Protein AF-0000000084976426 (afdb_homodimer)

Foldseek 3Di:
DFLLVLVLLLVLLVVLLVVLVVQLPDPLLQDKDKDWDPVCVVPVVDDIDIDIDDRPDPCSVPNVLSVVVSVVSVVLSVVSVVLSVVLCVVDPDNLVVLVVVLVVLVVVLVVLVVLLPDAKDKDKAFQPDKDWDADPVRDIDIDGHIDIDIGHRDDDSVVSVVSSVVSVVVSVVSVVVSVVNRGPGDGPHDDQDDSPDDSVRSSVSVVVVVVD/DFQLVLVLLLVLLVVLLVVLVVQLPDPLLADKDKDWDPVCVVPVVDDIDIDIDDRPDPCSVPNVLSVVVSVVSVVLSVVSVVLSVVLCVVDPDNLVVLVVVLVVLVVVLVVLVVLLPDAKDKDKAFQPDKDWDADPVRDIDIDGHIDIDIGHRDDDSVVSVVSSVVSVVVSVVSVVVSVVNRGPGDGPHDDQDDSPDDSVRSSVSVVVVVVD

Sequence (424 aa):
MNLKEAFRYQNKLQALLDEAQGILDCDSNVTNVANTYLRHKVMAEAEDETILDLPQTEYAQQITDIARFMLYLLEEKGRLFAAIRKAKDALDMDMDSEVSLNAARQSVARTFKRMNDLRSSEQLLSGGGTGYRFNAEGNQIAYRCDVKRVTTINYDRRVIHAALGKLNRQADETSNRIDLCLVTSRVDYAVPFDVNASFAEAFETYLESTNAMNLKEAFRYQNKLQALLDEAQGILDCDSNVTNVANTYLRHKVMAEAEDETILDLPQTEYAQQITDIARFMLYLLEEKGRLFAAIRKAKDALDMDMDSEVSLNAARQSVARTFKRMNDLRSSEQLLSGGGTGYRFNAEGNQIAYRCDVKRVTTINYDRRVIHAALGKLNRQADETSNRIDLCLVTSRVDYAVPFDVNASFAEAFETYLESTNA

pLDDT: mean 93.4, std 4.75, range [67.69, 98.12]

Nearest PDB structures (foldseek):
  5azs-assembly1_B  TM=2.970E-01  e=4.343E-01  Pseudomonas aeruginosa PAO1
  7akz-assembly1_A  TM=2.693E-01  e=5.787E-01  Pseudomonas aeruginosa PAO1
  1wp1-assembly1_A  TM=2.809E-01  e=1.221E+00  Pseudomonas aeruginosa
  5iuy-assembly1_A  TM=2.667E-01  e=2.889E+00  Pseudomonas aeruginosa PAO1
  5azs-assembly1_B  TM=2.970E-01  e=4.048E-01  Pseudomonas aeruginosa PAO1

Solvent-accessible surface area (backbone atoms only — not comparable to full-atom values): 22710 Å² total; per-residue (Å²): 82,28,43,52,54,48,52,52,41,51,51,41,50,50,50,47,40,51,50,45,47,54,53,66,68,30,63,55,23,43,34,44,42,34,38,31,33,39,33,35,82,74,32,79,88,41,70,63,45,76,45,69,59,77,55,77,48,94,53,26,87,41,40,50,57,46,52,51,48,39,53,49,44,53,52,48,50,50,53,48,46,52,24,47,48,55,36,49,68,70,44,97,52,61,62,69,56,50,53,54,50,38,52,52,44,49,52,52,32,52,54,33,46,53,60,61,67,57,71,64,45,77,45,77,37,78,57,64,29,76,47,73,42,70,46,99,85,69,47,82,39,80,45,61,23,36,22,42,33,38,36,37,70,46,55,58,61,68,59,39,46,53,49,30,53,51,40,50,50,50,39,50,52,50,51,50,51,52,52,50,46,30,68,66,35,61,26,79,60,85,75,90,59,63,80,84,50,50,65,68,53,47,50,51,51,50,53,53,59,68,74,98,82,29,44,54,55,48,52,52,41,51,51,41,50,50,50,49,41,51,50,44,48,53,52,65,69,31,62,56,24,42,33,43,41,34,36,30,35,40,35,36,82,73,33,79,87,42,71,62,47,76,46,70,58,77,57,77,48,94,53,28,87,42,38,49,57,47,54,51,47,40,53,50,44,53,52,49,51,50,52,46,48,52,24,46,48,54,36,49,67,70,45,97,52,62,62,68,56,50,53,53,50,38,50,51,44,49,53,52,31,51,54,33,47,52,59,61,68,58,70,64,44,78,45,77,35,77,56,64,30,77,49,75,42,69,46,98,84,68,45,83,38,79,46,61,22,38,23,41,34,39,36,36,68,45,56,57,62,66,59,39,46,52,49,31,53,52,38,50,50,52,39,50,52,50,50,51,51,53,52,49,46,30,69,67,35,61,25,81,61,85,75,90,58,65,78,83,51,51,66,69,53,46,50,49,52,50,54,53,60,69,75,97

Organism: Faecalibacterium duncaniae (strain DSM 17677 / JCM 31915 / A2-165) (NCBI:txid411483)

Radius of gyration: 35.48 Å; Cα contacts (8 Å, |Δi|>4): 564; chains: 2; bounding box: 73×105×62 Å

Structure (mmCIF, N/CA/C/O backbone):
data_AF-0000000084976426-model_v1
#
loop_
_entity.id
_entity.type
_entity.pdbx_description
1 polymer 'Uncharacterized protein'
#
loop_
_atom_site.group_PDB
_atom_site.id
_atom_site.type_symbol
_atom_site.label_atom_id
_atom_site.label_alt_id
_atom_site.label_comp_id
_atom_site.label_asym_id
_atom_site.label_entity_id
_atom_site.label_seq_id
_atom_site.pdbx_PDB_ins_code
_atom_site.Cartn_x
_atom_site.Cartn_y
_atom_site.Cartn_z
_atom_site.occupancy
_atom_site.B_iso_or_equiv
_atom_site.auth_seq_id
_atom_site.auth_comp_id
_atom_site.auth_asym_id
_atom_site.auth_atom_id
_atom_site.pdbx_PDB_model_num
ATOM 1 N N . MET A 1 1 ? 20.156 2.879 16.516 1 94.69 1 MET A N 1
ATOM 2 C CA . MET A 1 1 ? 19.031 1.955 16.562 1 94.69 1 MET A CA 1
ATOM 3 C C . MET A 1 1 ? 19.109 0.934 15.438 1 94.69 1 MET A C 1
ATOM 5 O O . MET A 1 1 ? 19.859 1.119 14.477 1 94.69 1 MET A O 1
ATOM 9 N N . ASN A 1 2 ? 18.406 -0.188 15.562 1 96.31 2 ASN A N 1
ATOM 10 C CA . ASN A 1 2 ? 18.391 -1.155 14.477 1 96.31 2 ASN A CA 1
ATOM 11 C C . ASN A 1 2 ? 17.266 -0.859 13.477 1 96.31 2 ASN A C 1
ATOM 13 O O . ASN A 1 2 ? 16.516 0.093 13.664 1 96.31 2 ASN A O 1
ATOM 17 N N . LEU A 1 3 ? 17.234 -1.538 12.352 1 96.75 3 LEU A N 1
ATOM 18 C CA . LEU A 1 3 ? 16.297 -1.264 11.266 1 96.75 3 LEU A CA 1
ATOM 19 C C . LEU A 1 3 ? 14.859 -1.432 11.742 1 96.75 3 LEU A C 1
ATOM 21 O O . LEU A 1 3 ? 13.984 -0.645 11.367 1 96.75 3 LEU A O 1
ATOM 25 N N . LYS A 1 4 ? 14.664 -2.451 12.578 1 96.12 4 LYS A N 1
ATOM 26 C CA . LYS A 1 4 ? 13.32 -2.678 13.102 1 96.12 4 LYS A CA 1
ATOM 27 C C . LYS A 1 4 ? 12.836 -1.475 13.898 1 96.12 4 LYS A C 1
ATOM 29 O O . LYS A 1 4 ? 11.703 -1.018 13.719 1 96.12 4 LYS A O 1
ATOM 34 N N . GLU A 1 5 ? 13.641 -1.002 14.695 1 96.81 5 GLU A N 1
ATOM 35 C CA . GLU A 1 5 ? 13.328 0.178 15.5 1 96.81 5 GLU A CA 1
ATOM 36 C C . GLU A 1 5 ? 13.164 1.414 14.625 1 96.81 5 GLU A C 1
ATOM 38 O O . GLU A 1 5 ? 12.297 2.25 14.875 1 96.81 5 GLU A O 1
ATOM 43 N N . ALA A 1 6 ? 13.984 1.526 13.656 1 97.38 6 ALA A N 1
ATOM 44 C CA . ALA A 1 6 ? 13.906 2.662 12.742 1 97.38 6 ALA A CA 1
ATOM 45 C C . ALA A 1 6 ? 12.562 2.697 12.016 1 97.38 6 ALA A C 1
ATOM 47 O O . ALA A 1 6 ? 11.977 3.766 11.852 1 97.38 6 ALA A O 1
ATOM 48 N N . PHE A 1 7 ? 12.109 1.539 11.586 1 96.06 7 PHE A N 1
ATOM 49 C CA . PHE A 1 7 ? 10.812 1.47 10.922 1 96.06 7 PHE A CA 1
ATOM 50 C C . PHE A 1 7 ? 9.688 1.867 11.867 1 96.06 7 PHE A C 1
ATOM 52 O O . PHE A 1 7 ? 8.75 2.562 11.477 1 96.06 7 PHE A O 1
ATOM 59 N N . ARG A 1 8 ? 9.844 1.392 13.086 1 96.75 8 ARG A N 1
ATOM 60 C CA . ARG A 1 8 ? 8.867 1.781 14.102 1 96.75 8 ARG A CA 1
ATOM 61 C C . ARG A 1 8 ? 8.844 3.295 14.281 1 96.75 8 ARG A C 1
ATOM 63 O O . ARG A 1 8 ? 7.773 3.898 14.375 1 96.75 8 ARG A O 1
ATOM 70 N N . TYR A 1 9 ? 9.969 3.826 14.328 1 97.69 9 TYR A N 1
ATOM 71 C CA . TYR A 1 9 ? 10.07 5.266 14.523 1 97.69 9 TYR A CA 1
ATOM 72 C C . TYR A 1 9 ? 9.555 6.02 13.305 1 97.69 9 TYR A C 1
ATOM 74 O O . TYR A 1 9 ? 8.953 7.09 13.43 1 97.69 9 TYR A O 1
ATOM 82 N N . GLN A 1 10 ? 9.789 5.484 12.133 1 96.25 10 GLN A N 1
ATOM 83 C CA . GLN A 1 10 ? 9.234 6.074 10.922 1 96.25 10 GLN A CA 1
ATOM 84 C C . GLN A 1 10 ? 7.715 6.184 11 1 96.25 10 GLN A C 1
ATOM 86 O O . GLN A 1 10 ? 7.145 7.215 10.648 1 96.25 10 GLN A O 1
ATOM 91 N N . ASN A 1 11 ? 7.156 5.207 11.477 1 95.88 11 ASN A N 1
ATOM 92 C CA . ASN A 1 11 ? 5.707 5.207 11.664 1 95.88 11 ASN A CA 1
ATOM 93 C C . ASN A 1 11 ? 5.273 6.238 12.703 1 95.88 11 ASN A C 1
ATOM 95 O O . ASN A 1 11 ? 4.234 6.879 12.547 1 95.88 11 ASN A O 1
ATOM 99 N N . LYS A 1 12 ? 6.062 6.258 13.688 1 97.06 12 LYS A N 1
ATOM 100 C CA . LYS A 1 12 ? 5.781 7.246 14.727 1 97.06 12 LYS A CA 1
ATOM 101 C C . LYS A 1 12 ? 5.812 8.664 14.164 1 97.06 12 LYS A C 1
ATOM 103 O O . LYS A 1 12 ? 4.91 9.461 14.43 1 97.06 12 LYS A O 1
ATOM 108 N N . LEU A 1 13 ? 6.828 8.977 13.414 1 97.44 13 LEU A N 1
ATOM 109 C CA . LEU A 1 13 ? 6.941 10.297 12.805 1 97.44 13 LEU A CA 1
ATOM 110 C C . LEU A 1 13 ? 5.742 10.586 11.906 1 97.44 13 LEU A C 1
ATOM 112 O O . LEU A 1 13 ? 5.211 11.703 11.914 1 97.44 13 LEU A O 1
ATOM 116 N N . GLN A 1 14 ? 5.324 9.547 11.18 1 96.44 14 GLN A N 1
ATOM 117 C CA . GLN A 1 14 ? 4.164 9.719 10.312 1 96.44 14 GLN A CA 1
ATOM 118 C C . GLN A 1 14 ? 2.9 9.984 11.125 1 96.44 14 GLN A C 1
ATOM 120 O O . GLN A 1 14 ? 2.088 10.836 10.766 1 96.44 14 GLN A O 1
ATOM 125 N N . ALA A 1 15 ? 2.785 9.273 12.172 1 97 15 ALA A N 1
ATOM 126 C CA . ALA A 1 15 ? 1.623 9.461 13.031 1 97 15 ALA A CA 1
ATOM 127 C C . ALA A 1 15 ? 1.585 10.883 13.602 1 97 15 ALA A C 1
ATOM 129 O O . ALA A 1 15 ? 0.521 11.5 13.672 1 97 15 ALA A O 1
ATOM 130 N N . LEU A 1 16 ? 2.693 11.344 14.055 1 97.88 16 LEU A N 1
ATOM 131 C CA . LEU A 1 16 ? 2.787 12.703 14.57 1 97.88 16 LEU A CA 1
ATOM 132 C C . LEU A 1 16 ? 2.447 13.719 13.484 1 97.88 16 LEU A C 1
ATOM 134 O O . LEU A 1 16 ? 1.738 14.695 13.742 1 97.88 16 LEU A O 1
ATOM 138 N N . LEU A 1 17 ? 2.945 13.492 12.297 1 97.5 17 LEU A N 1
ATOM 139 C CA . LEU A 1 17 ? 2.662 14.359 11.164 1 97.5 17 LEU A CA 1
ATOM 140 C C . LEU A 1 17 ? 1.166 14.398 10.867 1 97.5 17 LEU A C 1
ATOM 142 O O . LEU A 1 17 ? 0.594 15.469 10.664 1 97.5 17 LEU A O 1
ATOM 146 N N . ASP A 1 18 ? 0.555 13.266 10.914 1 97.19 18 ASP A N 1
ATOM 147 C CA . ASP A 1 18 ? -0.876 13.156 10.641 1 97.19 18 ASP A CA 1
ATOM 148 C C . ASP A 1 18 ? -1.689 13.906 11.703 1 97.19 18 ASP A C 1
ATOM 150 O O . ASP A 1 18 ? -2.67 14.578 11.375 1 97.19 18 ASP A O 1
ATOM 154 N N . GLU A 1 19 ? -1.242 13.727 12.867 1 97.06 19 GLU A N 1
ATOM 155 C CA . GLU A 1 19 ? -1.949 14.414 13.945 1 97.06 19 GLU A CA 1
ATOM 156 C C . GLU A 1 19 ? -1.802 15.922 13.836 1 97.06 19 GLU A C 1
ATOM 158 O O . GLU A 1 19 ? -2.773 16.656 14 1 97.06 19 GLU A O 1
ATOM 163 N N . ALA A 1 20 ? -0.589 16.344 13.586 1 97.62 20 ALA A N 1
ATOM 164 C CA . ALA A 1 20 ? -0.372 17.781 13.367 1 97.62 20 ALA A CA 1
ATOM 165 C C . ALA A 1 20 ? -1.24 18.297 12.227 1 97.62 20 ALA A C 1
ATOM 167 O O . ALA A 1 20 ? -1.856 19.359 12.344 1 97.62 20 ALA A O 1
ATOM 168 N N . GLN A 1 21 ? -1.276 17.562 11.203 1 97.12 21 GLN A N 1
ATOM 169 C CA . GLN A 1 21 ? -2.09 17.938 10.047 1 97.12 21 GLN A CA 1
ATOM 170 C C . GLN A 1 21 ? -3.57 18 10.414 1 97.12 21 GLN A C 1
ATOM 172 O O . GLN A 1 21 ? -4.289 18.906 9.977 1 97.12 21 GLN A O 1
ATOM 177 N N . GLY A 1 22 ? -3.99 17.031 11.156 1 95.69 22 GLY A N 1
ATOM 178 C CA . GLY A 1 22 ? -5.367 17.031 11.625 1 95.69 22 GLY A CA 1
ATOM 179 C C . GLY A 1 22 ? -5.734 18.266 12.414 1 95.69 22 GLY A C 1
ATOM 180 O O . GLY A 1 22 ? -6.828 18.812 12.258 1 95.69 22 GLY A O 1
ATOM 181 N N . ILE A 1 23 ? -4.848 18.703 13.266 1 96 23 ILE A N 1
ATOM 182 C CA . ILE A 1 23 ? -5.059 19.906 14.07 1 96 23 ILE A CA 1
ATOM 183 C C . ILE A 1 23 ? -5.172 21.109 13.156 1 96 23 ILE A C 1
ATOM 185 O O . ILE A 1 23 ? -6.07 21.953 13.32 1 96 23 ILE A O 1
ATOM 189 N N . LEU A 1 24 ? -4.316 21.188 12.156 1 96.88 24 LEU A N 1
ATOM 190 C CA . LEU A 1 24 ? -4.25 22.359 11.281 1 96.88 24 LEU A CA 1
ATOM 191 C C . LEU A 1 24 ? -5.406 22.359 10.281 1 96.88 24 LEU A C 1
ATOM 193 O O . LEU A 1 24 ? -5.797 23.406 9.773 1 96.88 24 LEU A O 1
ATOM 197 N N . ASP A 1 25 ? -5.961 21.219 10.031 1 94.44 25 ASP A N 1
ATOM 198 C CA . ASP A 1 25 ? -7.043 21.094 9.062 1 94.44 25 ASP A CA 1
ATOM 199 C C . ASP A 1 25 ? -8.391 21.453 9.695 1 94.44 25 ASP A C 1
ATOM 201 O O . ASP A 1 25 ? -9.391 21.578 8.992 1 94.44 25 ASP A O 1
ATOM 205 N N . CYS A 1 26 ? -8.305 21.625 10.914 1 92.5 26 CYS A N 1
ATOM 206 C CA . CYS A 1 26 ? -9.531 21.984 11.617 1 92.5 26 CYS A CA 1
ATOM 207 C C . CYS A 1 26 ? -9.734 23.484 11.633 1 92.5 26 CYS A C 1
ATOM 209 O O . CYS A 1 26 ? -8.984 24.219 12.297 1 92.5 26 CYS A O 1
ATOM 211 N N . ASP A 1 27 ? -10.836 23.953 11.102 1 89.88 27 ASP A N 1
ATOM 212 C CA . ASP A 1 27 ? -11.109 25.375 10.977 1 89.88 27 ASP A CA 1
ATOM 213 C C . ASP A 1 27 ? -11.25 26.047 12.344 1 89.88 27 ASP A C 1
ATOM 215 O O . ASP A 1 27 ? -10.805 27.172 12.547 1 89.88 27 ASP A O 1
ATOM 219 N N . SER A 1 28 ? -11.883 25.312 13.211 1 91.19 28 SER A N 1
ATOM 220 C CA . SER A 1 28 ? -12.125 25.875 14.539 1 91.19 28 SER A CA 1
ATOM 221 C C . SER A 1 28 ? -10.812 26.109 15.289 1 91.19 28 SER A C 1
ATOM 223 O O . SER A 1 28 ? -10.773 26.859 16.266 1 91.19 28 SER A O 1
ATOM 225 N N . ASN A 1 29 ? -9.742 25.391 14.812 1 93.25 29 ASN A N 1
ATOM 226 C CA . ASN A 1 29 ? -8.445 25.578 15.453 1 93.25 29 ASN A CA 1
ATOM 227 C C . ASN A 1 29 ? -7.676 26.75 14.844 1 93.25 29 ASN A C 1
ATOM 229 O O . ASN A 1 29 ? -6.941 27.438 15.547 1 93.25 29 ASN A O 1
ATOM 233 N N . VAL A 1 30 ? -7.895 26.953 13.609 1 95.19 30 VAL A N 1
ATOM 234 C CA . VAL A 1 30 ? -7.016 27.891 12.906 1 95.19 30 VAL A CA 1
ATOM 235 C C . VAL A 1 30 ? -7.699 29.25 12.789 1 95.19 30 VAL A C 1
ATOM 237 O O . VAL A 1 30 ? -7.121 30.203 12.25 1 95.19 30 VAL A O 1
ATOM 240 N N . THR A 1 31 ? -8.891 29.344 13.32 1 94.69 31 THR A N 1
ATOM 241 C CA . THR A 1 31 ? -9.602 30.625 13.289 1 94.69 31 THR A CA 1
ATOM 242 C C . THR A 1 31 ? -10.148 30.969 14.672 1 94.69 31 THR A C 1
ATOM 244 O O . THR A 1 31 ? -10.305 30.094 15.523 1 94.69 31 THR A O 1
ATOM 247 N N . ASN A 1 32 ? -10.32 32.219 14.891 1 93.5 32 ASN A N 1
ATOM 248 C CA . ASN A 1 32 ? -11.055 32.75 16.016 1 93.5 32 ASN A CA 1
ATOM 249 C C . ASN A 1 32 ? -12.391 33.344 15.586 1 93.5 32 ASN A C 1
ATOM 251 O O . ASN A 1 32 ? -12.461 34.094 14.617 1 93.5 32 ASN A O 1
ATOM 255 N N . VAL A 1 33 ? -13.445 32.906 16.25 1 93.62 33 VAL A N 1
ATOM 256 C CA . VAL A 1 33 ? -14.773 33.406 15.906 1 93.62 33 VAL A CA 1
ATOM 257 C C . VAL A 1 33 ? -15.328 34.219 17.062 1 93.62 33 VAL A C 1
ATOM 259 O O . VAL A 1 33 ? -15.414 33.75 18.203 1 93.62 33 VAL A O 1
ATOM 262 N N . ALA A 1 34 ? -15.602 35.438 16.781 1 94.12 34 ALA A N 1
ATOM 263 C CA . ALA A 1 34 ? -16.219 36.375 17.719 1 94.12 34 ALA A CA 1
ATOM 264 C C . ALA A 1 34 ? -17.656 36.688 17.312 1 94.12 34 ALA A C 1
ATOM 266 O O . ALA A 1 34 ? -17.891 37.125 16.188 1 94.12 34 ALA A O 1
ATOM 267 N N . ASN A 1 35 ? -18.594 36.438 18.203 1 94.5 35 ASN A N 1
ATOM 268 C CA . ASN A 1 35 ? -20 36.75 17.984 1 94.5 35 ASN A CA 1
ATOM 269 C C . ASN A 1 35 ? -20.422 37.969 18.828 1 94.5 35 ASN A C 1
ATOM 271 O O . ASN A 1 35 ? -20.391 37.906 20.062 1 94.5 35 ASN A O 1
ATOM 275 N N . THR A 1 36 ? -20.734 38.969 18.141 1 94.12 36 THR A N 1
ATOM 276 C CA . THR A 1 36 ? -21.25 40.156 18.812 1 94.12 36 THR A CA 1
ATOM 277 C C . THR A 1 36 ? -22.781 40.219 18.703 1 94.12 36 THR A C 1
ATOM 279 O O . THR A 1 36 ? -23.328 40.344 17.609 1 94.12 36 THR A O 1
ATOM 282 N N . TYR A 1 37 ? -23.453 40.094 19.859 1 93.31 37 TYR A N 1
ATOM 283 C CA . TYR A 1 37 ? -24.906 40.188 19.922 1 93.31 37 TYR A CA 1
ATOM 284 C C . TYR A 1 37 ? -25.344 41.656 19.953 1 93.31 37 TYR A C 1
ATOM 286 O O . TYR A 1 37 ? -25.094 42.344 20.938 1 93.31 37 TYR A O 1
ATOM 294 N N . LEU A 1 38 ? -25.969 42.094 18.953 1 92.06 38 LEU A N 1
ATOM 295 C CA . LEU A 1 38 ? -26.375 43.469 18.812 1 92.06 38 LEU A CA 1
ATOM 296 C C . LEU A 1 38 ? -27.688 43.75 19.562 1 92.06 38 LEU A C 1
ATOM 298 O O . LEU A 1 38 ? -28.688 44.062 18.938 1 92.06 38 LEU A O 1
ATOM 302 N N . ARG A 1 39 ? -27.625 43.719 20.844 1 88.25 39 ARG A N 1
ATOM 303 C CA . ARG A 1 39 ? -28.812 43.875 21.672 1 88.25 39 ARG A CA 1
ATOM 304 C C . ARG A 1 39 ? -29.281 45.312 21.719 1 88.25 39 ARG A C 1
ATOM 306 O O . ARG A 1 39 ? -30.469 45.594 21.875 1 88.25 39 ARG A O 1
ATOM 313 N N . HIS A 1 40 ? -28.344 46.188 21.516 1 88 40 HIS A N 1
ATOM 314 C CA . HIS A 1 40 ? -28.656 47.625 21.609 1 88 40 HIS A CA 1
ATOM 315 C C . HIS A 1 40 ? -29.641 48.031 20.531 1 88 40 HIS A C 1
ATOM 317 O O . HIS A 1 40 ? -30.422 48.969 20.719 1 88 40 HIS A O 1
ATOM 323 N N . LYS A 1 41 ? -29.641 47.281 19.5 1 83.75 41 LYS A N 1
ATOM 324 C CA . LYS A 1 41 ? -30.516 47.625 18.391 1 83.75 41 LYS A CA 1
ATOM 325 C C . LYS A 1 41 ? -31.969 47.344 18.719 1 83.75 41 LYS A C 1
ATOM 327 O O . LYS A 1 41 ? -32.875 48 18.203 1 83.75 41 LYS A O 1
ATOM 332 N N . VAL A 1 42 ? -32.125 46.375 19.609 1 83.19 42 VAL A N 1
ATOM 333 C CA . VAL A 1 42 ? -33.5 45.938 19.938 1 83.19 42 VAL A CA 1
ATOM 334 C C . VAL A 1 42 ? -33.906 46.562 21.266 1 83.19 42 VAL A C 1
ATOM 336 O O . VAL A 1 42 ? -35.125 46.75 21.5 1 83.19 42 VAL A O 1
ATOM 339 N N . MET A 1 43 ? -32.875 46.656 22.094 1 82.69 43 MET A N 1
ATOM 340 C CA . MET A 1 43 ? -33.125 47.219 23.406 1 82.69 43 MET A CA 1
ATOM 341 C C . MET A 1 43 ? -32.156 48.375 23.688 1 82.69 43 MET A C 1
ATOM 343 O O . MET A 1 43 ? -30.984 48.125 24.031 1 82.69 43 MET A O 1
ATOM 347 N N . ALA A 1 44 ? -32.625 49.531 23.766 1 80.94 44 ALA A N 1
ATOM 348 C CA . ALA A 1 44 ? -31.781 50.719 23.891 1 80.94 44 ALA A CA 1
ATOM 349 C C . ALA A 1 44 ? -30.953 50.688 25.172 1 80.94 44 ALA A C 1
ATOM 351 O O . ALA A 1 44 ? -29.812 51.188 25.203 1 80.94 44 ALA A O 1
ATOM 352 N N . GLU A 1 45 ? -31.469 50.062 26.125 1 82.19 45 GLU A N 1
ATOM 353 C CA . GLU A 1 45 ? -30.766 50.062 27.406 1 82.19 45 GLU A CA 1
ATOM 354 C C . GLU A 1 45 ? -29.75 48.938 27.484 1 82.19 45 GLU A C 1
ATOM 356 O O . GLU A 1 45 ? -28.906 48.906 28.391 1 82.19 45 GLU A O 1
ATOM 361 N N . ALA A 1 46 ? -29.891 48.062 26.531 1 84.06 46 ALA A N 1
ATOM 362 C CA . ALA A 1 46 ? -29.031 46.906 26.594 1 84.06 46 ALA A CA 1
ATOM 363 C C . ALA A 1 46 ? -27.703 47.156 25.891 1 84.06 46 ALA A C 1
ATOM 365 O O . ALA A 1 46 ? -27.641 47.906 24.922 1 84.06 46 ALA A O 1
ATOM 366 N N . GLU A 1 47 ? -26.578 46.656 26.406 1 87.81 47 GLU A N 1
ATOM 367 C CA . GLU A 1 47 ? -25.266 46.75 25.781 1 87.81 47 GLU A CA 1
ATOM 368 C C . GLU A 1 47 ? -24.969 45.531 24.922 1 87.81 47 GLU A C 1
ATOM 370 O O . GLU A 1 47 ? -25.375 44.406 25.266 1 87.81 47 GLU A O 1
ATOM 375 N N . ASP A 1 48 ? -24.312 45.75 23.797 1 90.25 48 ASP A N 1
ATOM 376 C CA . ASP A 1 48 ? -23.859 44.656 22.969 1 90.25 48 ASP A CA 1
ATOM 377 C C . ASP A 1 48 ? -22.844 43.781 23.688 1 90.25 48 ASP A C 1
ATOM 379 O O . ASP A 1 48 ? -22.062 44.281 24.516 1 90.25 48 ASP A O 1
ATOM 383 N N . GLU A 1 49 ? -23 42.438 23.484 1 90.31 49 GLU A N 1
ATOM 384 C CA . GLU A 1 49 ? -22.078 41.5 24.094 1 90.31 49 GLU A CA 1
ATOM 385 C C . GLU A 1 49 ? -21.344 40.688 23.047 1 90.31 49 GLU A C 1
ATOM 387 O O . GLU A 1 49 ? -21.953 40.156 22.109 1 90.31 49 GLU A O 1
ATOM 392 N N . THR A 1 50 ? -19.969 40.75 23.188 1 92.12 50 THR A N 1
ATOM 393 C CA . THR A 1 50 ? -19.141 39.938 22.297 1 92.12 50 THR A CA 1
ATOM 394 C C . THR A 1 50 ? -18.688 38.656 23 1 92.12 50 THR A C 1
ATOM 396 O O . THR A 1 50 ? -18.109 38.719 24.078 1 92.12 50 THR A O 1
ATOM 399 N N . ILE A 1 51 ? -19.031 37.531 22.375 1 91.31 51 ILE A N 1
ATOM 400 C CA . ILE A 1 51 ? -18.625 36.219 22.922 1 91.31 51 ILE A CA 1
ATOM 401 C C . ILE A 1 51 ? -17.703 35.5 21.938 1 91.31 51 ILE A C 1
ATOM 403 O O . ILE A 1 51 ? -18.047 35.375 20.75 1 91.31 51 ILE A O 1
ATOM 407 N N . LEU A 1 52 ? -16.578 35.094 22.484 1 90.56 52 LEU A N 1
ATOM 408 C CA . LEU A 1 52 ? -15.641 34.344 21.672 1 90.56 52 LEU A CA 1
ATOM 409 C C . LEU A 1 52 ? -15.984 32.844 21.672 1 90.56 52 LEU A C 1
ATOM 411 O O . LEU A 1 52 ? -16.312 32.281 22.734 1 90.56 52 LEU A O 1
ATOM 415 N N . ASP A 1 53 ? -15.93 32.312 20.484 1 89.19 53 ASP A N 1
ATOM 416 C CA . ASP A 1 53 ? -16.125 30.875 20.422 1 89.19 53 ASP A CA 1
ATOM 417 C C . ASP A 1 53 ? -14.922 30.141 21.016 1 89.19 53 ASP A C 1
ATOM 419 O O . ASP A 1 53 ? -13.773 30.547 20.828 1 89.19 53 ASP A O 1
ATOM 423 N N . LEU A 1 54 ? -15.203 29.062 21.75 1 84.06 54 LEU A N 1
ATOM 424 C CA . LEU A 1 54 ? -14.148 28.234 22.328 1 84.06 54 LEU A CA 1
ATOM 425 C C . LEU A 1 54 ? -13.484 27.391 21.25 1 84.06 54 LEU A C 1
ATOM 427 O O . LEU A 1 54 ? -14.164 26.812 20.391 1 84.06 54 LEU A O 1
ATOM 431 N N . PRO A 1 55 ? -12.117 27.484 21.391 1 80.44 55 PRO A N 1
ATOM 432 C CA . PRO A 1 55 ? -11.453 26.625 20.406 1 80.44 55 PRO A CA 1
ATOM 433 C C . PRO A 1 55 ? -11.75 25.141 20.625 1 80.44 55 PRO A C 1
ATOM 435 O O . PRO A 1 55 ? -12.156 24.75 21.719 1 80.44 55 PRO A O 1
ATOM 438 N N . GLN A 1 56 ? -11.617 24.406 19.531 1 81.25 56 GLN A N 1
ATOM 439 C CA . GLN A 1 56 ? -11.898 22.984 19.578 1 81.25 56 GLN A CA 1
ATOM 440 C C . GLN A 1 56 ? -10.812 22.234 20.344 1 81.25 56 GLN A C 1
ATOM 442 O O . GLN A 1 56 ? -11.094 21.219 20.984 1 81.25 56 GLN A O 1
ATOM 447 N N . THR A 1 57 ? -9.578 22.719 20.188 1 85.75 57 THR A N 1
ATOM 448 C CA . THR A 1 57 ? -8.477 22.016 20.828 1 85.75 57 THR A CA 1
ATOM 449 C C . THR A 1 57 ? -7.633 22.984 21.656 1 85.75 57 THR A C 1
ATOM 451 O O . THR A 1 57 ? -7.766 24.203 21.516 1 85.75 57 THR A O 1
ATOM 454 N N . GLU A 1 58 ? -6.785 22.328 22.5 1 89.06 58 GLU A N 1
ATOM 455 C CA . GLU A 1 58 ? -5.867 23.094 23.344 1 89.06 58 GLU A CA 1
ATOM 456 C C . GLU A 1 58 ? -4.766 23.734 22.5 1 89.06 58 GLU A C 1
ATOM 458 O O . GLU A 1 58 ? -4.051 24.609 22.984 1 89.06 58 GLU A O 1
ATOM 463 N N . TYR A 1 59 ? -4.707 23.422 21.219 1 91.88 59 TYR A N 1
ATOM 464 C CA . TYR A 1 59 ? -3.609 23.891 20.375 1 91.88 59 TYR A CA 1
ATOM 465 C C . TYR A 1 59 ? -4 25.141 19.594 1 91.88 59 TYR A C 1
ATOM 467 O O . TYR A 1 59 ? -3.18 25.719 18.891 1 91.88 59 TYR A O 1
ATOM 475 N N . ALA A 1 60 ? -5.141 25.625 19.797 1 90.06 60 ALA A N 1
ATOM 476 C CA . ALA A 1 60 ? -5.688 26.734 19.031 1 90.06 60 ALA A CA 1
ATOM 477 C C . ALA A 1 60 ? -4.844 28 19.203 1 90.06 60 ALA A C 1
ATOM 479 O O . ALA A 1 60 ? -4.785 28.844 18.312 1 90.06 60 ALA A O 1
ATOM 480 N N . GLN A 1 61 ? -4.105 28.109 20.281 1 88.88 61 GLN A N 1
ATOM 481 C CA . GLN A 1 61 ? -3.307 29.297 20.531 1 88.88 61 GLN A CA 1
ATOM 482 C C . GLN A 1 61 ? -1.864 29.094 20.078 1 88.88 61 GLN A C 1
ATOM 484 O O . GLN A 1 61 ? -1.03 30 20.219 1 88.88 61 GLN A O 1
ATOM 489 N N . GLN A 1 62 ? -1.521 27.984 19.453 1 94.44 62 GLN A N 1
ATOM 490 C CA . GLN A 1 62 ? -0.152 27.656 19.062 1 94.44 62 GLN A CA 1
ATOM 491 C C . GLN A 1 62 ? -0.095 27.125 17.641 1 94.44 62 GLN A C 1
ATOM 493 O O . GLN A 1 62 ? 0.694 26.234 17.344 1 94.44 62 GLN A O 1
ATOM 498 N N . ILE A 1 63 ? -0.95 27.625 16.812 1 96.5 63 ILE A N 1
ATOM 499 C CA . ILE A 1 63 ? -1.131 27.078 15.477 1 96.5 63 ILE A CA 1
ATOM 500 C C . ILE A 1 63 ? 0.141 27.281 14.656 1 96.5 63 ILE A C 1
ATOM 502 O O . ILE A 1 63 ? 0.573 26.391 13.93 1 96.5 63 ILE A O 1
ATOM 506 N N . THR A 1 64 ? 0.773 28.422 14.75 1 97.06 64 THR A N 1
ATOM 507 C CA . THR A 1 64 ? 2.012 28.672 14.023 1 97.06 64 THR A CA 1
ATOM 508 C C . THR A 1 64 ? 3.111 27.719 14.477 1 97.06 64 THR A C 1
ATOM 510 O O . THR A 1 64 ? 3.879 27.219 13.656 1 97.06 64 THR A O 1
ATOM 513 N N . ASP A 1 65 ? 3.121 27.5 15.75 1 96.94 65 ASP A N 1
ATOM 514 C CA . ASP A 1 65 ? 4.113 26.578 16.281 1 96.94 65 ASP A CA 1
ATOM 515 C C . ASP A 1 65 ? 3.834 25.141 15.828 1 96.94 65 ASP A C 1
ATOM 517 O O . ASP A 1 65 ? 4.766 24.375 15.578 1 96.94 65 ASP A O 1
ATOM 521 N N . ILE A 1 66 ? 2.588 24.797 15.773 1 97.75 66 ILE A N 1
ATOM 522 C CA . ILE A 1 66 ? 2.217 23.469 15.273 1 97.75 66 ILE A CA 1
ATOM 523 C C . ILE A 1 66 ? 2.648 23.328 13.812 1 97.75 66 ILE A C 1
ATOM 525 O O . ILE A 1 66 ? 3.137 22.281 13.406 1 97.75 66 ILE A O 1
ATOM 529 N N . ALA A 1 67 ? 2.453 24.344 13.023 1 97.88 67 ALA A N 1
ATOM 530 C CA . ALA A 1 67 ? 2.887 24.328 11.625 1 97.88 67 ALA A CA 1
ATOM 531 C C . ALA A 1 67 ? 4.398 24.141 11.523 1 97.88 67 ALA A C 1
ATOM 533 O O . ALA A 1 67 ? 4.871 23.328 10.719 1 97.88 67 ALA A O 1
ATOM 534 N N . ARG A 1 68 ? 5.098 24.828 12.375 1 97.69 68 ARG A N 1
ATOM 535 C CA . ARG A 1 68 ? 6.551 24.688 12.398 1 97.69 68 ARG A CA 1
ATOM 536 C C . ARG A 1 68 ? 6.961 23.281 12.828 1 97.69 68 ARG A C 1
ATOM 538 O O . ARG A 1 68 ? 7.918 22.719 12.297 1 97.69 68 ARG A O 1
ATOM 545 N N . PHE A 1 69 ? 6.277 22.781 13.797 1 97.88 69 PHE A N 1
ATOM 546 C CA . PHE A 1 69 ? 6.52 21.422 14.258 1 97.88 69 PHE A CA 1
ATOM 547 C C . PHE A 1 69 ? 6.305 20.422 13.133 1 97.88 69 PHE A C 1
ATOM 549 O O . PHE A 1 69 ? 7.09 19.484 12.977 1 97.88 69 PHE A O 1
ATOM 556 N N . MET A 1 70 ? 5.234 20.609 12.367 1 97.75 70 MET A N 1
ATOM 557 C CA . MET A 1 70 ? 4.945 19.734 11.227 1 97.75 70 MET A CA 1
ATOM 558 C C . MET A 1 70 ? 6.098 19.75 10.227 1 97.75 70 MET A C 1
ATOM 560 O O . MET A 1 70 ? 6.52 18.703 9.742 1 97.75 70 MET A O 1
ATOM 564 N N . LEU A 1 71 ? 6.652 20.938 9.969 1 97.56 71 LEU A N 1
ATOM 565 C CA . LEU A 1 71 ? 7.793 21.078 9.07 1 97.56 71 LEU A CA 1
ATOM 566 C C . LEU A 1 71 ? 9.023 20.375 9.648 1 97.56 71 LEU A C 1
ATOM 568 O O . LEU A 1 71 ? 9.766 19.719 8.914 1 97.56 71 LEU A O 1
ATOM 572 N N . TYR A 1 72 ? 9.195 20.547 10.922 1 97.62 72 TYR A N 1
ATOM 573 C CA . TYR A 1 72 ? 10.281 19.875 11.617 1 97.62 72 TYR A CA 1
ATOM 574 C C . TYR A 1 72 ? 10.172 18.359 11.477 1 97.62 72 TYR A C 1
ATOM 576 O O . TYR A 1 72 ? 11.164 17.688 11.203 1 97.62 72 TYR A O 1
ATOM 584 N N . LEU A 1 73 ? 8.961 17.844 11.688 1 97.88 73 LEU A N 1
ATOM 585 C CA . LEU A 1 73 ? 8.727 16.406 11.57 1 97.88 73 LEU A CA 1
ATOM 586 C C . LEU A 1 73 ? 9.039 15.922 10.156 1 97.88 73 LEU A C 1
ATOM 588 O O . LEU A 1 73 ? 9.594 14.836 9.977 1 97.88 73 LEU A O 1
ATOM 592 N N . LEU A 1 74 ? 8.664 16.688 9.156 1 97.25 74 LEU A N 1
ATOM 593 C CA . LEU A 1 74 ? 8.945 16.359 7.766 1 97.25 74 LEU A CA 1
ATOM 594 C C . LEU A 1 74 ? 10.453 16.266 7.523 1 97.25 74 LEU A C 1
ATOM 596 O O . LEU A 1 74 ? 10.922 15.359 6.844 1 97.25 74 LEU A O 1
ATOM 600 N N . GLU A 1 75 ? 11.195 17.188 8.102 1 96.38 75 GLU A N 1
ATOM 601 C CA . GLU A 1 75 ? 12.656 17.172 7.988 1 96.38 75 GLU A CA 1
ATOM 602 C C . GLU A 1 75 ? 13.25 15.953 8.68 1 96.38 75 GLU A C 1
ATOM 604 O O . GLU A 1 75 ? 14.164 15.312 8.156 1 96.38 75 GLU A O 1
ATOM 609 N N . GLU A 1 76 ? 12.711 15.688 9.844 1 97.31 76 GLU A N 1
ATOM 610 C CA . GLU A 1 76 ? 13.172 14.516 10.578 1 97.31 76 GLU A CA 1
ATOM 611 C C . GLU A 1 76 ? 12.891 13.234 9.797 1 97.31 76 GLU A C 1
ATOM 613 O O . GLU A 1 76 ? 13.711 12.312 9.79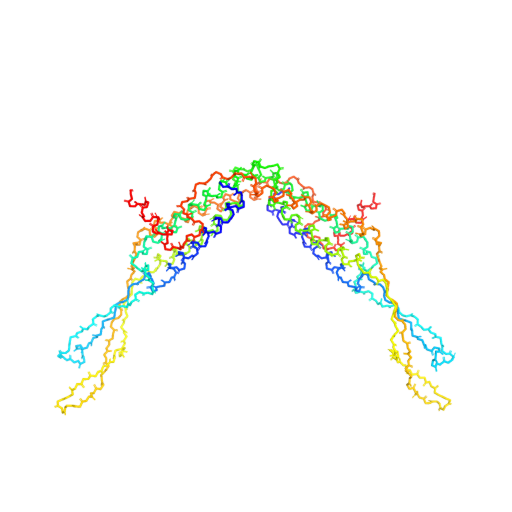7 1 97.31 76 GLU A O 1
ATOM 618 N N . LYS A 1 77 ? 11.734 13.172 9.172 1 96.5 77 LYS A N 1
ATOM 619 C CA . LYS A 1 77 ? 11.398 12.031 8.328 1 96.5 77 LYS A CA 1
ATOM 620 C C . LYS A 1 77 ? 12.43 11.852 7.215 1 96.5 77 LYS A C 1
ATOM 622 O O . LYS A 1 77 ? 12.867 10.734 6.938 1 96.5 77 LYS A O 1
ATOM 627 N N . GLY A 1 78 ? 12.828 12.953 6.598 1 96.38 78 GLY A N 1
ATOM 628 C CA . GLY A 1 78 ? 13.859 12.922 5.57 1 96.38 78 GLY A CA 1
ATOM 629 C C . GLY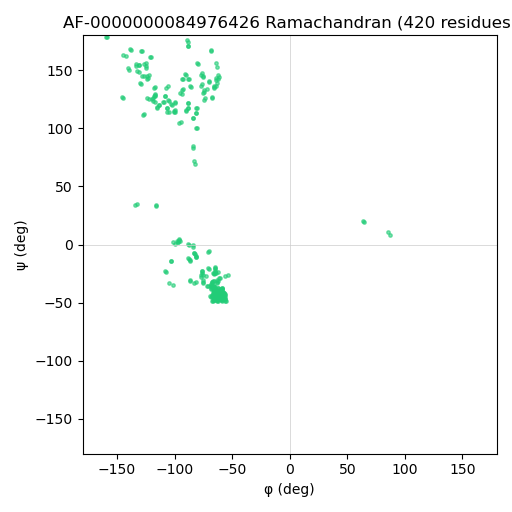 A 1 78 ? 15.195 12.414 6.078 1 96.38 78 GLY A C 1
ATOM 630 O O . GLY A 1 78 ? 15.844 11.594 5.426 1 96.38 78 GLY A O 1
ATOM 631 N N . ARG A 1 79 ? 15.578 12.891 7.254 1 96.62 79 ARG A N 1
ATOM 632 C CA . ARG A 1 79 ? 16.844 12.461 7.852 1 96.62 79 ARG A CA 1
ATOM 633 C C . ARG A 1 79 ? 16.812 10.969 8.172 1 96.62 79 ARG A C 1
ATOM 635 O O . ARG A 1 79 ? 17.781 10.258 7.953 1 96.62 79 ARG A O 1
ATOM 642 N N . LEU A 1 80 ? 15.703 10.57 8.703 1 97.31 80 LEU A N 1
ATOM 643 C CA . LEU A 1 80 ? 15.555 9.156 9.031 1 97.31 80 LEU A CA 1
ATOM 644 C C . LEU A 1 80 ? 15.602 8.297 7.773 1 97.31 80 LEU A C 1
ATOM 646 O O . LEU A 1 80 ? 16.25 7.246 7.758 1 97.31 80 LEU A O 1
ATOM 650 N N . PHE A 1 81 ? 14.938 8.734 6.711 1 95.75 81 PHE A N 1
ATOM 651 C CA . PHE A 1 81 ? 14.945 8.023 5.441 1 95.75 81 PHE A CA 1
ATOM 652 C C . PHE A 1 81 ? 16.375 7.859 4.926 1 95.75 81 PHE A C 1
ATOM 654 O O . PHE A 1 81 ? 16.75 6.777 4.477 1 95.75 81 PHE A O 1
ATOM 661 N N . ALA A 1 82 ? 17.141 8.922 5.066 1 95 82 ALA A N 1
ATOM 662 C CA . ALA A 1 82 ? 18.531 8.883 4.609 1 95 82 ALA A CA 1
ATOM 663 C C . ALA A 1 82 ? 19.344 7.898 5.434 1 95 82 ALA A C 1
ATOM 665 O O . ALA A 1 82 ? 20.172 7.156 4.887 1 95 82 ALA A O 1
ATOM 666 N N . ALA A 1 83 ? 19.094 7.906 6.703 1 96.69 83 ALA A N 1
ATOM 667 C CA . ALA A 1 83 ? 19.797 6.988 7.59 1 96.69 83 ALA A CA 1
ATOM 668 C C . ALA A 1 83 ? 19.438 5.539 7.289 1 96.69 83 ALA A C 1
ATOM 670 O O . ALA A 1 83 ? 20.297 4.664 7.266 1 96.69 83 ALA A O 1
ATOM 671 N N . ILE A 1 84 ? 18.188 5.293 7.055 1 95.62 84 ILE A N 1
ATOM 672 C CA . ILE A 1 84 ? 17.719 3.953 6.734 1 95.62 84 ILE A CA 1
ATOM 673 C C . ILE A 1 84 ? 18.312 3.492 5.406 1 95.62 84 ILE A C 1
ATOM 675 O O . ILE A 1 84 ? 18.75 2.348 5.277 1 95.62 84 ILE A O 1
ATOM 679 N N . ARG A 1 85 ? 18.344 4.379 4.461 1 92.81 85 ARG A N 1
ATOM 680 C CA . ARG A 1 85 ? 18.922 4.066 3.156 1 92.81 85 ARG A CA 1
ATOM 681 C C . ARG A 1 85 ? 20.391 3.666 3.289 1 92.81 85 ARG A C 1
ATOM 683 O O . ARG A 1 85 ? 20.812 2.658 2.721 1 92.81 85 ARG A O 1
ATOM 690 N N . LYS A 1 86 ? 21.047 4.457 4.051 1 93.56 86 LYS A N 1
ATOM 691 C CA . LYS A 1 86 ? 22.469 4.16 4.266 1 93.56 86 LYS A CA 1
ATOM 692 C C . LYS A 1 86 ? 22.656 2.793 4.914 1 93.56 86 LYS A C 1
ATOM 694 O O . LYS A 1 86 ? 23.547 2.035 4.531 1 93.56 86 LYS A O 1
ATOM 699 N N . ALA A 1 87 ? 21.781 2.488 5.828 1 94.81 87 ALA A N 1
ATOM 700 C CA . ALA A 1 87 ? 21.844 1.195 6.504 1 94.81 87 ALA A CA 1
ATOM 701 C C . ALA A 1 87 ? 21.516 0.058 5.543 1 94.81 87 ALA A C 1
ATOM 703 O O . ALA A 1 87 ? 22.172 -0.985 5.555 1 94.81 87 ALA A O 1
ATOM 704 N N . LYS A 1 88 ? 20.5 0.234 4.723 1 92.38 88 LYS A N 1
ATOM 705 C CA . LYS A 1 88 ? 20.094 -0.778 3.754 1 92.38 88 LYS A CA 1
ATOM 706 C C . LYS A 1 88 ? 21.172 -0.997 2.695 1 92.38 88 LYS A C 1
ATOM 708 O O . LYS A 1 88 ? 21.391 -2.123 2.244 1 92.38 88 LYS A O 1
ATOM 713 N N . ASP A 1 89 ? 21.875 0.089 2.273 1 89.31 89 ASP A N 1
ATOM 714 C CA . ASP A 1 89 ? 22.906 0.023 1.252 1 89.31 89 ASP A CA 1
ATOM 715 C C . ASP A 1 89 ? 24.109 -0.791 1.739 1 89.31 89 ASP A C 1
ATOM 717 O O . ASP A 1 89 ? 24.875 -1.325 0.932 1 89.31 89 ASP A O 1
ATOM 721 N N . ALA A 1 90 ? 24.234 -0.831 2.988 1 91.19 90 ALA A N 1
ATOM 722 C CA . ALA A 1 90 ? 25.375 -1.551 3.564 1 91.19 90 ALA A CA 1
ATOM 723 C C . ALA A 1 90 ? 25.094 -3.051 3.623 1 91.19 90 ALA A C 1
ATOM 725 O O . ALA A 1 90 ? 26 -3.846 3.857 1 91.19 90 ALA A O 1
ATOM 726 N N . LEU A 1 91 ? 23.891 -3.441 3.391 1 91.44 91 LEU A N 1
ATOM 727 C CA . LEU A 1 91 ? 23.516 -4.852 3.426 1 91.44 91 LEU A CA 1
ATOM 728 C C . LEU A 1 91 ? 23.906 -5.551 2.131 1 91.44 91 LEU A C 1
ATOM 730 O O . LEU A 1 91 ? 24.031 -4.91 1.084 1 91.44 91 LEU A O 1
ATOM 734 N N . ASP A 1 92 ? 24.094 -6.855 2.199 1 87.56 92 ASP A N 1
ATOM 735 C CA . ASP A 1 92 ? 24.438 -7.672 1.036 1 87.56 92 ASP A CA 1
ATOM 736 C C . ASP A 1 92 ? 23.188 -8.062 0.258 1 87.56 92 ASP A C 1
ATOM 738 O O . ASP A 1 92 ? 23.266 -8.773 -0.748 1 87.56 92 ASP A O 1
ATOM 742 N N . MET A 1 93 ? 22.047 -7.637 0.733 1 87.62 93 MET A N 1
ATOM 743 C CA . MET A 1 93 ? 20.781 -7.949 0.062 1 87.62 93 MET A CA 1
ATOM 744 C C . MET A 1 93 ? 19.922 -6.699 -0.088 1 87.62 93 MET A C 1
ATOM 746 O O . MET A 1 93 ? 20.047 -5.754 0.692 1 87.62 93 MET A O 1
ATOM 750 N N . ASP A 1 94 ? 19.188 -6.75 -1.137 1 88.81 94 ASP A N 1
ATOM 751 C CA . ASP A 1 94 ? 18.156 -5.727 -1.289 1 88.81 94 ASP A CA 1
ATOM 752 C C . ASP A 1 94 ? 16.906 -6.078 -0.479 1 88.81 94 ASP A C 1
ATOM 754 O O . ASP A 1 94 ? 16.016 -6.777 -0.968 1 88.81 94 ASP A O 1
ATOM 758 N N . MET A 1 95 ? 16.766 -5.539 0.567 1 90 95 MET A N 1
ATOM 759 C CA . MET A 1 95 ? 15.742 -5.93 1.524 1 90 95 MET A CA 1
ATOM 760 C C . MET A 1 95 ? 14.352 -5.723 0.939 1 90 95 MET A C 1
ATOM 762 O O . MET A 1 95 ? 13.484 -6.598 1.054 1 90 95 MET A O 1
ATOM 766 N N . ASP A 1 96 ? 14.125 -4.652 0.274 1 89.5 96 ASP A N 1
ATOM 767 C CA . ASP A 1 96 ? 12.789 -4.344 -0.223 1 89.5 96 ASP A CA 1
ATOM 768 C C . ASP A 1 96 ? 12.375 -5.312 -1.328 1 89.5 96 ASP A C 1
ATOM 770 O O . ASP A 1 96 ? 11.25 -5.828 -1.322 1 89.5 96 ASP A O 1
ATOM 774 N N . SER A 1 97 ? 13.25 -5.547 -2.197 1 90.94 97 SER A N 1
ATOM 775 C CA . SER A 1 97 ? 12.969 -6.488 -3.277 1 90.94 97 SER A CA 1
ATOM 776 C C . SER A 1 97 ? 12.758 -7.902 -2.738 1 90.94 97 SER A C 1
ATOM 778 O O . SER A 1 97 ? 11.844 -8.609 -3.172 1 90.94 97 SER A O 1
ATOM 780 N N . GLU A 1 98 ? 13.594 -8.25 -1.8 1 94.12 98 GLU A N 1
ATOM 781 C CA . GLU A 1 98 ? 13.5 -9.594 -1.236 1 94.12 98 GLU A CA 1
ATOM 782 C C . GLU A 1 98 ? 12.18 -9.789 -0.488 1 94.12 98 GLU A C 1
ATOM 784 O O . GLU A 1 98 ? 11.586 -10.859 -0.544 1 94.12 98 GLU A O 1
ATOM 789 N N . VAL A 1 99 ? 11.805 -8.781 0.21 1 94.06 99 VAL A N 1
ATOM 790 C CA . VAL A 1 99 ? 10.539 -8.859 0.923 1 94.06 99 VAL A CA 1
ATOM 791 C C . VAL A 1 99 ? 9.398 -9.07 -0.072 1 94.06 99 VAL A C 1
ATOM 793 O O . VAL A 1 99 ? 8.555 -9.953 0.114 1 94.06 99 VAL A O 1
ATOM 796 N N . SER A 1 100 ? 9.453 -8.312 -1.142 1 93.88 100 SER A N 1
ATOM 797 C CA . SER A 1 100 ? 8.406 -8.398 -2.154 1 93.88 100 SER A CA 1
ATOM 798 C C . SER A 1 100 ? 8.422 -9.758 -2.85 1 93.88 100 SER A C 1
ATOM 800 O O . SER A 1 100 ? 7.379 -10.398 -2.992 1 93.88 100 SER A O 1
ATOM 802 N N . LEU A 1 101 ? 9.547 -10.164 -3.242 1 95.56 101 LEU A N 1
ATOM 803 C CA . LEU A 1 101 ? 9.688 -11.445 -3.926 1 95.56 101 LEU A CA 1
ATOM 804 C C . LEU A 1 101 ? 9.289 -12.594 -3.008 1 95.56 101 LEU A C 1
ATOM 806 O O . LEU A 1 101 ? 8.648 -13.555 -3.451 1 95.56 101 LEU A O 1
ATOM 810 N N . ASN A 1 102 ? 9.656 -12.539 -1.763 1 96.5 102 ASN A N 1
ATOM 811 C CA . ASN A 1 102 ? 9.32 -13.586 -0.807 1 96.5 102 ASN A CA 1
ATOM 812 C C . ASN A 1 102 ? 7.82 -13.664 -0.567 1 96.5 102 ASN A C 1
ATOM 814 O O . ASN A 1 102 ? 7.273 -14.75 -0.363 1 96.5 102 ASN A O 1
ATOM 818 N N . ALA A 1 103 ? 7.195 -12.531 -0.575 1 96.25 103 ALA A N 1
ATOM 819 C CA . ALA A 1 103 ? 5.738 -12.539 -0.465 1 96.25 103 ALA A CA 1
ATOM 820 C C . ALA A 1 103 ? 5.102 -13.281 -1.636 1 96.25 103 ALA A C 1
ATOM 822 O O . ALA A 1 103 ? 4.172 -14.062 -1.448 1 96.25 103 ALA A O 1
ATOM 823 N N . ALA A 1 104 ? 5.594 -12.961 -2.781 1 95.88 104 ALA A N 1
ATOM 824 C CA . ALA A 1 104 ? 5.09 -13.648 -3.969 1 95.88 104 ALA A CA 1
ATOM 825 C C . ALA A 1 104 ? 5.352 -15.148 -3.887 1 95.88 104 ALA A C 1
ATOM 827 O O . ALA A 1 104 ? 4.48 -15.953 -4.223 1 95.88 104 ALA A O 1
ATOM 828 N N . ARG A 1 105 ? 6.539 -15.492 -3.455 1 97.44 105 ARG A N 1
ATOM 829 C CA . ARG A 1 105 ? 6.918 -16.891 -3.285 1 97.44 105 ARG A CA 1
ATOM 830 C C . ARG A 1 105 ? 5.969 -17.594 -2.324 1 97.44 105 ARG A C 1
ATOM 832 O O . ARG A 1 105 ? 5.508 -18.703 -2.604 1 97.44 105 ARG A O 1
ATOM 839 N N . GLN A 1 106 ? 5.645 -17 -1.257 1 97.12 106 GLN A N 1
ATOM 840 C CA . GLN A 1 106 ? 4.738 -17.562 -0.265 1 97.12 106 GLN A CA 1
ATOM 841 C C . GLN A 1 106 ? 3.33 -17.719 -0.832 1 97.12 106 GLN A C 1
ATOM 843 O O . GLN A 1 106 ? 2.645 -18.703 -0.538 1 97.12 106 GLN A O 1
ATOM 848 N N . SER A 1 107 ? 2.959 -16.766 -1.593 1 97.25 107 SER A N 1
ATOM 849 C CA . SER A 1 107 ? 1.646 -16.859 -2.225 1 97.25 107 SER A CA 1
ATOM 850 C C . SER A 1 107 ? 1.556 -18.062 -3.158 1 97.25 107 SER A C 1
ATOM 852 O O . SER A 1 107 ? 0.586 -18.812 -3.107 1 97.25 107 SER A O 1
ATOM 854 N N . VAL A 1 108 ? 2.547 -18.203 -3.934 1 97.69 108 VAL A N 1
ATOM 855 C CA . VAL A 1 108 ? 2.6 -19.328 -4.852 1 97.69 108 VAL A CA 1
ATOM 856 C C . VAL A 1 108 ? 2.643 -20.641 -4.059 1 97.69 108 VAL A C 1
ATOM 858 O O . VAL A 1 108 ? 1.953 -21.609 -4.398 1 97.69 108 VAL A O 1
ATOM 861 N N . ALA A 1 109 ? 3.426 -20.641 -3.008 1 97.94 109 ALA A N 1
ATOM 862 C CA . ALA A 1 109 ? 3.541 -21.828 -2.16 1 97.94 109 ALA A CA 1
ATOM 863 C C . ALA A 1 109 ? 2.186 -22.219 -1.581 1 97.94 109 ALA A C 1
ATOM 865 O O . ALA A 1 109 ? 1.882 -23.406 -1.448 1 97.94 109 ALA A O 1
ATOM 866 N N . ARG A 1 110 ? 1.392 -21.281 -1.225 1 97.38 110 ARG A N 1
ATOM 867 C CA . ARG A 1 110 ? 0.062 -21.562 -0.694 1 97.38 110 ARG A CA 1
ATOM 868 C C . ARG A 1 110 ? -0.797 -22.297 -1.727 1 97.38 110 ARG A C 1
ATOM 870 O O . ARG A 1 110 ? -1.508 -23.234 -1.394 1 97.38 110 ARG A O 1
ATOM 877 N N . THR A 1 111 ? -0.702 -21.812 -2.904 1 97.75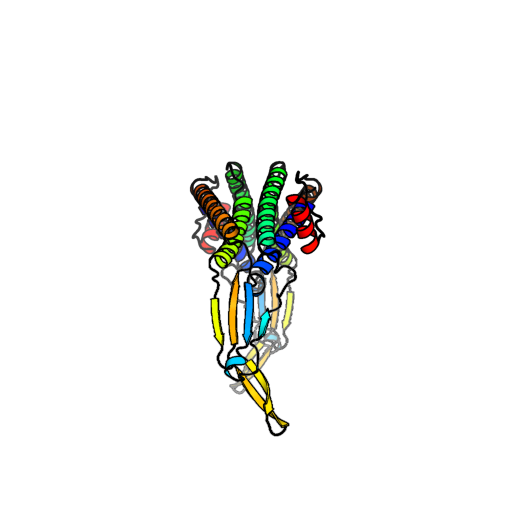 111 THR A N 1
ATOM 878 C CA . THR A 1 111 ? -1.44 -22.453 -3.986 1 97.75 111 THR A CA 1
ATOM 879 C C . THR A 1 111 ? -0.981 -23.891 -4.176 1 97.75 111 THR A C 1
ATOM 881 O O . THR A 1 111 ? -1.805 -24.812 -4.262 1 97.75 111 THR A O 1
ATOM 884 N N . PHE A 1 112 ? 0.323 -24.109 -4.199 1 98.12 112 PHE A N 1
ATOM 885 C CA . PHE A 1 112 ? 0.877 -25.453 -4.387 1 98.12 112 PHE A CA 1
ATOM 886 C C . PHE A 1 112 ? 0.564 -26.328 -3.189 1 98.12 112 PHE A C 1
ATOM 888 O O . PHE A 1 112 ? 0.373 -27.547 -3.34 1 98.12 112 PHE A O 1
ATOM 895 N N . LYS A 1 113 ? 0.499 -25.75 -2.031 1 97.88 113 LYS A N 1
ATOM 896 C CA . LYS A 1 113 ? 0.12 -26.516 -0.848 1 97.88 113 LYS A CA 1
ATOM 897 C C . LYS A 1 113 ? -1.305 -27.047 -0.972 1 97.88 113 LYS A C 1
ATOM 899 O O . LYS A 1 113 ? -1.562 -28.219 -0.688 1 97.88 113 LYS A O 1
ATOM 904 N N . ARG A 1 114 ? -2.152 -26.203 -1.356 1 97.06 114 ARG A N 1
ATOM 905 C CA . ARG A 1 114 ? -3.529 -26.641 -1.578 1 97.06 114 ARG A CA 1
ATOM 906 C C . ARG A 1 114 ? -3.59 -27.797 -2.576 1 97.06 114 ARG A C 1
ATOM 908 O O . ARG A 1 114 ? -4.25 -28.797 -2.328 1 97.06 114 ARG A O 1
ATOM 915 N N . MET A 1 115 ? -2.93 -27.625 -3.664 1 96.94 115 MET A N 1
ATOM 916 C CA . MET A 1 115 ? -2.902 -28.656 -4.695 1 96.94 115 MET A CA 1
ATOM 917 C C . MET A 1 115 ? -2.305 -29.953 -4.152 1 96.94 115 MET A C 1
ATOM 919 O O . MET A 1 115 ? -2.791 -31.047 -4.461 1 96.94 115 MET A O 1
ATOM 923 N N . ASN A 1 116 ? -1.244 -29.75 -3.402 1 96.12 116 ASN A N 1
ATOM 924 C CA . ASN A 1 116 ? -0.564 -30.891 -2.82 1 96.12 116 ASN A CA 1
ATOM 925 C C . ASN A 1 116 ? -1.475 -31.656 -1.861 1 96.12 116 ASN A C 1
ATOM 927 O O . ASN A 1 116 ? -1.356 -32.875 -1.725 1 96.12 116 ASN A O 1
ATOM 931 N N . ASP A 1 117 ? -2.377 -30.969 -1.209 1 95.19 117 ASP A N 1
ATOM 932 C CA . ASP A 1 117 ? -3.252 -31.562 -0.203 1 95.19 117 ASP A CA 1
ATOM 933 C C . ASP A 1 117 ? -4.504 -32.156 -0.846 1 95.19 117 ASP A C 1
ATOM 935 O O . ASP A 1 117 ? -5.23 -32.938 -0.21 1 95.19 117 ASP A O 1
ATOM 939 N N . LEU A 1 118 ? -4.707 -31.797 -2.074 1 94.69 118 LEU A N 1
ATOM 940 C CA . LEU A 1 118 ? -5.883 -32.312 -2.768 1 94.69 118 LEU A CA 1
ATOM 941 C C . LEU A 1 118 ? -5.777 -33.812 -2.967 1 94.69 118 LEU A C 1
ATOM 943 O O . LEU A 1 118 ? -4.707 -34.344 -3.291 1 94.69 118 LEU A O 1
ATOM 947 N N . ARG A 1 119 ? -6.934 -34.531 -2.67 1 91.44 119 ARG A N 1
ATOM 948 C CA . ARG A 1 119 ? -6.969 -36 -2.828 1 91.44 119 ARG A CA 1
ATOM 949 C C . ARG A 1 119 ? -8.141 -36.406 -3.703 1 91.44 119 ARG A C 1
ATOM 951 O O . ARG A 1 119 ? -9.172 -35.75 -3.736 1 91.44 119 ARG A O 1
ATOM 958 N N . SER A 1 120 ? -7.777 -37.469 -4.434 1 91.12 120 SER A N 1
ATOM 959 C CA . SER A 1 120 ? -8.867 -38.094 -5.18 1 91.12 120 SER A CA 1
ATOM 960 C C . SER A 1 120 ? -9.953 -38.625 -4.242 1 91.12 120 SER A C 1
ATOM 962 O O . SER A 1 120 ? -9.672 -38.969 -3.1 1 91.12 120 SER A O 1
ATOM 964 N N . SER A 1 121 ? -11.172 -38.469 -4.805 1 93.19 121 SER A N 1
ATOM 965 C CA . SER A 1 121 ? -12.297 -38.875 -3.973 1 93.19 121 SER A CA 1
ATOM 966 C C . SER A 1 121 ? -13.359 -39.594 -4.801 1 93.19 121 SER A C 1
ATOM 968 O O . SER A 1 121 ? -13.422 -39.438 -6.02 1 93.19 121 SER A O 1
ATOM 970 N N . GLU A 1 122 ? -14.047 -40.531 -4.043 1 94.38 122 GLU A N 1
ATOM 971 C CA . GLU A 1 122 ? -15.203 -41.25 -4.59 1 94.38 122 GLU A CA 1
ATOM 972 C C . GLU A 1 122 ? -16.438 -41.031 -3.727 1 94.38 122 GLU A C 1
ATOM 974 O O . GLU A 1 122 ? -16.375 -41.125 -2.5 1 94.38 122 GLU A O 1
ATOM 979 N N . GLN A 1 123 ? -17.469 -40.562 -4.473 1 93.5 123 GLN A N 1
ATOM 980 C CA . GLN A 1 123 ? -18.719 -40.344 -3.762 1 93.5 123 GLN A CA 1
ATOM 981 C C . GLN A 1 123 ? -19.891 -41 -4.48 1 93.5 123 GLN A C 1
ATOM 983 O O . GLN A 1 123 ? -19.969 -40.969 -5.711 1 93.5 123 GLN A O 1
ATOM 988 N N . LEU A 1 124 ? -20.734 -41.594 -3.67 1 94.38 124 LEU A N 1
ATOM 989 C CA . LEU A 1 124 ? -21.984 -42.156 -4.203 1 94.38 124 LEU A CA 1
ATOM 990 C C . LEU A 1 124 ? -23.156 -41.188 -3.941 1 94.38 124 LEU A C 1
ATOM 992 O O . LEU A 1 124 ? -23.469 -40.906 -2.787 1 94.38 124 LEU A O 1
ATOM 996 N N . LEU A 1 125 ? -23.688 -40.719 -5 1 93.56 125 LEU A N 1
ATOM 997 C CA . LEU A 1 125 ? -24.859 -39.844 -4.898 1 93.56 125 LEU A CA 1
ATOM 998 C C . LEU A 1 125 ? -26.141 -40.656 -5.082 1 93.56 125 LEU A C 1
ATOM 1000 O O . LEU A 1 125 ? -26.516 -40.969 -6.211 1 93.56 125 LEU A O 1
ATOM 1004 N N . SER A 1 126 ? -26.797 -40.875 -3.992 1 90.94 126 SER A N 1
ATOM 1005 C CA . SER A 1 126 ? -28.031 -41.656 -4.047 1 90.94 126 SER A CA 1
ATOM 1006 C C . SER A 1 126 ? -29.125 -40.906 -4.805 1 90.94 126 SER A C 1
ATOM 1008 O O . SER A 1 126 ? -29.422 -39.75 -4.5 1 90.94 126 SER A O 1
ATOM 1010 N N . GLY A 1 127 ? -29.656 -41.594 -5.777 1 89.69 127 GLY A N 1
ATOM 1011 C CA . GLY A 1 127 ? -30.75 -41.031 -6.551 1 89.69 127 GLY A CA 1
ATOM 1012 C C . GLY A 1 127 ? -30.328 -39.781 -7.332 1 89.69 127 GLY A C 1
ATOM 1013 O O . GLY A 1 127 ? -31.172 -38.938 -7.633 1 89.69 127 GLY A O 1
ATOM 1014 N N . GLY A 1 128 ? -29.047 -39.688 -7.5 1 86.25 128 GLY A N 1
ATOM 1015 C CA . GLY A 1 128 ? -28.531 -38.469 -8.141 1 86.25 128 GLY A CA 1
ATOM 1016 C C . GLY A 1 128 ? -28.859 -38.406 -9.625 1 86.25 128 GLY A C 1
ATOM 1017 O O . GLY A 1 128 ? -28.812 -37.344 -10.227 1 86.25 128 GLY A O 1
ATOM 1018 N N . GLY A 1 129 ? -29.156 -39.562 -10.18 1 89.19 129 GLY A N 1
ATOM 1019 C CA . GLY A 1 129 ? -29.5 -39.625 -11.594 1 89.19 129 GLY A CA 1
ATOM 1020 C C . GLY A 1 129 ? -30.969 -39.875 -11.836 1 89.19 129 GLY A C 1
ATOM 1021 O O . GLY A 1 129 ? -31.625 -40.594 -11.094 1 89.19 129 GLY A O 1
ATOM 1022 N N . THR A 1 130 ? -31.5 -39.062 -12.789 1 88.12 130 THR A N 1
ATOM 1023 C CA . THR A 1 130 ? -32.906 -39.25 -13.172 1 88.12 130 THR A CA 1
ATOM 1024 C C . THR A 1 130 ? -33 -39.531 -14.664 1 88.12 130 THR A C 1
ATOM 1026 O O . THR A 1 130 ? -32.188 -39.094 -15.453 1 88.12 130 THR A O 1
ATOM 1029 N N . GLY A 1 131 ? -34 -40.375 -14.898 1 84.62 131 GLY A N 1
ATOM 1030 C CA . GLY A 1 131 ? -34.281 -40.719 -16.297 1 84.62 131 GLY A CA 1
ATOM 1031 C C . GLY A 1 131 ? -35.688 -41.25 -16.5 1 84.62 131 GLY A C 1
ATOM 1032 O O . GLY A 1 131 ? -36.5 -41.25 -15.586 1 84.62 131 GLY A O 1
ATOM 1033 N N . TYR A 1 132 ? -35.938 -41.531 -17.781 1 86.25 132 TYR A N 1
ATOM 1034 C CA . TYR A 1 132 ? -37.219 -42.094 -18.125 1 86.25 132 TYR A CA 1
ATOM 1035 C C . TYR A 1 132 ? -37.062 -43.406 -18.875 1 86.25 132 TYR A C 1
ATOM 1037 O O . TYR A 1 132 ? -36.094 -43.594 -19.594 1 86.25 132 TYR A O 1
ATOM 1045 N N . ARG A 1 133 ? -38 -44.281 -18.531 1 82.69 133 ARG A N 1
ATOM 1046 C CA . ARG A 1 133 ? -38.062 -45.531 -19.281 1 82.69 133 ARG A CA 1
ATOM 1047 C C . ARG A 1 133 ? -39.5 -45.844 -19.688 1 82.69 133 ARG A C 1
ATOM 1049 O O . ARG A 1 133 ? -40.438 -45.312 -19.125 1 82.69 133 ARG A O 1
ATOM 1056 N N . PHE A 1 134 ? -39.531 -46.594 -20.734 1 84.69 134 PHE A N 1
ATOM 1057 C CA . PHE A 1 134 ? -40.844 -47 -21.156 1 84.69 134 PHE A CA 1
ATOM 1058 C C . PHE A 1 134 ? -41.219 -48.375 -20.562 1 84.69 134 PHE A C 1
ATOM 1060 O O . PHE A 1 134 ? -40.406 -49.281 -20.562 1 84.69 134 PHE A O 1
ATOM 1067 N N . ASN A 1 135 ? -42.406 -48.438 -20.031 1 80.12 135 ASN A N 1
ATOM 1068 C CA . ASN A 1 135 ? -42.844 -49.719 -19.5 1 80.12 135 ASN A CA 1
ATOM 1069 C C . ASN A 1 135 ? -43.531 -50.562 -20.562 1 80.12 135 ASN A C 1
ATOM 1071 O O . ASN A 1 135 ? -43.531 -50.188 -21.75 1 80.12 135 ASN A O 1
ATOM 1075 N N . ALA A 1 136 ? -43.844 -51.844 -20.125 1 82.94 136 ALA A N 1
ATOM 1076 C CA . ALA A 1 136 ? -44.438 -52.812 -21.031 1 82.94 136 ALA A CA 1
ATOM 1077 C C . ALA A 1 136 ? -45.719 -52.219 -21.688 1 82.94 136 ALA A C 1
ATOM 1079 O O . ALA A 1 136 ? -46.031 -52.594 -22.812 1 82.94 136 ALA A O 1
ATOM 1080 N N . GLU A 1 137 ? -46.375 -51.312 -21.062 1 87.69 137 GLU A N 1
ATOM 1081 C CA . GLU A 1 137 ? -47.625 -50.688 -21.547 1 87.69 137 GLU A CA 1
ATOM 1082 C C . GLU A 1 137 ? -47.344 -49.5 -22.438 1 87.69 137 GLU A C 1
ATOM 1084 O O . GLU A 1 137 ? -48.25 -48.875 -22.969 1 87.69 137 GLU A O 1
ATOM 1089 N N . GLY A 1 138 ? -46.156 -49.188 -22.641 1 86.5 138 GLY A N 1
ATOM 1090 C CA . GLY A 1 138 ? -45.781 -48.094 -23.516 1 86.5 138 GLY A CA 1
ATOM 1091 C C . GLY A 1 138 ? -45.75 -46.75 -22.812 1 86.5 138 GLY A C 1
ATOM 1092 O O . GLY A 1 138 ? -45.656 -45.688 -23.453 1 86.5 138 GLY A O 1
ATOM 1093 N N . ASN A 1 139 ? -45.906 -46.75 -21.406 1 88 139 ASN A N 1
ATOM 1094 C CA . ASN A 1 139 ? -45.938 -45.5 -20.656 1 88 139 ASN A CA 1
ATOM 1095 C C . ASN A 1 139 ? -44.531 -45.094 -20.219 1 88 139 ASN A C 1
ATOM 1097 O O . ASN A 1 139 ? -43.688 -45.969 -19.938 1 88 139 ASN A O 1
ATOM 1101 N N . GLN A 1 140 ? -44.312 -43.781 -20.203 1 88.06 140 GLN A N 1
ATOM 1102 C CA . GLN A 1 140 ? -43.062 -43.219 -19.719 1 88.06 140 GLN A CA 1
ATOM 1103 C C . GLN A 1 140 ? -43.062 -43.125 -18.203 1 88.06 140 GLN A C 1
ATOM 1105 O O . GLN A 1 140 ? -43.906 -42.5 -17.609 1 88.06 140 GLN A O 1
ATOM 1110 N N . ILE A 1 141 ? -42.062 -43.906 -17.562 1 85.62 141 ILE A N 1
ATOM 1111 C CA . ILE A 1 141 ? -41.938 -43.844 -16.109 1 85.62 141 ILE A CA 1
ATOM 1112 C C . ILE A 1 141 ? -40.594 -43.281 -15.727 1 85.62 141 ILE A C 1
ATOM 1114 O O . ILE A 1 141 ? -39.562 -43.625 -16.344 1 85.62 141 ILE A O 1
ATOM 1118 N N . ALA A 1 142 ? -40.75 -42.406 -14.773 1 87.06 142 ALA A N 1
ATOM 1119 C CA . ALA A 1 142 ? -39.5 -41.812 -14.273 1 87.06 142 ALA A CA 1
ATOM 1120 C C . ALA A 1 142 ? -38.781 -42.781 -13.352 1 87.06 142 ALA A C 1
ATOM 1122 O O . ALA A 1 142 ? -39.406 -43.562 -12.625 1 87.06 142 ALA A O 1
ATOM 1123 N N . TYR A 1 143 ? -37.375 -42.844 -13.578 1 86.88 143 TYR A N 1
ATOM 1124 C CA . TYR A 1 143 ? -36.594 -43.594 -12.625 1 86.88 143 TYR A CA 1
ATOM 1125 C C . TYR A 1 143 ? -35.469 -42.75 -12.039 1 86.88 143 TYR A C 1
ATOM 1127 O O . TYR A 1 143 ? -35.125 -41.688 -12.578 1 86.88 143 TYR A O 1
ATOM 1135 N N . ARG A 1 144 ? -35.031 -43.156 -10.836 1 90.75 144 ARG A N 1
ATOM 1136 C CA . ARG A 1 144 ? -33.875 -42.594 -10.18 1 90.75 144 ARG A CA 1
ATOM 1137 C C . ARG A 1 144 ? -32.781 -43.656 -9.977 1 90.75 144 ARG A C 1
ATOM 1139 O O . ARG A 1 144 ? -33.094 -44.781 -9.656 1 90.75 144 ARG A O 1
ATOM 1146 N N . CYS A 1 145 ? -31.625 -43.281 -10.422 1 91.5 145 CYS A N 1
ATOM 1147 C CA . CYS A 1 145 ? -30.516 -44.188 -10.188 1 91.5 145 CYS A CA 1
ATOM 1148 C C . CYS A 1 145 ? -29.406 -43.5 -9.383 1 91.5 145 CYS A C 1
ATOM 1150 O O . CYS A 1 145 ? -29.391 -42.281 -9.258 1 91.5 145 CYS A O 1
ATOM 1152 N N . ASP A 1 146 ? -28.562 -44.312 -8.797 1 93.12 146 ASP A N 1
ATOM 1153 C CA . ASP A 1 146 ? -27.406 -43.781 -8.086 1 93.12 146 ASP A CA 1
ATOM 1154 C C . ASP A 1 146 ? -26.312 -43.344 -9.055 1 93.12 146 ASP A C 1
ATOM 1156 O O . ASP A 1 146 ? -26.219 -43.844 -10.172 1 93.12 146 ASP A O 1
ATOM 1160 N N . VAL A 1 147 ? -25.641 -42.312 -8.648 1 94.62 147 VAL A N 1
ATOM 1161 C CA . VAL A 1 147 ? -24.516 -41.812 -9.422 1 94.62 147 VAL A CA 1
ATOM 1162 C C . VAL A 1 147 ? -23.219 -41.938 -8.609 1 94.62 147 VAL A C 1
ATOM 1164 O O . VAL A 1 147 ? -23.156 -41.469 -7.469 1 94.62 147 VAL A O 1
ATOM 1167 N N . LYS A 1 148 ? -22.266 -42.688 -9.234 1 94.69 148 LYS A N 1
ATOM 1168 C CA . LYS A 1 148 ? -20.922 -42.75 -8.641 1 94.69 148 LYS A CA 1
ATOM 1169 C C . LYS A 1 148 ? -20.031 -41.625 -9.195 1 94.69 148 LYS A C 1
ATOM 1171 O O . LYS A 1 148 ? -19.719 -41.625 -10.383 1 94.69 148 LYS A O 1
ATOM 1176 N N . ARG A 1 149 ? -19.672 -40.781 -8.297 1 95.19 149 ARG A N 1
ATOM 1177 C CA . ARG A 1 149 ? -18.828 -39.656 -8.688 1 95.19 149 ARG A CA 1
ATOM 1178 C C . ARG A 1 149 ? -17.375 -39.906 -8.258 1 95.19 149 ARG A C 1
ATOM 1180 O O . ARG A 1 149 ? -17.094 -40.125 -7.078 1 95.19 149 ARG A O 1
ATOM 1187 N N . VAL A 1 150 ? -16.5 -39.906 -9.227 1 94.88 150 VAL A N 1
ATOM 1188 C CA . VAL A 1 150 ? -15.078 -40.094 -8.953 1 94.88 150 VAL A CA 1
ATOM 1189 C C . VAL A 1 150 ? -14.32 -38.812 -9.344 1 94.88 150 VAL A C 1
ATOM 1191 O O . VAL A 1 150 ? -14.391 -38.375 -10.492 1 94.88 150 VAL A O 1
ATOM 1194 N N . THR A 1 151 ? -13.719 -38.25 -8.336 1 94.31 151 THR A N 1
ATOM 1195 C CA . THR A 1 151 ? -12.891 -37.062 -8.547 1 94.31 151 THR A CA 1
ATOM 1196 C C . THR A 1 151 ? -11.414 -37.406 -8.445 1 94.31 151 THR A C 1
ATOM 1198 O O . THR A 1 151 ? -10.977 -38 -7.461 1 94.31 151 THR A O 1
ATOM 1201 N N . THR A 1 152 ? -10.633 -37.094 -9.5 1 94.31 152 THR A N 1
ATOM 1202 C CA . THR A 1 152 ? -9.195 -37.344 -9.516 1 94.31 152 THR A CA 1
ATOM 1203 C C . THR A 1 152 ? -8.422 -36.062 -9.828 1 94.31 152 THR A C 1
ATOM 1205 O O . THR A 1 152 ? -8.953 -35.156 -10.469 1 94.31 152 THR A O 1
ATOM 1208 N N . ILE A 1 153 ? -7.176 -36 -9.359 1 94.31 153 ILE A N 1
ATOM 1209 C CA . ILE A 1 153 ? -6.348 -34.844 -9.672 1 94.31 153 ILE A CA 1
ATOM 1210 C C . ILE A 1 153 ? -5.863 -34.938 -11.117 1 94.31 153 ILE A C 1
ATOM 1212 O O . ILE A 1 153 ? -5.652 -36.031 -11.648 1 94.31 153 ILE A O 1
ATOM 1216 N N . ASN A 1 154 ? 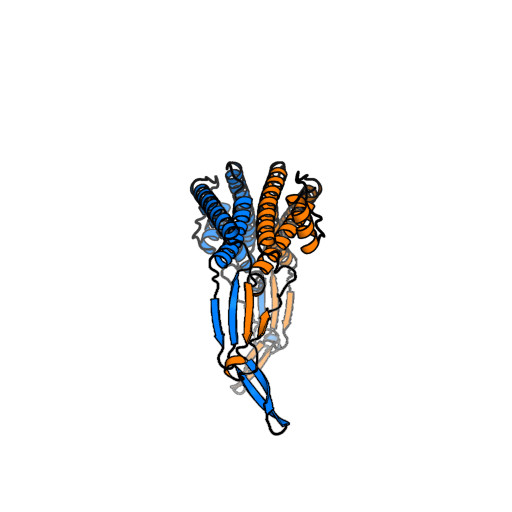-5.727 -33.875 -11.812 1 93.56 154 ASN A N 1
ATOM 1217 C CA . ASN A 1 154 ? -5.324 -33.875 -13.211 1 93.56 154 ASN A CA 1
ATOM 1218 C C . ASN A 1 154 ? -3.984 -33.188 -13.422 1 93.56 154 ASN A C 1
ATOM 1220 O O . ASN A 1 154 ? -3.809 -32.438 -14.383 1 93.56 154 ASN A O 1
ATOM 1224 N N . TYR A 1 155 ? -3.074 -33.25 -12.508 1 96 155 TYR A N 1
ATOM 1225 C CA . TYR A 1 155 ? -1.72 -32.719 -12.57 1 96 155 TYR A CA 1
ATOM 1226 C C . TYR A 1 155 ? -0.714 -33.688 -11.977 1 96 155 TYR A C 1
ATOM 1228 O O . TYR A 1 155 ? -1.099 -34.688 -11.383 1 96 155 TYR A O 1
ATOM 1236 N N . ASP A 1 156 ? 0.594 -33.438 -12.203 1 96.31 156 ASP A N 1
ATOM 1237 C CA . ASP A 1 156 ? 1.667 -34.281 -11.641 1 96.31 156 ASP A CA 1
ATOM 1238 C C . ASP A 1 156 ? 1.986 -33.844 -10.203 1 96.31 156 ASP A C 1
ATOM 1240 O O . ASP A 1 156 ? 2.635 -32.812 -9.984 1 96.31 156 ASP A O 1
ATOM 1244 N N . ARG A 1 157 ? 1.611 -34.656 -9.312 1 95.5 157 ARG A N 1
ATOM 1245 C CA . ARG A 1 157 ? 1.755 -34.344 -7.895 1 95.5 157 ARG A CA 1
ATOM 1246 C C . ARG A 1 157 ? 3.225 -34.25 -7.504 1 95.5 157 ARG A C 1
ATOM 1248 O O . ARG A 1 157 ? 3.58 -33.5 -6.594 1 95.5 157 ARG A O 1
ATOM 1255 N N . ARG A 1 158 ? 4.062 -35 -8.141 1 96.25 158 ARG A N 1
ATOM 1256 C CA . ARG A 1 158 ? 5.488 -34.969 -7.824 1 96.25 158 ARG A CA 1
ATOM 1257 C C . ARG A 1 158 ? 6.098 -33.594 -8.125 1 96.25 158 ARG A C 1
ATOM 1259 O O . ARG A 1 158 ? 6.945 -33.125 -7.379 1 96.25 158 ARG A O 1
ATOM 1266 N N . VAL A 1 159 ? 5.656 -33.062 -9.219 1 96.5 159 VAL A N 1
ATOM 1267 C CA . VAL A 1 159 ? 6.148 -31.734 -9.617 1 96.5 159 VAL A CA 1
ATOM 1268 C C . VAL A 1 159 ? 5.723 -30.688 -8.586 1 96.5 159 VAL A C 1
ATOM 1270 O O . VAL A 1 159 ? 6.539 -29.875 -8.148 1 96.5 159 VAL A O 1
ATOM 1273 N N . ILE A 1 160 ? 4.492 -30.75 -8.164 1 97.88 160 ILE A N 1
ATOM 1274 C CA . ILE A 1 160 ? 3.938 -29.797 -7.207 1 97.88 160 ILE A CA 1
ATOM 1275 C C . ILE A 1 160 ? 4.629 -29.969 -5.859 1 97.88 160 ILE A C 1
ATOM 1277 O O . ILE A 1 160 ? 5.02 -28.984 -5.23 1 97.88 160 ILE A O 1
ATOM 1281 N N . HIS A 1 161 ? 4.809 -31.156 -5.508 1 97.62 161 HIS A N 1
ATOM 1282 C CA . HIS A 1 161 ? 5.445 -31.453 -4.227 1 97.62 161 HIS A CA 1
ATOM 1283 C C . HIS A 1 161 ? 6.879 -30.938 -4.191 1 97.62 161 HIS A C 1
ATOM 1285 O O . HIS A 1 161 ? 7.289 -30.297 -3.227 1 97.62 161 HIS A O 1
ATOM 1291 N N . ALA A 1 162 ? 7.602 -31.234 -5.215 1 97.75 162 ALA A N 1
ATOM 1292 C CA . ALA A 1 162 ? 8.984 -30.781 -5.301 1 97.75 162 ALA A CA 1
ATOM 1293 C C . ALA A 1 162 ? 9.07 -29.266 -5.309 1 97.75 162 ALA A C 1
ATOM 1295 O O . ALA A 1 162 ? 9.914 -28.672 -4.621 1 97.75 162 ALA A O 1
ATOM 1296 N N . ALA A 1 163 ? 8.195 -28.625 -6.086 1 97.81 163 ALA A N 1
ATOM 1297 C CA . ALA A 1 163 ? 8.18 -27.156 -6.168 1 97.81 163 ALA A CA 1
ATOM 1298 C C . ALA A 1 163 ? 7.824 -26.547 -4.82 1 97.81 163 ALA A C 1
ATOM 1300 O O . ALA A 1 163 ? 8.43 -25.547 -4.41 1 97.81 163 ALA A O 1
ATOM 1301 N N . LEU A 1 164 ? 6.848 -27.125 -4.168 1 97.88 164 LEU A N 1
ATOM 1302 C CA . LEU A 1 164 ? 6.43 -26.641 -2.855 1 97.88 164 LEU A CA 1
ATOM 1303 C C . LEU A 1 164 ? 7.586 -26.703 -1.862 1 97.88 164 LEU A C 1
ATOM 1305 O O . LEU A 1 164 ? 7.852 -25.734 -1.152 1 97.88 164 LEU A O 1
ATOM 1309 N N . GLY A 1 165 ? 8.266 -27.812 -1.845 1 97.56 165 GLY A N 1
ATOM 1310 C CA . GLY A 1 165 ? 9.422 -27.953 -0.965 1 97.56 165 GLY A CA 1
ATOM 1311 C C . GLY A 1 165 ? 10.484 -26.891 -1.216 1 97.56 165 GLY A C 1
ATOM 1312 O O . GLY A 1 165 ? 10.992 -26.281 -0.274 1 97.56 165 GLY A O 1
ATOM 1313 N N . LYS A 1 166 ? 10.789 -26.688 -2.439 1 97.5 166 LYS A N 1
ATOM 1314 C CA . LYS A 1 166 ? 11.789 -25.703 -2.822 1 97.5 166 LYS A CA 1
ATOM 1315 C C . LYS A 1 166 ? 11.344 -24.297 -2.434 1 97.5 166 LYS A C 1
ATOM 1317 O O . LYS A 1 166 ? 12.125 -23.516 -1.882 1 97.5 166 LYS A O 1
ATOM 1322 N N . LEU A 1 167 ? 10.109 -23.969 -2.73 1 98 167 LEU A N 1
ATOM 1323 C CA . LEU A 1 167 ? 9.562 -22.656 -2.422 1 98 167 LEU A CA 1
ATOM 1324 C C . LEU A 1 167 ? 9.586 -22.391 -0.92 1 98 167 LEU A C 1
ATOM 1326 O O . LEU A 1 167 ? 9.992 -21.312 -0.479 1 98 167 LEU A O 1
ATOM 1330 N N . ASN A 1 168 ? 9.188 -23.375 -0.142 1 97.62 168 ASN A N 1
ATOM 1331 C CA . ASN A 1 168 ? 9.156 -23.234 1.309 1 97.62 168 ASN A CA 1
ATOM 1332 C C . ASN A 1 168 ? 10.555 -23.031 1.883 1 97.62 168 ASN A C 1
ATOM 1334 O O . ASN A 1 168 ? 10.766 -22.156 2.734 1 97.62 168 ASN A O 1
ATOM 1338 N N . ARG A 1 169 ? 11.461 -23.766 1.391 1 97.62 169 ARG A N 1
ATOM 1339 C CA . ARG A 1 169 ? 12.844 -23.625 1.851 1 97.62 169 ARG A CA 1
ATOM 1340 C C . ARG A 1 169 ? 13.391 -22.234 1.53 1 97.62 169 ARG A C 1
ATOM 1342 O O . ARG A 1 169 ? 13.961 -21.578 2.398 1 97.62 169 ARG A O 1
ATOM 1349 N N . GLN A 1 170 ? 13.211 -21.844 0.356 1 97 170 GLN A N 1
ATOM 1350 C CA . GLN A 1 170 ? 13.688 -20.531 -0.072 1 97 170 GLN A CA 1
ATOM 1351 C C . GLN A 1 170 ? 13 -19.406 0.715 1 97 170 GLN A C 1
ATOM 1353 O O . GLN A 1 170 ? 13.648 -18.453 1.131 1 97 170 GLN A O 1
ATOM 1358 N N . ALA A 1 171 ? 11.688 -19.531 0.863 1 97.25 171 ALA A N 1
ATOM 1359 C CA . ALA A 1 171 ? 10.93 -18.531 1.607 1 97.25 171 ALA A CA 1
ATOM 1360 C C . ALA A 1 171 ? 11.422 -18.438 3.049 1 97.25 171 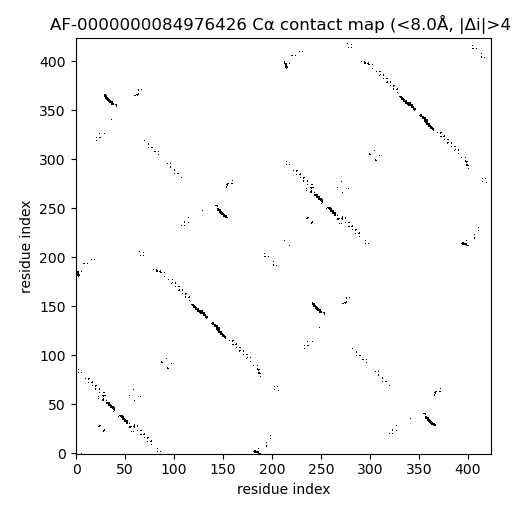ALA A C 1
ATOM 1362 O O . ALA A 1 171 ? 11.609 -17.328 3.574 1 97.25 171 ALA A O 1
ATOM 1363 N N . ASP A 1 172 ? 11.672 -19.562 3.654 1 96.75 172 ASP A N 1
ATOM 1364 C CA . ASP A 1 172 ? 12.141 -19.594 5.035 1 96.75 172 ASP A CA 1
ATOM 1365 C C . ASP A 1 172 ? 13.531 -18.984 5.164 1 96.75 172 ASP A C 1
ATOM 1367 O O . ASP A 1 172 ? 13.789 -18.188 6.074 1 96.75 172 ASP A O 1
ATOM 1371 N N . GLU A 1 173 ? 14.352 -19.391 4.289 1 96.69 173 GLU A N 1
ATOM 1372 C CA . GLU A 1 173 ? 15.711 -18.859 4.293 1 96.69 173 GLU A CA 1
ATOM 1373 C C . GLU A 1 173 ? 15.703 -17.344 4.125 1 96.69 173 GLU A C 1
ATOM 1375 O O . GLU A 1 173 ? 16.406 -16.625 4.852 1 96.69 173 GLU A O 1
ATOM 1380 N N . THR A 1 174 ? 14.945 -16.875 3.193 1 96.44 174 THR A N 1
ATOM 1381 C CA . THR A 1 174 ? 14.844 -15.438 2.939 1 96.44 174 THR A CA 1
ATOM 1382 C C . THR A 1 174 ? 14.25 -14.719 4.145 1 96.44 174 THR A C 1
ATOM 1384 O O . THR A 1 174 ? 14.766 -13.68 4.566 1 96.44 174 THR A O 1
ATOM 1387 N N . SER A 1 175 ? 13.219 -15.266 4.73 1 95.75 175 SER A N 1
ATOM 1388 C CA . SER A 1 175 ? 12.586 -14.672 5.906 1 95.75 175 SER A CA 1
ATOM 1389 C C . SER A 1 175 ? 13.57 -14.555 7.062 1 95.75 175 SER A C 1
ATOM 1391 O O . SER A 1 175 ? 13.641 -13.523 7.727 1 95.75 175 SER A O 1
ATOM 1393 N N . ASN A 1 176 ? 14.297 -15.578 7.227 1 96.44 176 ASN A N 1
ATOM 1394 C CA . ASN A 1 176 ? 15.281 -15.586 8.305 1 96.44 176 ASN A CA 1
ATOM 1395 C C . ASN A 1 176 ? 16.359 -14.531 8.086 1 96.44 176 ASN A C 1
ATOM 1397 O O . ASN A 1 176 ? 16.766 -13.844 9.023 1 96.44 176 ASN A O 1
ATOM 1401 N N . ARG A 1 177 ? 16.812 -14.461 6.898 1 95.38 177 ARG A N 1
ATOM 1402 C CA . ARG A 1 177 ? 17.828 -13.469 6.555 1 95.38 177 ARG A CA 1
ATOM 1403 C C . ARG A 1 177 ? 17.297 -12.055 6.77 1 95.38 177 ARG A C 1
ATOM 1405 O O . ARG A 1 177 ? 18 -11.203 7.312 1 95.38 177 ARG A O 1
ATOM 1412 N N . ILE A 1 178 ? 16.109 -11.789 6.328 1 95.44 178 ILE A N 1
ATOM 1413 C CA . ILE A 1 178 ? 15.477 -10.484 6.492 1 95.44 178 ILE A CA 1
ATOM 1414 C C . ILE A 1 178 ? 15.359 -10.156 7.977 1 95.44 178 ILE A C 1
ATOM 1416 O O . ILE A 1 178 ? 15.727 -9.055 8.406 1 95.44 178 ILE A O 1
ATOM 1420 N N . ASP A 1 179 ? 14.961 -11.125 8.758 1 95.25 179 ASP A N 1
ATOM 1421 C CA . ASP A 1 179 ? 14.797 -10.93 10.195 1 95.25 179 ASP A CA 1
ATOM 1422 C C . ASP A 1 179 ? 16.125 -10.594 10.859 1 95.25 179 ASP A C 1
ATOM 1424 O O . ASP A 1 179 ? 16.203 -9.703 11.711 1 95.25 179 ASP A O 1
ATOM 1428 N N . LEU A 1 180 ? 17.062 -11.312 10.477 1 95.69 180 LEU A N 1
ATOM 1429 C CA . LEU A 1 180 ? 18.391 -11.07 11.023 1 95.69 180 LEU A CA 1
ATOM 1430 C C . LEU A 1 180 ? 18.875 -9.672 10.68 1 95.69 180 LEU A C 1
ATOM 1432 O O . LEU A 1 180 ? 19.406 -8.961 11.539 1 95.69 180 LEU A O 1
ATOM 1436 N N . CYS A 1 181 ? 18.688 -9.227 9.43 1 94.94 181 CYS A N 1
ATOM 1437 C CA . CYS A 1 181 ? 19.094 -7.902 8.992 1 94.94 181 CYS A CA 1
ATOM 1438 C C . CYS A 1 181 ? 18.359 -6.816 9.758 1 94.94 181 CYS A C 1
ATOM 1440 O O . CYS A 1 181 ? 18.938 -5.785 10.109 1 94.94 181 CYS A O 1
ATOM 1442 N N . LEU A 1 182 ? 17.078 -7.047 10.055 1 95.56 182 LEU A N 1
ATOM 1443 C CA . LEU A 1 182 ? 16.25 -6.074 10.75 1 95.56 182 LEU A CA 1
ATOM 1444 C C . LEU A 1 182 ? 16.781 -5.789 12.148 1 95.56 182 LEU A C 1
ATOM 1446 O O . LEU A 1 182 ? 16.719 -4.648 12.617 1 95.56 182 LEU A O 1
ATOM 1450 N N . VAL A 1 183 ? 17.391 -6.797 12.789 1 95.31 183 VAL A N 1
ATOM 1451 C CA . VAL A 1 183 ? 17.75 -6.648 14.195 1 95.31 183 VAL A CA 1
ATOM 1452 C C . VAL A 1 183 ? 19.25 -6.379 14.32 1 95.31 183 VAL A C 1
ATOM 1454 O O . VAL A 1 183 ? 19.719 -5.914 15.367 1 95.31 183 VAL A O 1
ATOM 1457 N N . THR A 1 184 ? 20 -6.605 13.25 1 95.06 184 THR A N 1
ATOM 1458 C CA . THR A 1 184 ? 21.453 -6.473 13.375 1 95.06 184 THR A CA 1
ATOM 1459 C C . THR A 1 184 ? 21.938 -5.219 12.656 1 95.06 184 THR A C 1
ATOM 1461 O O . THR A 1 184 ? 23.047 -4.75 12.906 1 95.06 184 THR A O 1
ATOM 1464 N N . SER A 1 185 ? 21.156 -4.746 11.688 1 95.44 185 SER A N 1
ATOM 1465 C CA . SER A 1 185 ? 21.578 -3.572 10.938 1 95.44 185 SER A CA 1
ATOM 1466 C C . SER A 1 185 ? 21.422 -2.301 11.766 1 95.44 185 SER A C 1
ATOM 1468 O O . SER A 1 185 ? 20.328 -2.018 12.273 1 95.44 185 SER A O 1
ATOM 1470 N N . ARG A 1 186 ? 22.484 -1.526 11.773 1 96 186 ARG A N 1
ATOM 1471 C CA . ARG A 1 186 ? 22.484 -0.306 12.578 1 96 186 ARG A CA 1
ATOM 1472 C C . ARG A 1 186 ? 22.094 0.901 11.734 1 96 186 ARG A C 1
ATOM 1474 O O . ARG A 1 186 ? 22.609 1.085 10.625 1 96 186 ARG A O 1
ATOM 1481 N N . VAL A 1 187 ? 21.203 1.624 12.211 1 96.94 187 VAL A N 1
ATOM 1482 C CA . VAL A 1 187 ? 20.766 2.885 11.609 1 96.94 187 VAL A CA 1
ATOM 1483 C C . VAL A 1 187 ? 21.281 4.055 12.445 1 96.94 187 VAL A C 1
ATOM 1485 O O . VAL A 1 187 ? 20.938 4.188 13.625 1 96.94 187 VAL A O 1
ATOM 1488 N N . ASP A 1 188 ? 22.141 4.906 11.852 1 97 188 ASP A N 1
ATOM 1489 C CA . ASP A 1 188 ? 22.75 6.047 12.539 1 97 188 ASP A CA 1
ATOM 1490 C C . ASP A 1 188 ? 21.812 7.254 12.516 1 97 188 ASP A C 1
ATOM 1492 O O . ASP A 1 188 ? 21.922 8.117 11.641 1 97 188 ASP A O 1
ATOM 1496 N N . TYR A 1 189 ? 20.938 7.281 13.398 1 97.31 189 TYR A N 1
ATOM 1497 C CA . TYR A 1 189 ? 19.938 8.336 13.547 1 97.31 189 TYR A CA 1
ATOM 1498 C C . TYR A 1 189 ? 19.625 8.594 15.016 1 97.31 189 TYR A C 1
ATOM 1500 O O . TYR A 1 189 ? 19.312 7.668 15.758 1 97.31 189 TYR A O 1
ATOM 1508 N N . ALA A 1 190 ? 19.766 9.867 15.398 1 94.75 190 ALA A N 1
ATOM 1509 C CA . ALA A 1 190 ? 19.422 10.266 16.766 1 94.75 190 ALA A CA 1
ATOM 1510 C C . ALA A 1 190 ? 17.953 10.641 16.875 1 94.75 190 ALA A C 1
ATOM 1512 O O . ALA A 1 190 ? 17.5 11.594 16.25 1 94.75 190 ALA A O 1
ATOM 1513 N N . VAL A 1 191 ? 17.25 9.883 17.688 1 94.62 191 VAL A N 1
ATOM 1514 C CA . VAL A 1 191 ? 15.82 10.117 17.844 1 94.62 191 VAL A CA 1
ATOM 1515 C C . VAL A 1 191 ? 15.586 11.367 18.672 1 94.62 191 VAL A C 1
ATOM 1517 O O . VAL A 1 191 ? 16.078 11.461 19.812 1 94.62 191 VAL A O 1
ATOM 1520 N N . PRO A 1 192 ? 14.852 12.281 18.219 1 93.81 192 PRO A N 1
ATOM 1521 C CA . PRO A 1 192 ? 14.617 13.508 18.984 1 93.81 192 PRO A CA 1
ATOM 1522 C C . PRO A 1 192 ? 13.625 13.32 20.125 1 93.81 192 PRO A C 1
ATOM 1524 O O . PRO A 1 192 ? 13.602 14.102 21.078 1 93.81 192 PRO A O 1
ATOM 1527 N N . PHE A 1 193 ? 12.711 12.398 20 1 91.62 193 PHE A N 1
ATOM 1528 C CA . PHE A 1 193 ? 11.781 12.102 21.078 1 91.62 193 PHE A CA 1
ATOM 1529 C C . PHE A 1 193 ? 11.453 10.617 21.125 1 91.62 193 PHE A C 1
ATOM 1531 O O . PHE A 1 193 ? 11.719 9.891 20.156 1 91.62 193 PHE A O 1
ATOM 1538 N N . ASP A 1 194 ? 10.922 10.242 22.266 1 92.62 194 ASP A N 1
ATOM 1539 C CA . ASP A 1 194 ? 10.617 8.844 22.531 1 92.62 194 ASP A CA 1
ATOM 1540 C C . ASP A 1 194 ? 9.547 8.328 21.562 1 92.62 194 ASP A C 1
ATOM 1542 O O . ASP A 1 194 ? 8.586 9.031 21.266 1 92.62 194 ASP A O 1
ATOM 1546 N N . VAL A 1 195 ? 9.742 7.082 21.188 1 94 195 VAL A N 1
ATOM 1547 C CA . VAL A 1 195 ? 8.82 6.465 20.234 1 94 195 VAL A CA 1
ATOM 1548 C C . VAL A 1 195 ? 7.438 6.332 20.875 1 94 195 VAL A C 1
ATOM 1550 O O . VAL A 1 195 ? 6.426 6.285 20.172 1 94 195 VAL A O 1
ATOM 1553 N N . ASN A 1 196 ? 7.359 6.285 22.172 1 94.94 196 ASN A N 1
ATOM 1554 C CA . ASN A 1 196 ? 6.09 6.148 22.875 1 94.94 196 ASN A CA 1
A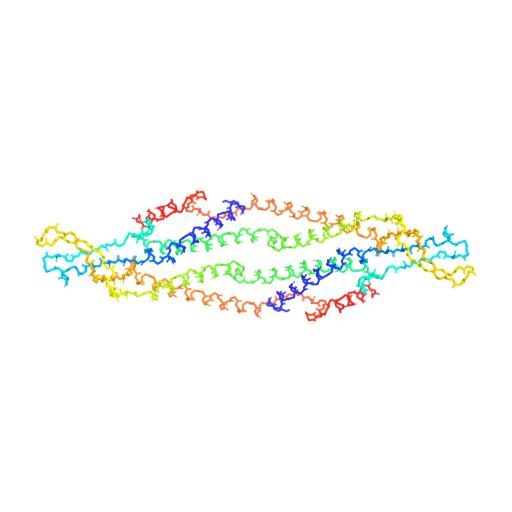TOM 1555 C C . ASN A 1 196 ? 5.543 7.504 23.312 1 94.94 196 ASN A C 1
ATOM 1557 O O . ASN A 1 196 ? 4.516 7.574 24 1 94.94 196 ASN A O 1
ATOM 1561 N N . ALA A 1 197 ? 6.172 8.547 22.984 1 95 197 ALA A N 1
ATOM 1562 C CA . ALA A 1 197 ? 5.742 9.891 23.359 1 95 197 ALA A CA 1
ATOM 1563 C C . ALA A 1 197 ? 4.398 10.234 22.719 1 95 197 ALA A C 1
ATOM 1565 O O . ALA A 1 197 ? 4.148 9.891 21.562 1 95 197 ALA A O 1
ATOM 1566 N N . SER A 1 198 ? 3.527 10.828 23.484 1 96.44 198 SER A N 1
ATOM 1567 C CA . SER A 1 198 ? 2.303 11.375 22.922 1 96.44 198 SER A CA 1
ATOM 1568 C C . SER A 1 198 ? 2.596 12.586 22.031 1 96.44 198 SER A C 1
ATOM 1570 O O . SER A 1 198 ? 3.717 13.102 22.031 1 96.44 198 SER A O 1
ATOM 1572 N N . PHE A 1 199 ? 1.625 12.984 21.281 1 97.38 199 PHE A N 1
ATOM 1573 C CA . PHE A 1 199 ? 1.789 14.172 20.453 1 97.38 199 PHE A CA 1
ATOM 1574 C C . PHE A 1 199 ? 2.184 15.375 21.297 1 97.38 199 PHE A C 1
ATOM 1576 O O . PHE A 1 199 ? 3.105 16.109 20.953 1 97.38 199 PHE A O 1
ATOM 1583 N N . ALA A 1 200 ? 1.473 15.57 22.406 1 96.19 200 ALA A N 1
ATOM 1584 C CA . ALA A 1 200 ? 1.721 16.703 23.312 1 96.19 200 ALA A CA 1
ATOM 1585 C C . ALA A 1 200 ? 3.16 16.688 23.828 1 96.19 200 ALA A C 1
ATOM 1587 O O . ALA A 1 200 ? 3.822 17.719 23.844 1 96.19 200 ALA A O 1
ATOM 1588 N N . GLU A 1 201 ? 3.619 15.523 24.141 1 96.56 201 GLU A N 1
ATOM 1589 C CA . GLU A 1 201 ? 4.977 15.383 24.656 1 96.56 201 GLU A CA 1
ATOM 1590 C C . GLU A 1 201 ? 6.012 15.719 23.594 1 96.56 201 GLU A C 1
ATOM 1592 O O . GLU A 1 201 ? 6.992 16.422 23.859 1 96.56 201 GLU A O 1
ATOM 1597 N N . ALA A 1 202 ? 5.82 15.141 22.438 1 97.25 202 ALA A N 1
ATOM 1598 C CA . ALA A 1 202 ? 6.73 15.422 21.328 1 97.25 202 ALA A CA 1
ATOM 1599 C C . ALA A 1 202 ? 6.742 16.906 20.984 1 97.25 202 ALA A C 1
ATOM 1601 O O . ALA A 1 202 ? 7.805 17.5 20.75 1 97.25 202 ALA A O 1
ATOM 1602 N N . PHE A 1 203 ? 5.582 17.531 20.984 1 96.94 203 PHE A N 1
ATOM 1603 C CA . PHE A 1 203 ? 5.441 18.938 20.672 1 96.94 203 PHE A CA 1
ATOM 1604 C C . PHE A 1 203 ? 6.137 19.797 21.719 1 96.94 203 PHE A C 1
ATOM 1606 O O . PHE A 1 203 ? 6.855 20.75 21.391 1 96.94 203 PHE A O 1
ATOM 1613 N N . GLU A 1 204 ? 5.953 19.469 22.938 1 95.19 204 GLU A N 1
ATOM 1614 C CA . GLU A 1 204 ? 6.609 20.188 24.031 1 95.19 204 GLU A CA 1
ATOM 1615 C C . GLU A 1 204 ? 8.125 20.094 23.922 1 95.19 204 GLU A C 1
ATOM 1617 O O . GLU A 1 204 ? 8.836 21.078 24.141 1 95.19 204 GLU A O 1
ATOM 1622 N N . THR A 1 205 ? 8.578 18.938 23.656 1 95.12 205 THR A N 1
ATOM 1623 C CA . THR A 1 205 ? 10.016 18.734 23.469 1 95.12 205 THR A CA 1
ATOM 1624 C C . THR A 1 205 ? 10.539 19.609 22.344 1 95.12 205 THR A C 1
ATOM 1626 O O . THR A 1 205 ? 11.617 20.203 22.453 1 95.12 205 THR A O 1
ATOM 1629 N N . TYR A 1 206 ? 9.852 19.656 21.297 1 95.81 206 TYR A N 1
ATOM 1630 C CA . TYR A 1 206 ? 10.219 20.5 20.156 1 95.81 206 TYR A CA 1
ATOM 1631 C C . TYR A 1 206 ? 10.289 21.969 20.562 1 95.81 206 TYR A C 1
ATOM 1633 O O . TYR A 1 206 ? 11.25 22.656 20.234 1 95.81 206 TYR A O 1
ATOM 1641 N N . LEU A 1 207 ? 9.219 22.484 21.281 1 94.94 207 LEU A N 1
ATOM 1642 C CA . LEU A 1 207 ? 9.18 23.875 21.719 1 94.94 207 LEU A CA 1
ATOM 1643 C C . LEU A 1 207 ? 10.375 24.203 22.609 1 94.94 207 LEU A C 1
ATOM 1645 O O . LEU A 1 207 ? 10.945 25.297 22.5 1 94.94 207 LEU A O 1
ATOM 1649 N N . GLU A 1 208 ? 10.711 23.266 23.391 1 92.88 208 GLU A N 1
ATOM 1650 C CA . GLU A 1 208 ? 11.844 23.469 24.297 1 92.88 208 GLU A CA 1
ATOM 1651 C C . GLU A 1 208 ? 13.156 23.547 23.531 1 92.88 208 GLU A C 1
ATOM 1653 O O . GLU A 1 208 ? 14.062 24.297 23.906 1 92.88 208 GLU A O 1
ATOM 1658 N N . SER A 1 209 ? 13.25 22.828 22.484 1 90.5 209 SER A N 1
ATOM 1659 C CA . SER A 1 209 ? 14.469 22.797 21.688 1 90.5 209 SER A CA 1
ATOM 1660 C C . SER A 1 209 ? 14.617 24.062 20.844 1 90.5 209 SER A C 1
ATOM 1662 O O . SER A 1 209 ? 15.727 24.469 20.516 1 90.5 209 SER A O 1
ATOM 1664 N N . THR A 1 210 ? 13.578 24.656 20.375 1 87.94 210 THR A N 1
ATOM 1665 C CA . THR A 1 210 ? 13.617 25.844 19.547 1 87.94 210 THR A CA 1
ATOM 1666 C C . THR A 1 210 ? 13.781 27.109 20.391 1 87.94 210 THR A C 1
ATOM 1668 O O . THR A 1 210 ? 14.352 28.094 19.938 1 87.94 210 THR A O 1
ATOM 1671 N N . ASN A 1 211 ? 13.234 27.094 21.594 1 78.5 211 ASN A N 1
ATOM 1672 C CA . ASN A 1 211 ? 13.359 28.219 22.5 1 78.5 211 ASN A CA 1
ATOM 1673 C C . ASN A 1 211 ? 14.688 28.203 23.234 1 78.5 211 ASN A C 1
ATOM 1675 O O . ASN A 1 211 ? 15.023 29.156 23.938 1 78.5 211 ASN A O 1
ATOM 1679 N N . ALA A 1 212 ? 15.469 27.156 23.156 1 68.44 212 ALA A N 1
ATOM 1680 C CA . ALA A 1 212 ? 16.781 27.109 23.797 1 68.44 212 ALA A CA 1
ATOM 1681 C C . ALA A 1 212 ? 17.859 27.688 22.891 1 68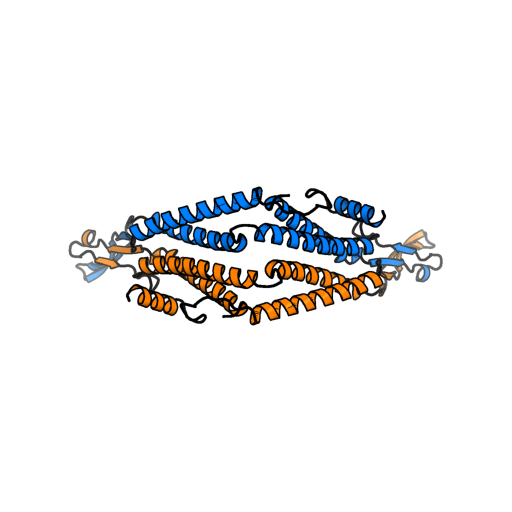.44 212 ALA A C 1
ATOM 1683 O O . ALA A 1 212 ? 17.719 27.641 21.656 1 68.44 212 ALA A O 1
ATOM 1684 N N . MET B 1 1 ? 15.492 -1.566 -21.312 1 94.69 1 MET B N 1
ATOM 1685 C CA . MET B 1 1 ? 14.305 -0.76 -21.062 1 94.69 1 MET B CA 1
ATOM 1686 C C . MET B 1 1 ? 14.555 0.277 -19.984 1 94.69 1 MET B C 1
ATOM 1688 O O . MET B 1 1 ? 15.531 0.177 -19.234 1 94.69 1 MET B O 1
ATOM 1692 N N . ASN B 1 2 ? 13.742 1.312 -19.922 1 96.25 2 ASN B N 1
ATOM 1693 C CA . ASN B 1 2 ? 13.898 2.285 -18.844 1 96.25 2 ASN B CA 1
ATOM 1694 C C . ASN B 1 2 ? 13.094 1.891 -17.609 1 96.25 2 ASN B C 1
ATOM 1696 O O . ASN B 1 2 ? 12.414 0.866 -17.609 1 96.25 2 ASN B O 1
ATOM 1700 N N . LEU B 1 3 ? 13.281 2.582 -16.5 1 96.69 3 LEU B N 1
ATOM 1701 C CA . LEU B 1 3 ? 12.672 2.229 -15.227 1 96.69 3 LEU B CA 1
ATOM 1702 C C . LEU B 1 3 ? 11.148 2.242 -15.328 1 96.69 3 LEU B C 1
ATOM 1704 O O . LEU B 1 3 ? 10.477 1.378 -14.758 1 96.69 3 LEU B O 1
ATOM 1708 N N . LYS B 1 4 ? 10.648 3.223 -16.062 1 96 4 LYS B N 1
ATOM 1709 C CA . LYS B 1 4 ? 9.203 3.307 -16.234 1 96 4 LYS B CA 1
ATOM 1710 C C . LYS B 1 4 ? 8.648 2.051 -16.906 1 96 4 LYS B C 1
ATOM 1712 O O . LYS B 1 4 ? 7.656 1.484 -16.453 1 96 4 LYS B O 1
ATOM 1717 N N . GLU B 1 5 ? 9.281 1.656 -17.875 1 96.75 5 GLU B N 1
ATOM 1718 C CA . GLU B 1 5 ? 8.906 0.442 -18.594 1 96.75 5 GLU B CA 1
ATOM 1719 C C . GLU B 1 5 ? 9.086 -0.795 -17.719 1 96.75 5 GLU B C 1
ATOM 1721 O O . GLU B 1 5 ? 8.273 -1.721 -17.766 1 96.75 5 GLU B O 1
ATOM 1726 N N . ALA B 1 6 ? 10.125 -0.815 -17 1 97.31 6 ALA B N 1
ATOM 1727 C CA . ALA B 1 6 ? 10.398 -1.94 -16.109 1 97.31 6 ALA B CA 1
ATOM 1728 C C . ALA B 1 6 ? 9.289 -2.105 -15.078 1 97.31 6 ALA B C 1
ATOM 1730 O O . ALA B 1 6 ? 8.875 -3.227 -14.781 1 97.31 6 ALA B O 1
ATOM 1731 N N . PHE B 1 7 ? 8.844 -0.997 -14.523 1 96 7 PHE B N 1
ATOM 1732 C CA . PHE B 1 7 ? 7.758 -1.053 -13.547 1 96 7 PHE B CA 1
ATOM 1733 C C . PHE B 1 7 ? 6.48 -1.571 -14.195 1 96 7 PHE B C 1
ATOM 1735 O O . PHE B 1 7 ? 5.746 -2.354 -13.586 1 96 7 PHE B O 1
ATOM 1742 N N . ARG B 1 8 ? 6.277 -1.092 -15.406 1 96.69 8 ARG B N 1
ATOM 1743 C CA . ARG B 1 8 ? 5.125 -1.592 -16.156 1 96.69 8 ARG B CA 1
ATOM 1744 C C . ARG B 1 8 ? 5.211 -3.104 -16.344 1 96.69 8 ARG B C 1
ATOM 1746 O O . ARG B 1 8 ? 4.219 -3.812 -16.172 1 96.69 8 ARG B O 1
ATOM 1753 N N . TYR B 1 9 ? 6.332 -3.525 -16.688 1 97.62 9 TYR B N 1
ATOM 1754 C CA . TYR B 1 9 ? 6.527 -4.953 -16.906 1 97.62 9 TYR B CA 1
ATOM 1755 C C . TYR B 1 9 ? 6.41 -5.738 -15.609 1 97.62 9 TYR B C 1
ATOM 1757 O O . TYR B 1 9 ? 5.91 -6.863 -15.602 1 97.62 9 TYR B O 1
ATOM 1765 N N . GLN B 1 10 ? 6.879 -5.164 -14.531 1 96.12 10 GLN B N 1
ATOM 1766 C CA . GLN B 1 10 ? 6.711 -5.785 -13.227 1 96.12 10 GLN B CA 1
ATOM 1767 C C . GLN B 1 10 ? 5.238 -6.051 -12.93 1 96.12 10 GLN B C 1
ATOM 1769 O O . GLN B 1 10 ? 4.879 -7.129 -12.453 1 96.12 10 GLN B O 1
ATOM 1774 N N . ASN B 1 11 ? 4.484 -5.141 -13.227 1 95.81 11 ASN B N 1
ATOM 1775 C CA . ASN B 1 11 ? 3.045 -5.293 -13.039 1 95.81 11 ASN B CA 1
ATOM 1776 C C . ASN B 1 11 ? 2.473 -6.375 -13.953 1 95.81 11 ASN B C 1
ATOM 1778 O O . ASN B 1 11 ? 1.572 -7.117 -13.547 1 95.81 11 ASN B O 1
ATOM 1782 N N . LYS B 1 12 ? 2.979 -6.332 -15.109 1 97 12 LYS B N 1
ATOM 1783 C CA . LYS B 1 12 ? 2.547 -7.359 -16.062 1 97 12 LYS B CA 1
ATOM 1784 C C . LYS B 1 12 ? 2.859 -8.758 -15.531 1 97 12 LYS B C 1
ATOM 1786 O O . LYS B 1 12 ? 2.006 -9.641 -15.562 1 97 12 LYS B O 1
ATOM 1791 N N . LEU B 1 13 ? 4.066 -8.945 -15.062 1 97.38 13 LEU B N 1
ATOM 1792 C CA . LEU B 1 13 ? 4.461 -10.242 -14.516 1 97.38 13 LEU B CA 1
ATOM 1793 C C . LEU B 1 13 ? 3.559 -10.633 -13.352 1 97.38 13 LEU B C 1
ATOM 1795 O O . LEU B 1 13 ? 3.158 -11.797 -13.234 1 97.38 13 LEU B O 1
ATOM 1799 N N . GLN B 1 14 ? 3.244 -9.641 -12.531 1 96.38 14 GLN B N 1
ATOM 1800 C CA . GLN B 1 14 ? 2.361 -9.906 -11.398 1 96.38 14 GLN B CA 1
ATOM 1801 C C . GLN B 1 14 ? 0.967 -10.312 -11.875 1 96.38 14 GLN B C 1
ATOM 1803 O O . GLN B 1 14 ? 0.361 -11.234 -11.328 1 96.38 14 GLN B O 1
ATOM 1808 N N . ALA B 1 15 ? 0.526 -9.633 -12.844 1 97 15 ALA B N 1
ATOM 1809 C CA . ALA B 1 15 ? -0.79 -9.953 -13.391 1 97 15 ALA B CA 1
ATOM 1810 C C . ALA B 1 15 ? -0.824 -11.375 -13.945 1 97 15 ALA B C 1
ATOM 1812 O O . ALA B 1 15 ? -1.799 -12.102 -13.742 1 97 15 ALA B O 1
ATOM 1813 N N . LEU B 1 16 ? 0.17 -11.727 -14.664 1 97.81 16 LEU B N 1
ATOM 1814 C CA . LEU B 1 16 ? 0.267 -13.078 -15.195 1 97.81 16 LEU B CA 1
ATOM 1815 C C . LEU B 1 16 ? 0.313 -14.109 -14.07 1 97.81 16 LEU B C 1
ATOM 1817 O O . LEU B 1 16 ? -0.338 -15.156 -14.156 1 97.81 16 LEU B O 1
ATOM 1821 N N . LEU B 1 17 ? 1.069 -13.812 -13.047 1 97.5 17 LEU B N 1
ATOM 1822 C CA . LEU B 1 17 ? 1.165 -14.695 -11.891 1 97.5 17 LEU B CA 1
ATOM 1823 C C . LEU B 1 17 ? -0.197 -14.867 -11.227 1 97.5 17 LEU B C 1
ATOM 1825 O O . LEU B 1 17 ? -0.596 -15.992 -10.906 1 97.5 17 LEU B O 1
ATOM 1829 N N . ASP B 1 18 ? -0.908 -13.805 -11.094 1 97.19 18 ASP B N 1
ATOM 1830 C CA . ASP B 1 18 ? -2.23 -13.836 -10.477 1 97.19 18 ASP B CA 1
ATOM 1831 C C . ASP B 1 18 ? -3.201 -14.68 -11.297 1 97.19 18 ASP B C 1
ATOM 1833 O O . ASP B 1 18 ? -4 -15.438 -10.742 1 97.19 18 ASP B O 1
ATOM 1837 N N . GLU B 1 19 ? -3.078 -14.469 -12.539 1 97.06 19 GLU B N 1
ATOM 1838 C CA . GLU B 1 19 ? -3.957 -15.242 -13.414 1 97.06 19 GLU B CA 1
ATOM 1839 C C . GLU B 1 19 ? -3.635 -16.734 -13.352 1 97.06 19 GLU B C 1
ATOM 1841 O O . GLU B 1 19 ? -4.539 -17.562 -13.273 1 97.06 19 GLU B O 1
ATOM 1846 N N . ALA B 1 20 ? -2.371 -17.031 -13.422 1 97.62 20 ALA B N 1
ATOM 1847 C CA . ALA B 1 20 ? -1.964 -18.422 -13.273 1 97.62 20 ALA B CA 1
ATOM 1848 C C . ALA B 1 20 ? -2.465 -19.016 -11.961 1 97.62 20 ALA B C 1
ATOM 1850 O O . ALA B 1 20 ? -2.982 -20.125 -11.922 1 97.62 20 ALA B O 1
ATOM 1851 N N . GLN B 1 21 ? -2.301 -18.281 -10.945 1 97.12 21 GLN B N 1
ATOM 1852 C CA . GLN B 1 21 ? -2.758 -18.703 -9.625 1 97.12 21 GLN B CA 1
ATOM 1853 C C . GLN B 1 21 ? -4.27 -18.922 -9.609 1 97.12 21 GLN B C 1
ATOM 1855 O O . GLN B 1 21 ? -4.762 -19.875 -9.016 1 97.12 21 GLN B O 1
ATOM 1860 N N . GLY B 1 22 ? -4.949 -18 -10.219 1 95.62 22 GLY B N 1
ATOM 1861 C CA . GLY B 1 22 ? -6.395 -18.141 -10.328 1 95.62 22 GLY B CA 1
ATOM 1862 C C . GLY B 1 22 ? -6.82 -19.422 -11.008 1 95.62 22 GLY B C 1
ATOM 1863 O O . GLY B 1 22 ? -7.781 -20.062 -10.578 1 95.62 22 GLY B O 1
ATOM 1864 N N . ILE B 1 23 ? -6.141 -19.781 -12.055 1 95.81 23 ILE B N 1
ATOM 1865 C CA . ILE B 1 23 ? -6.426 -21.016 -12.789 1 95.81 23 ILE B CA 1
ATOM 1866 C C . ILE B 1 23 ? -6.184 -22.219 -11.883 1 95.81 23 ILE B C 1
ATOM 1868 O O . ILE B 1 23 ? -7.008 -23.125 -11.82 1 95.81 23 ILE B O 1
ATOM 1872 N N . LEU B 1 24 ? -5.105 -22.188 -11.141 1 96.81 24 LEU B N 1
ATOM 1873 C CA . LEU B 1 24 ? -4.707 -23.328 -10.32 1 96.81 24 LEU B CA 1
ATOM 1874 C C . LEU B 1 24 ? -5.566 -23.422 -9.062 1 96.81 24 LEU B C 1
ATOM 1876 O O . LEU B 1 24 ? -5.703 -24.484 -8.477 1 96.81 24 LEU B O 1
ATOM 1880 N N . ASP B 1 25 ? -6.152 -22.344 -8.656 1 94.38 25 ASP B N 1
ATOM 1881 C CA . ASP B 1 25 ? -6.961 -22.312 -7.445 1 94.38 25 ASP B CA 1
ATOM 1882 C C . ASP B 1 25 ? -8.383 -22.797 -7.719 1 94.38 25 ASP B C 1
ATOM 1884 O O . ASP B 1 25 ? -9.156 -23.031 -6.785 1 94.38 25 ASP B O 1
ATOM 1888 N N . CYS B 1 26 ? -8.594 -22.969 -8.922 1 92.38 26 CYS B N 1
ATOM 1889 C CA . CYS B 1 26 ? -9.922 -23.453 -9.289 1 92.38 26 CYS B CA 1
ATOM 1890 C C . CYS B 1 26 ? -9.961 -24.984 -9.273 1 92.38 26 CYS B C 1
ATOM 1892 O O . CYS B 1 26 ? -9.344 -25.641 -10.117 1 92.38 26 CYS B O 1
ATOM 1894 N N . ASP B 1 27 ? -10.836 -25.547 -8.492 1 89.75 27 ASP B N 1
ATOM 1895 C CA . ASP B 1 27 ? -10.914 -27 -8.312 1 89.75 27 ASP B CA 1
ATOM 1896 C C . ASP B 1 27 ? -11.32 -27.688 -9.609 1 89.75 27 ASP B C 1
ATOM 1898 O O . ASP B 1 27 ? -10.828 -28.781 -9.93 1 89.75 27 ASP B O 1
ATOM 1902 N N . SER B 1 28 ? -12.227 -27.047 -10.273 1 90.94 28 SER B N 1
ATOM 1903 C CA . SER B 1 28 ? -12.734 -27.656 -11.5 1 90.94 28 SER B CA 1
ATOM 1904 C C . SER B 1 28 ? -11.641 -27.766 -12.562 1 90.94 28 SER B C 1
ATOM 1906 O O . SER B 1 28 ? -11.766 -28.531 -13.516 1 90.94 28 SER B O 1
ATOM 1908 N N . ASN B 1 29 ? -10.562 -26.938 -12.359 1 93.25 29 ASN B N 1
ATOM 1909 C CA . ASN B 1 29 ? -9.453 -27 -13.312 1 93.25 29 ASN B CA 1
ATOM 1910 C C . ASN B 1 29 ? -8.445 -28.078 -12.93 1 93.25 29 ASN B C 1
ATOM 1912 O O . ASN B 1 29 ? -7.816 -28.688 -13.805 1 93.25 29 ASN B O 1
ATOM 1916 N N . VAL B 1 30 ? -8.336 -28.312 -11.688 1 95 30 VAL B N 1
ATOM 1917 C CA . VAL B 1 30 ? -7.223 -29.156 -11.242 1 95 30 VAL B CA 1
ATOM 1918 C C . VAL B 1 30 ? -7.719 -30.562 -10.961 1 95 30 VAL B C 1
ATOM 1920 O O . VAL B 1 30 ? -6.938 -31.438 -10.562 1 95 30 VAL B O 1
ATOM 1923 N N . THR B 1 31 ? -8.984 -30.781 -11.195 1 94.56 31 THR B N 1
ATOM 1924 C CA . THR B 1 31 ? -9.539 -32.125 -10.984 1 94.56 31 THR B CA 1
ATOM 1925 C C . THR B 1 31 ? -10.359 -32.562 -12.195 1 94.56 31 THR B C 1
ATOM 1927 O O . THR B 1 31 ? -10.812 -31.734 -12.984 1 94.56 31 THR B O 1
ATOM 1930 N N . ASN B 1 32 ? -10.445 -33.812 -12.359 1 93.31 32 ASN B N 1
ATOM 1931 C CA . ASN B 1 32 ? -11.375 -34.469 -13.273 1 93.31 32 ASN B CA 1
ATOM 1932 C C . ASN B 1 32 ? -12.5 -35.188 -12.516 1 93.31 32 ASN B C 1
ATOM 1934 O O . ASN B 1 32 ? -12.242 -35.906 -11.555 1 93.31 32 ASN B O 1
ATOM 1938 N N . VAL B 1 33 ? -13.711 -34.875 -12.906 1 93.5 33 VAL B N 1
ATOM 1939 C CA . VAL B 1 33 ? -14.859 -35.5 -12.25 1 93.5 33 VAL B CA 1
ATOM 1940 C C . VAL B 1 33 ? -15.586 -36.406 -13.234 1 93.5 33 VAL B C 1
ATOM 1942 O O . VAL B 1 33 ? -15.992 -35.969 -14.312 1 93.5 33 VAL B O 1
ATOM 1945 N N . ALA B 1 34 ? -15.648 -37.625 -12.883 1 94 34 ALA B N 1
ATOM 1946 C CA . ALA B 1 34 ? -16.375 -38.625 -13.648 1 94 34 ALA B CA 1
ATOM 1947 C C . ALA B 1 34 ? -17.625 -39.094 -12.898 1 94 34 ALA B C 1
ATOM 1949 O O . ALA B 1 34 ? -17.547 -39.531 -11.742 1 94 34 ALA B O 1
ATOM 1950 N N . ASN B 1 35 ? -18.766 -38.938 -13.547 1 94.25 35 ASN B N 1
ATOM 1951 C CA . ASN B 1 35 ? -20.031 -39.406 -12.992 1 94.25 35 ASN B CA 1
ATOM 1952 C C . ASN B 1 35 ? -20.531 -40.688 -13.688 1 94.25 35 ASN B C 1
ATOM 1954 O O . ASN B 1 35 ? -20.781 -40.656 -14.898 1 94.25 35 ASN B O 1
ATOM 1958 N N . THR B 1 36 ? -20.547 -41.688 -12.945 1 93.75 36 THR B N 1
ATOM 1959 C CA . THR B 1 36 ? -21.078 -42.938 -13.461 1 93.75 36 THR B CA 1
ATOM 1960 C C . THR B 1 36 ? -22.516 -43.156 -12.984 1 93.75 36 THR B C 1
ATOM 1962 O O . THR B 1 36 ? -22.766 -43.312 -11.789 1 93.75 36 THR B O 1
ATOM 1965 N N . TYR B 1 37 ? -23.453 -43.125 -13.961 1 93.06 37 TYR B N 1
ATOM 1966 C CA . TYR B 1 37 ? -24.859 -43.406 -13.656 1 93.06 37 TYR B CA 1
ATOM 1967 C C . TYR B 1 37 ? -25.141 -44.906 -13.586 1 93.06 37 TYR B C 1
ATOM 1969 O O . TYR B 1 37 ? -25.047 -45.594 -14.594 1 93.06 37 TYR B O 1
ATOM 1977 N N . LEU B 1 38 ? -25.453 -45.344 -12.438 1 91.88 38 LEU B N 1
ATOM 1978 C CA . LEU B 1 38 ? -25.656 -46.781 -12.203 1 91.88 38 LEU B CA 1
ATOM 1979 C C . LEU B 1 38 ? -27.078 -47.188 -12.602 1 91.88 38 LEU B C 1
ATOM 1981 O O . LEU B 1 38 ? -27.859 -47.625 -11.75 1 91.88 38 LEU B O 1
ATOM 1985 N N . ARG B 1 39 ? -27.328 -47.219 -13.867 1 88.06 39 ARG B N 1
ATOM 1986 C CA . ARG B 1 39 ? -28.656 -47.5 -14.391 1 88.06 39 ARG B CA 1
ATOM 1987 C C . ARG B 1 39 ? -28.969 -49 -14.32 1 88.06 39 ARG B C 1
ATOM 1989 O O . ARG B 1 39 ? -30.125 -49.406 -14.195 1 88.06 39 ARG B O 1
ATOM 1996 N N . HIS B 1 40 ? -27.922 -49.781 -14.336 1 87.44 40 HIS B N 1
ATOM 1997 C CA . HIS B 1 40 ? -28.094 -51.219 -14.344 1 87.44 40 HIS B CA 1
ATOM 1998 C C . HIS B 1 40 ? -28.75 -51.719 -13.055 1 87.44 40 HIS B C 1
ATOM 2000 O O . HIS B 1 40 ? -29.453 -52.719 -13.047 1 87.44 40 HIS B O 1
ATOM 2006 N N . LYS B 1 41 ? -28.609 -50.906 -12.062 1 83.44 41 LYS B N 1
ATOM 2007 C CA . LYS B 1 41 ? -29.156 -51.312 -10.773 1 83.44 41 LYS B CA 1
ATOM 2008 C C . LYS B 1 41 ? -30.688 -51.156 -10.758 1 83.44 41 LYS B C 1
ATOM 2010 O O . LYS B 1 41 ? -31.375 -51.906 -10.039 1 83.44 41 LYS B O 1
ATOM 2015 N N . VAL B 1 42 ? -31.141 -50.281 -11.594 1 82.81 42 VAL B N 1
ATOM 2016 C CA . VAL B 1 42 ? -32.562 -50 -11.586 1 82.81 42 VAL B CA 1
ATOM 2017 C C . VAL B 1 42 ? -33.219 -50.656 -12.781 1 82.81 42 VAL B C 1
ATOM 2019 O O . VAL B 1 42 ? -34.406 -51.031 -12.727 1 82.81 42 VAL B O 1
ATOM 2022 N N . MET B 1 43 ? -32.406 -50.688 -13.836 1 82.56 43 MET B N 1
ATOM 2023 C CA . MET B 1 43 ? -32.906 -51.312 -15.055 1 82.56 43 MET B CA 1
ATOM 2024 C C . MET B 1 43 ? -31.906 -52.375 -15.547 1 82.56 43 MET B C 1
ATOM 2026 O O . MET B 1 43 ? -30.891 -52.031 -16.141 1 82.56 43 MET B O 1
ATOM 2030 N N . ALA B 1 44 ? -32.25 -53.562 -15.484 1 80.62 44 ALA B N 1
ATOM 2031 C CA . ALA B 1 44 ? -31.344 -54.688 -15.781 1 80.62 44 ALA B CA 1
ATOM 2032 C C . ALA B 1 44 ? -30.844 -54.625 -17.219 1 80.62 44 ALA B C 1
ATOM 2034 O O . ALA B 1 44 ? -29.719 -55 -17.516 1 80.62 44 ALA B O 1
ATOM 2035 N N . GLU B 1 45 ? -31.656 -54.062 -18.031 1 81.94 45 GLU B N 1
ATOM 2036 C CA . GLU B 1 45 ? -31.281 -54.062 -19.453 1 81.94 45 GLU B CA 1
ATOM 2037 C C . GLU B 1 45 ? -30.422 -52.812 -19.781 1 81.94 45 GLU B C 1
ATOM 2039 O O . GLU B 1 45 ? -29.828 -52.75 -20.859 1 81.94 45 GLU B O 1
ATOM 2044 N N . ALA B 1 46 ? -30.422 -51.938 -18.828 1 83.88 46 ALA B N 1
ATOM 2045 C CA . ALA B 1 46 ? -29.719 -50.688 -19.109 1 83.88 46 ALA B CA 1
ATOM 2046 C C . ALA B 1 46 ? -28.25 -50.812 -18.734 1 83.88 46 ALA B C 1
ATOM 2048 O O . ALA B 1 46 ? -27.891 -51.5 -17.781 1 83.88 46 ALA B O 1
ATOM 2049 N N . GLU B 1 47 ? -27.344 -50.219 -19.5 1 87.56 47 GLU B N 1
ATOM 2050 C CA . GLU B 1 47 ? -25.922 -50.156 -19.203 1 87.56 47 GLU B CA 1
ATOM 2051 C C . GLU B 1 47 ? -25.547 -48.875 -18.453 1 87.56 47 GLU B C 1
ATOM 2053 O O . GLU B 1 47 ? -26.156 -47.812 -18.688 1 87.56 47 GLU B O 1
ATOM 2058 N N . ASP B 1 48 ? -24.625 -49.031 -17.516 1 90.19 48 ASP B N 1
ATOM 2059 C CA . ASP B 1 48 ? -24.125 -47.844 -16.812 1 90.19 48 ASP B CA 1
ATOM 2060 C C . ASP B 1 48 ? -23.406 -46.906 -17.781 1 90.19 48 ASP B C 1
ATOM 2062 O O . ASP B 1 48 ? -22.797 -47.344 -18.75 1 90.19 48 ASP B O 1
ATOM 2066 N N . GLU B 1 49 ? -23.625 -45.594 -17.547 1 90.06 49 GLU B N 1
ATOM 2067 C CA . GLU B 1 49 ? -23 -44.562 -18.375 1 90.06 49 GLU B CA 1
ATOM 2068 C C . GLU B 1 49 ? -22.109 -43.656 -17.531 1 90.06 49 GLU B C 1
ATOM 2070 O O . GLU B 1 49 ? -22.531 -43.156 -16.484 1 90.06 49 GLU B O 1
ATOM 2075 N N . THR B 1 50 ? -20.812 -43.562 -17.984 1 91.88 50 THR B N 1
ATOM 2076 C CA . THR B 1 50 ? -19.906 -42.656 -17.344 1 91.88 50 THR B CA 1
ATOM 2077 C C . THR B 1 50 ? -19.766 -41.344 -18.141 1 91.88 50 THR B C 1
ATOM 2079 O O . THR B 1 50 ? -19.469 -41.406 -19.344 1 91.88 50 THR B O 1
ATOM 2082 N N . ILE B 1 51 ? -20.078 -40.219 -17.469 1 91.12 51 ILE B N 1
ATOM 2083 C CA . ILE B 1 51 ? -19.953 -38.938 -18.109 1 91.12 51 ILE B CA 1
ATOM 2084 C C . ILE B 1 51 ? -18.906 -38.094 -17.375 1 91.12 51 ILE B C 1
ATOM 2086 O O . ILE B 1 51 ? -18.969 -37.938 -16.156 1 91.12 51 ILE B O 1
ATOM 2090 N N . LEU B 1 52 ? -17.984 -37.594 -18.203 1 90.31 52 LEU B N 1
ATOM 2091 C CA . LEU B 1 52 ? -16.969 -36.719 -17.625 1 90.31 52 LEU B CA 1
ATOM 2092 C C . LEU B 1 52 ? -17.469 -35.281 -17.578 1 90.31 52 LEU B C 1
ATOM 2094 O O . LEU B 1 52 ? -18.094 -34.781 -18.516 1 90.31 52 LEU B O 1
ATOM 2098 N N . ASP B 1 53 ? -17.188 -34.688 -16.422 1 88.75 53 ASP B N 1
ATOM 2099 C CA . ASP B 1 53 ? -17.531 -33.281 -16.328 1 88.75 53 ASP B CA 1
ATOM 2100 C C . ASP B 1 53 ? -16.609 -32.438 -17.203 1 88.75 53 ASP B C 1
ATOM 2102 O O . ASP B 1 53 ? -15.406 -32.719 -17.297 1 88.75 53 ASP B O 1
ATOM 2106 N N . LEU B 1 54 ? -17.188 -31.453 -17.859 1 83.5 54 LEU B N 1
ATOM 2107 C CA . LEU B 1 54 ? -16.391 -30.531 -18.672 1 83.5 54 LEU B CA 1
ATOM 2108 C C . LEU B 1 54 ? -15.562 -29.609 -17.797 1 83.5 54 LEU B C 1
ATOM 2110 O O . LEU B 1 54 ? -16.062 -29.094 -16.781 1 83.5 54 LEU B O 1
ATOM 2114 N N . PRO B 1 55 ? -14.273 -29.562 -18.297 1 79.5 55 PRO B N 1
ATOM 2115 C CA . PRO B 1 55 ? -13.461 -28.625 -17.516 1 79.5 55 PRO B CA 1
ATOM 2116 C C . PRO B 1 55 ? -13.969 -27.188 -17.609 1 79.5 55 PRO B C 1
ATOM 2118 O O . PRO B 1 55 ? -14.688 -26.828 -18.547 1 79.5 55 PRO B O 1
ATOM 2121 N N . GLN B 1 56 ? -13.68 -26.438 -16.562 1 80.12 56 GLN B N 1
ATOM 2122 C CA . GLN B 1 56 ? -14.125 -25.047 -16.5 1 80.12 56 GLN B CA 1
ATOM 2123 C C . GLN B 1 56 ? -13.359 -24.172 -17.484 1 80.12 56 GLN B C 1
ATOM 2125 O O . GLN B 1 56 ? -13.906 -23.203 -18.031 1 80.12 56 GLN B O 1
ATOM 2130 N N . THR B 1 57 ? -12.062 -24.516 -17.641 1 84.75 57 THR B N 1
ATOM 2131 C CA . THR B 1 57 ? -11.25 -23.703 -18.531 1 84.75 57 THR B CA 1
ATOM 2132 C C . THR B 1 57 ? -10.508 -24.562 -19.547 1 84.75 57 THR B C 1
ATOM 2134 O O . THR B 1 57 ? -10.461 -25.781 -19.406 1 84.75 57 THR B O 1
ATOM 2137 N N . GLU B 1 58 ? -9.984 -23.797 -20.562 1 88.69 58 GLU B N 1
ATOM 2138 C CA . GLU B 1 58 ? -9.211 -24.469 -21.594 1 88.69 58 GLU B CA 1
ATOM 2139 C C . GLU B 1 58 ? -7.875 -24.969 -21.047 1 88.69 58 GLU B C 1
ATOM 2141 O O . GLU B 1 58 ? -7.199 -25.781 -21.703 1 88.69 58 GLU B O 1
ATOM 2146 N N . TYR B 1 59 ? -7.551 -24.641 -19.812 1 91.81 59 TYR B N 1
ATOM 2147 C CA . TYR B 1 59 ? -6.242 -24.969 -19.266 1 91.81 59 TYR B CA 1
ATOM 2148 C C . TYR B 1 59 ? -6.301 -26.234 -18.438 1 91.81 59 TYR B C 1
ATOM 2150 O O . TYR B 1 59 ? -5.273 -26.719 -17.953 1 91.81 59 TYR B O 1
ATOM 2158 N N . ALA B 1 60 ? -7.398 -26.859 -18.375 1 90.12 60 ALA B N 1
ATOM 2159 C CA . ALA B 1 60 ? -7.617 -28 -17.484 1 90.12 60 ALA B CA 1
ATOM 2160 C C . ALA B 1 60 ? -6.723 -29.172 -17.891 1 90.12 60 ALA B C 1
ATOM 2162 O O . ALA B 1 60 ? -6.363 -30 -17.047 1 90.12 60 ALA B O 1
ATOM 2163 N N . GLN B 1 61 ? -6.262 -29.203 -19.109 1 88.88 61 GLN B N 1
ATOM 2164 C CA . GLN B 1 61 ? -5.434 -30.312 -19.562 1 88.88 61 GLN B CA 1
ATOM 2165 C C . GLN B 1 61 ? -3.949 -29.969 -19.469 1 88.88 61 GLN B C 1
ATOM 2167 O O . GLN B 1 61 ? -3.094 -30.781 -19.828 1 88.88 61 GLN B O 1
ATOM 2172 N N . GLN B 1 62 ? -3.588 -28.797 -18.969 1 94.44 62 GLN B N 1
ATOM 2173 C CA . GLN B 1 62 ? -2.203 -28.344 -18.922 1 94.44 62 GLN B CA 1
ATOM 2174 C C . GLN B 1 62 ? -1.846 -27.781 -17.547 1 94.44 62 GLN B C 1
ATOM 2176 O O . GLN B 1 62 ? -1.102 -26.797 -17.453 1 94.44 62 GLN B O 1
ATOM 2181 N N . ILE B 1 63 ? -2.406 -28.344 -16.547 1 96.44 63 ILE B N 1
ATOM 2182 C CA . ILE B 1 63 ? -2.301 -27.797 -15.195 1 96.44 63 ILE B CA 1
ATOM 2183 C C . ILE B 1 63 ? -0.851 -27.859 -14.727 1 96.44 63 ILE B C 1
ATOM 2185 O O . ILE B 1 63 ? -0.344 -26.906 -14.125 1 96.44 63 ILE B O 1
ATOM 2189 N N . THR B 1 64 ? -0.141 -28.922 -15 1 97 64 THR B N 1
ATOM 2190 C CA . THR B 1 64 ? 1.259 -29.047 -14.609 1 97 64 THR B CA 1
ATOM 2191 C C . THR B 1 64 ? 2.107 -28 -15.312 1 97 64 THR B C 1
ATOM 2193 O O . THR B 1 64 ? 3.006 -27.406 -14.711 1 97 64 THR B O 1
ATOM 2196 N N . ASP B 1 65 ? 1.782 -27.781 -16.547 1 96.94 65 ASP B N 1
ATOM 2197 C CA . ASP B 1 65 ? 2.508 -26.781 -17.312 1 96.94 65 ASP B CA 1
ATOM 2198 C C . ASP B 1 65 ? 2.213 -25.375 -16.781 1 96.94 65 ASP B C 1
ATOM 2200 O O . ASP B 1 65 ? 3.096 -24.516 -16.75 1 96.94 65 ASP B O 1
ATOM 2204 N N . ILE B 1 66 ? 0.987 -25.141 -16.406 1 97.75 66 ILE B N 1
ATOM 2205 C CA . ILE B 1 66 ? 0.624 -23.859 -15.82 1 97.75 66 ILE B CA 1
ATOM 2206 C C . ILE B 1 66 ? 1.392 -23.656 -14.516 1 97.75 66 ILE B C 1
ATOM 2208 O O . ILE B 1 66 ? 1.856 -22.547 -14.227 1 97.75 66 ILE B O 1
ATOM 2212 N N . ALA B 1 67 ? 1.511 -24.688 -13.711 1 97.88 67 ALA B N 1
ATOM 2213 C CA . ALA B 1 67 ? 2.277 -24.609 -12.469 1 97.88 67 ALA B CA 1
ATOM 2214 C C . ALA B 1 67 ? 3.736 -24.266 -12.742 1 97.88 67 ALA B C 1
ATOM 2216 O O . ALA B 1 67 ? 4.316 -23.406 -12.078 1 97.88 67 ALA B O 1
ATOM 2217 N N . ARG B 1 68 ? 4.27 -24.875 -13.742 1 97.75 68 ARG B N 1
ATOM 2218 C CA . ARG B 1 68 ? 5.648 -24.594 -14.133 1 97.75 68 ARG B CA 1
ATOM 2219 C C . ARG B 1 68 ? 5.793 -23.172 -14.641 1 97.75 68 ARG B C 1
ATOM 2221 O O . ARG B 1 68 ? 6.789 -22.5 -14.359 1 97.75 68 ARG B O 1
ATOM 2228 N N . PHE B 1 69 ? 4.844 -22.766 -15.406 1 97.81 69 PHE B N 1
ATOM 2229 C CA . PHE B 1 69 ? 4.824 -21.391 -15.906 1 97.81 69 PHE B CA 1
ATOM 2230 C C . PHE B 1 69 ? 4.801 -20.391 -14.75 1 97.81 69 PHE B C 1
ATOM 2232 O O . PHE B 1 69 ? 5.496 -19.375 -14.789 1 97.81 69 PHE B O 1
ATOM 2239 N N . MET B 1 70 ? 3.971 -20.656 -13.742 1 97.81 70 MET B N 1
ATOM 2240 C CA . MET B 1 70 ? 3.895 -19.812 -12.562 1 97.81 70 MET B CA 1
ATOM 2241 C C . MET B 1 70 ? 5.258 -19.703 -11.883 1 97.81 70 MET B C 1
ATOM 2243 O O . MET B 1 70 ? 5.68 -18.609 -11.508 1 97.81 70 MET B O 1
ATOM 2247 N N . LEU B 1 71 ? 5.973 -20.828 -11.789 1 97.56 71 LEU B N 1
ATOM 2248 C CA . LEU B 1 71 ? 7.312 -20.828 -11.211 1 97.56 71 LEU B CA 1
ATOM 2249 C C . LEU B 1 71 ? 8.281 -20.016 -12.07 1 97.56 71 LEU B C 1
ATOM 2251 O O . LEU B 1 71 ? 9.117 -19.281 -11.547 1 97.56 71 LEU B O 1
ATOM 2255 N N . TYR B 1 72 ? 8.141 -20.188 -13.344 1 97.62 72 TYR B N 1
ATOM 2256 C CA . TYR B 1 72 ? 8.945 -19.422 -14.289 1 97.62 72 TYR B CA 1
ATOM 2257 C C . TYR B 1 72 ? 8.719 -17.922 -14.109 1 97.62 72 TYR B C 1
ATOM 2259 O O . TYR B 1 72 ? 9.68 -17.141 -14.086 1 97.62 72 TYR B O 1
ATOM 2267 N N . LEU B 1 73 ? 7.453 -17.531 -14 1 97.88 73 LEU B N 1
ATOM 2268 C CA . LEU B 1 73 ? 7.109 -16.125 -13.805 1 97.88 73 LEU B CA 1
ATOM 2269 C C . LEU B 1 73 ? 7.715 -15.594 -12.516 1 97.88 73 LEU B C 1
ATOM 2271 O O . LEU B 1 73 ? 8.18 -14.453 -12.469 1 97.88 73 LEU B O 1
ATOM 2275 N N . LEU B 1 74 ? 7.691 -16.391 -11.469 1 97.19 74 LEU B N 1
ATOM 2276 C CA . LEU B 1 74 ? 8.281 -16.016 -10.188 1 97.19 74 LEU B CA 1
ATOM 2277 C C . LEU B 1 74 ? 9.773 -15.766 -10.328 1 97.19 74 LEU B C 1
ATOM 2279 O O . LEU B 1 74 ? 10.305 -14.789 -9.781 1 97.19 74 LEU B O 1
ATOM 2283 N N . GLU B 1 75 ? 10.438 -16.609 -11.078 1 96.38 75 GLU B N 1
ATOM 2284 C CA . GLU B 1 75 ? 11.867 -16.438 -11.336 1 96.38 75 GLU B CA 1
ATOM 2285 C C . GLU B 1 75 ? 12.141 -15.18 -12.148 1 96.38 75 GLU B C 1
ATOM 2287 O O . GLU B 1 75 ? 13.094 -14.445 -11.867 1 96.38 75 GLU B O 1
ATOM 2292 N N . GLU B 1 76 ? 11.312 -14.984 -13.133 1 97.25 76 GLU B N 1
ATOM 2293 C CA . GLU B 1 76 ? 11.445 -13.789 -13.953 1 97.25 76 GLU B CA 1
ATOM 2294 C C . GLU B 1 76 ? 11.242 -12.523 -13.117 1 97.25 76 GLU B C 1
ATOM 2296 O O . GLU B 1 76 ? 11.938 -11.523 -13.312 1 97.25 76 GLU B O 1
ATOM 2301 N N . LYS B 1 77 ? 10.273 -12.57 -12.219 1 96.38 77 LYS B N 1
ATOM 2302 C CA . LYS B 1 77 ? 10.047 -11.453 -11.305 1 96.38 77 LYS B CA 1
ATOM 2303 C C . LYS B 1 77 ? 11.305 -11.156 -10.484 1 96.38 77 LYS B C 1
ATOM 2305 O O . LYS B 1 77 ? 11.68 -10 -10.312 1 96.38 77 LYS B O 1
ATOM 2310 N N . GLY B 1 78 ? 11.953 -12.195 -10.008 1 96.31 78 GLY B N 1
ATOM 2311 C CA . GLY B 1 78 ? 13.203 -12.039 -9.266 1 96.31 78 GLY B CA 1
ATOM 2312 C C . GLY B 1 78 ? 14.305 -11.414 -10.094 1 96.31 78 GLY B C 1
ATOM 2313 O O . GLY B 1 78 ? 15.008 -10.516 -9.617 1 96.31 78 GLY B O 1
ATOM 2314 N N . ARG B 1 79 ? 14.438 -11.875 -11.328 1 96.56 79 ARG B N 1
ATOM 2315 C CA . ARG B 1 79 ? 15.453 -11.328 -12.219 1 96.56 79 ARG B CA 1
ATOM 2316 C C . ARG B 1 79 ? 15.188 -9.859 -12.508 1 96.56 79 ARG B C 1
ATOM 2318 O O . ARG B 1 79 ? 16.125 -9.047 -12.539 1 96.56 79 ARG B O 1
ATOM 2325 N N . LEU B 1 80 ? 13.953 -9.578 -12.742 1 97.19 80 LEU B N 1
ATOM 2326 C CA . LEU B 1 80 ? 13.586 -8.195 -13.008 1 97.19 80 LEU B CA 1
ATOM 2327 C C . LEU B 1 80 ? 13.859 -7.316 -11.797 1 97.19 80 LEU B C 1
ATOM 2329 O O . LEU B 1 80 ? 14.383 -6.207 -11.93 1 97.19 80 LEU B O 1
ATOM 2333 N N . PHE B 1 81 ? 13.539 -7.797 -10.602 1 95.69 81 PHE B N 1
ATOM 2334 C CA . PHE B 1 81 ? 13.797 -7.066 -9.367 1 95.69 81 PHE B CA 1
ATOM 2335 C C . PHE B 1 81 ? 15.281 -6.754 -9.219 1 95.69 81 PHE B C 1
ATOM 2337 O O . PHE B 1 81 ? 15.656 -5.633 -8.867 1 95.69 81 PHE B O 1
ATOM 2344 N N . ALA B 1 82 ? 16.078 -7.738 -9.562 1 94.88 82 ALA B N 1
ATOM 2345 C CA . ALA B 1 82 ? 17.516 -7.559 -9.469 1 94.88 82 ALA B CA 1
ATOM 2346 C C . ALA B 1 82 ? 18.016 -6.508 -10.461 1 94.88 82 ALA B C 1
ATOM 2348 O O . ALA B 1 82 ? 18.859 -5.68 -10.125 1 94.88 82 ALA B O 1
ATOM 2349 N N . ALA B 1 83 ? 17.453 -6.562 -11.625 1 96.62 83 ALA B N 1
ATOM 2350 C CA . ALA B 1 83 ? 17.828 -5.59 -12.648 1 96.62 83 ALA B CA 1
ATOM 2351 C C . ALA B 1 83 ? 17.391 -4.18 -12.258 1 96.62 83 ALA B C 1
ATOM 2353 O O . ALA B 1 83 ? 18.156 -3.223 -12.445 1 96.62 83 ALA B O 1
ATOM 2354 N N . ILE B 1 84 ? 16.234 -4.055 -11.711 1 95.5 84 ILE B N 1
ATOM 2355 C CA . ILE B 1 84 ? 15.719 -2.768 -11.266 1 95.5 84 ILE B CA 1
ATOM 2356 C C . ILE B 1 84 ? 16.578 -2.23 -10.117 1 95.5 84 ILE B C 1
ATOM 2358 O O . ILE B 1 84 ? 16.922 -1.044 -10.094 1 95.5 84 ILE B O 1
ATOM 2362 N N . ARG B 1 85 ? 16.938 -3.092 -9.227 1 92.69 85 ARG B N 1
ATOM 2363 C CA . ARG B 1 85 ? 17.797 -2.705 -8.109 1 92.69 85 ARG B CA 1
ATOM 2364 C C . ARG B 1 85 ? 19.125 -2.162 -8.594 1 92.69 85 ARG B C 1
ATOM 2366 O O . ARG B 1 85 ? 19.578 -1.112 -8.133 1 92.69 85 ARG B O 1
ATOM 2373 N N . LYS B 1 86 ? 19.672 -2.883 -9.5 1 93.38 86 LYS B N 1
ATOM 2374 C CA . LYS B 1 86 ? 20.938 -2.455 -10.062 1 93.38 86 LYS B CA 1
ATOM 2375 C C . LYS B 1 86 ? 20.828 -1.083 -10.719 1 93.38 86 LYS B C 1
ATOM 2377 O O . LYS B 1 86 ? 21.703 -0.235 -10.562 1 93.38 86 LYS B O 1
ATOM 2382 N N . ALA B 1 87 ? 19.719 -0.893 -11.375 1 94.69 87 ALA B N 1
ATOM 2383 C CA . ALA B 1 87 ? 19.469 0.39 -12.031 1 94.69 87 ALA B CA 1
ATOM 2384 C C . ALA B 1 87 ? 19.281 1.501 -11 1 94.69 87 ALA B C 1
ATOM 2386 O O . ALA B 1 87 ? 19.812 2.604 -11.164 1 94.69 87 ALA B O 1
ATOM 2387 N N . LYS B 1 88 ? 18.531 1.239 -9.969 1 92.25 88 LYS B N 1
ATOM 2388 C CA . LYS B 1 88 ? 18.281 2.217 -8.914 1 92.25 88 LYS B CA 1
ATOM 2389 C C . LYS B 1 88 ? 19.562 2.557 -8.156 1 92.25 88 LYS B C 1
ATOM 2391 O O . LYS B 1 88 ? 19.766 3.705 -7.758 1 92.25 88 LYS B O 1
ATOM 2396 N N . ASP B 1 89 ? 20.453 1.55 -7.938 1 89.19 89 ASP B N 1
ATOM 2397 C CA . ASP B 1 89 ? 21.703 1.733 -7.211 1 89.19 89 ASP B CA 1
ATOM 2398 C C . ASP B 1 89 ? 22.641 2.656 -7.973 1 89.19 89 ASP B C 1
ATOM 2400 O O . ASP B 1 89 ? 23.531 3.277 -7.375 1 89.19 89 ASP B O 1
ATOM 2404 N N . ALA B 1 90 ? 22.453 2.691 -9.211 1 90.94 90 ALA B N 1
ATOM 2405 C CA . ALA B 1 90 ? 23.328 3.512 -10.047 1 90.94 90 ALA B CA 1
ATOM 2406 C C . ALA B 1 90 ? 22.891 4.977 -10.016 1 90.94 90 ALA B C 1
ATOM 2408 O O . ALA B 1 90 ? 23.641 5.855 -10.461 1 90.94 90 ALA B O 1
ATOM 2409 N N . LEU B 1 91 ? 21.75 5.242 -9.469 1 91.12 91 LEU B N 1
ATOM 2410 C CA . LEU B 1 91 ? 21.234 6.609 -9.391 1 91.12 91 LEU B CA 1
ATOM 2411 C C . LEU B 1 91 ? 21.875 7.359 -8.227 1 91.12 91 LEU B C 1
ATOM 2413 O O . LEU B 1 91 ? 22.312 6.746 -7.25 1 91.12 91 LEU B O 1
ATOM 2417 N N . ASP B 1 92 ? 21.891 8.672 -8.328 1 87.31 92 ASP B N 1
ATOM 2418 C CA . ASP B 1 92 ? 22.438 9.531 -7.273 1 87.31 92 ASP B CA 1
ATOM 2419 C C . ASP B 1 92 ? 21.391 9.789 -6.191 1 87.31 92 ASP B C 1
ATOM 2421 O O . ASP B 1 92 ? 21.656 10.477 -5.207 1 87.31 92 ASP B O 1
ATOM 2425 N N . MET B 1 93 ? 20.219 9.266 -6.375 1 87.56 93 MET B N 1
ATOM 2426 C CA . MET B 1 93 ? 19.141 9.453 -5.402 1 87.56 93 MET B CA 1
ATOM 2427 C C . MET B 1 93 ? 18.484 8.125 -5.062 1 87.56 93 MET B C 1
ATOM 2429 O O . MET B 1 93 ? 18.484 7.195 -5.871 1 87.56 93 MET B O 1
ATOM 2433 N N . ASP B 1 94 ? 18.047 8.102 -3.855 1 88.75 94 ASP B N 1
ATOM 2434 C CA . ASP B 1 94 ? 17.203 6.984 -3.467 1 88.75 94 ASP B CA 1
ATOM 2435 C C . ASP B 1 94 ? 15.758 7.207 -3.932 1 88.75 94 ASP B C 1
ATOM 2437 O O . ASP B 1 94 ? 14.961 7.832 -3.227 1 88.75 94 ASP B O 1
ATOM 2441 N N . MET B 1 95 ? 15.414 6.641 -4.918 1 89.81 95 MET B N 1
ATOM 2442 C CA . MET B 1 95 ? 14.141 6.918 -5.582 1 89.81 95 MET B CA 1
ATOM 2443 C C . MET B 1 95 ? 12.969 6.586 -4.668 1 89.81 95 MET B C 1
ATOM 2445 O O . MET B 1 95 ? 12.023 7.367 -4.555 1 89.81 95 MET B O 1
ATOM 2449 N N . ASP B 1 96 ? 13.016 5.508 -3.971 1 89.38 96 ASP B N 1
ATOM 2450 C CA . ASP B 1 96 ? 11.883 5.078 -3.158 1 89.38 96 ASP B CA 1
ATOM 2451 C C . ASP B 1 96 ? 11.672 6.012 -1.972 1 89.38 96 ASP B C 1
ATOM 2453 O O . ASP B 1 96 ? 10.539 6.414 -1.686 1 89.38 96 ASP B O 1
ATOM 2457 N N . SER B 1 97 ? 12.719 6.344 -1.358 1 91.19 97 SER B N 1
ATOM 2458 C CA . SER B 1 97 ? 12.633 7.262 -0.23 1 91.19 97 SER B CA 1
ATOM 2459 C C . SER B 1 97 ? 12.156 8.641 -0.679 1 91.19 97 SER B C 1
ATOM 2461 O O . SER B 1 97 ? 11.32 9.258 -0.02 1 91.19 97 SER B O 1
ATOM 2463 N N . GLU B 1 98 ? 12.68 9.062 -1.801 1 94.19 98 GLU B N 1
ATOM 2464 C CA . GLU B 1 98 ? 12.312 10.383 -2.307 1 94.19 98 GLU B CA 1
ATOM 2465 C C . GLU B 1 98 ? 10.844 10.438 -2.693 1 94.19 98 GLU B C 1
ATOM 2467 O O . GLU B 1 98 ? 10.172 11.453 -2.475 1 94.19 98 GLU B O 1
ATOM 2472 N N . VAL B 1 99 ? 10.391 9.391 -3.271 1 94.12 99 VAL B N 1
ATOM 2473 C CA . VAL B 1 99 ? 8.984 9.336 -3.639 1 94.12 99 VAL B CA 1
ATOM 2474 C C . VAL B 1 99 ? 8.117 9.445 -2.383 1 94.12 99 VAL B C 1
ATOM 2476 O O . VAL B 1 99 ? 7.176 10.242 -2.34 1 94.12 99 VAL B O 1
ATOM 2479 N N . SER B 1 100 ? 8.516 8.711 -1.371 1 94 100 SER B N 1
ATOM 2480 C CA . SER B 1 100 ? 7.766 8.711 -0.122 1 94 100 SER B CA 1
ATOM 2481 C C . SER B 1 100 ? 7.824 10.078 0.562 1 94 100 SER B C 1
ATOM 2483 O O . SER B 1 100 ? 6.797 10.617 0.973 1 94 100 SER B O 1
ATOM 2485 N N . LEU B 1 101 ? 8.977 10.594 0.652 1 95.69 101 LEU B N 1
ATOM 2486 C CA . LEU B 1 101 ? 9.164 11.891 1.29 1 95.69 101 LEU B CA 1
ATOM 2487 C C . LEU B 1 101 ? 8.43 12.984 0.521 1 95.69 101 LEU B C 1
ATOM 2489 O O . LEU B 1 101 ? 7.836 13.883 1.123 1 95.69 101 LEU B O 1
ATOM 2493 N N . ASN B 1 102 ? 8.469 12.945 -0.782 1 96.56 102 ASN B N 1
ATOM 2494 C CA . ASN B 1 102 ? 7.801 13.953 -1.606 1 96.56 102 ASN B CA 1
ATOM 2495 C C . ASN B 1 102 ? 6.285 13.875 -1.459 1 96.56 102 ASN B C 1
ATOM 2497 O O . ASN B 1 102 ? 5.602 14.906 -1.508 1 96.56 102 ASN B O 1
ATOM 2501 N N . ALA B 1 103 ? 5.805 12.695 -1.298 1 96.38 103 ALA B N 1
ATOM 2502 C CA . ALA B 1 103 ? 4.375 12.555 -1.035 1 96.38 103 ALA B CA 1
ATOM 2503 C C . ALA B 1 103 ? 3.984 13.242 0.269 1 96.38 103 ALA B C 1
ATOM 2505 O O . ALA B 1 103 ? 2.963 13.938 0.334 1 96.38 103 ALA B O 1
ATOM 2506 N N . ALA B 1 104 ? 4.777 12.992 1.246 1 95.88 104 ALA B N 1
ATOM 2507 C CA . ALA B 1 104 ? 4.531 13.641 2.531 1 95.88 104 ALA B CA 1
ATOM 2508 C C . ALA B 1 104 ? 4.617 15.156 2.408 1 95.88 104 ALA B C 1
ATOM 2510 O O . ALA B 1 104 ? 3.787 15.883 2.965 1 95.88 104 ALA B O 1
ATOM 2511 N N . ARG B 1 105 ? 5.617 15.602 1.686 1 97.44 105 ARG B N 1
ATOM 2512 C CA . ARG B 1 105 ? 5.805 17.031 1.441 1 97.44 105 ARG B CA 1
ATOM 2513 C C . ARG B 1 105 ? 4.582 17.641 0.76 1 97.44 105 ARG B C 1
ATOM 2515 O O . ARG B 1 105 ? 4.102 18.703 1.162 1 97.44 105 ARG B O 1
ATOM 2522 N N . GLN B 1 106 ? 4.047 16.984 -0.188 1 97.12 106 GLN B N 1
ATOM 2523 C CA . GLN B 1 106 ? 2.869 17.453 -0.913 1 97.12 106 GLN B CA 1
ATOM 2524 C C . GLN B 1 106 ? 1.641 17.484 -0.009 1 97.12 106 GLN B C 1
ATOM 2526 O O . GLN B 1 106 ? 0.812 18.391 -0.108 1 97.12 106 GLN B O 1
ATOM 2531 N N . SER B 1 107 ? 1.567 16.516 0.803 1 97.25 107 SER B N 1
ATOM 2532 C CA . SER B 1 107 ? 0.457 16.469 1.747 1 97.25 107 SER B CA 1
ATOM 2533 C C . SER B 1 107 ? 0.489 17.672 2.693 1 97.25 107 SER B C 1
ATOM 2535 O O . SER B 1 107 ? -0.531 18.328 2.902 1 97.25 107 SER B O 1
ATOM 2537 N N . VAL B 1 108 ? 1.621 17.922 3.197 1 97.69 108 VAL B N 1
ATOM 2538 C CA . VAL B 1 108 ? 1.795 19.062 4.09 1 97.69 108 VAL B CA 1
ATOM 2539 C C . VAL B 1 108 ? 1.51 20.359 3.332 1 97.69 108 VAL B C 1
ATOM 2541 O O . VAL B 1 108 ? 0.839 21.25 3.852 1 97.69 108 VAL B O 1
ATOM 2544 N N . ALA B 1 109 ? 1.996 20.438 2.125 1 97.94 109 ALA B N 1
ATOM 2545 C CA . ALA B 1 109 ? 1.777 21.609 1.294 1 97.94 109 ALA B CA 1
ATOM 2546 C C . ALA B 1 109 ? 0.288 21.859 1.081 1 97.94 109 ALA B C 1
ATOM 2548 O O . ALA B 1 109 ? -0.154 23.016 1.051 1 97.94 109 ALA B O 1
ATOM 2549 N N . ARG B 1 110 ? -0.477 20.844 0.918 1 97.38 110 ARG B N 1
ATOM 2550 C CA . ARG B 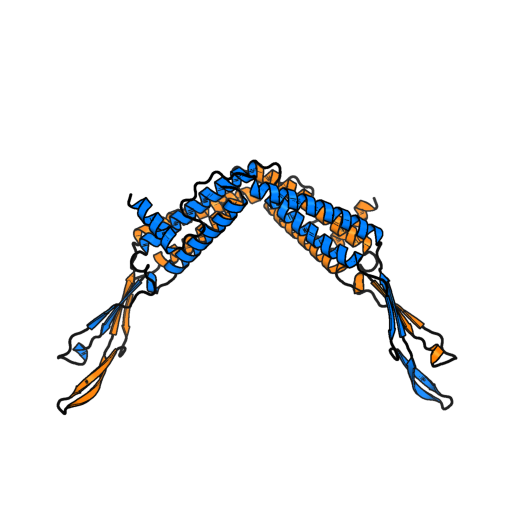1 110 ? -1.919 21 0.743 1 97.38 110 ARG B CA 1
ATOM 2551 C C . ARG B 1 110 ? -2.559 21.641 1.97 1 97.38 110 ARG B C 1
ATOM 2553 O O . ARG B 1 110 ? -3.424 22.5 1.844 1 97.38 110 ARG B O 1
ATOM 2560 N N . THR B 1 111 ? -2.121 21.188 3.076 1 97.75 111 THR B N 1
ATOM 2561 C CA . THR B 1 111 ? -2.621 21.75 4.32 1 97.75 111 THR B CA 1
ATOM 2562 C C . THR B 1 111 ? -2.271 23.234 4.414 1 97.75 111 THR B C 1
ATOM 2564 O O . THR B 1 111 ? -3.133 24.062 4.723 1 97.75 111 THR B O 1
ATOM 2567 N N . PHE B 1 112 ? -1.033 23.594 4.113 1 98.12 112 PHE B N 1
ATOM 2568 C CA . PHE B 1 112 ? -0.582 24.969 4.176 1 98.12 112 PHE B CA 1
ATOM 2569 C C . PHE B 1 112 ? -1.271 25.812 3.111 1 98.12 112 PHE B C 1
ATOM 2571 O O . PHE B 1 112 ? -1.537 27 3.326 1 98.12 112 PHE B O 1
ATOM 2578 N N . LYS B 1 113 ? -1.577 25.203 1.998 1 97.81 113 LYS B N 1
ATOM 2579 C CA . LYS B 1 113 ? -2.314 25.922 0.96 1 97.81 113 LYS B CA 1
ATOM 2580 C C . LYS B 1 113 ? -3.709 26.312 1.445 1 97.81 113 LYS B C 1
ATOM 2582 O O . LYS B 1 113 ? -4.141 27.453 1.255 1 97.81 113 LYS B O 1
ATOM 2587 N N . ARG B 1 114 ? -4.348 25.391 2.012 1 97.06 114 ARG B N 1
ATOM 2588 C CA . ARG B 1 114 ? -5.656 25.688 2.578 1 97.06 114 ARG B CA 1
ATOM 2589 C C . ARG B 1 114 ? -5.578 26.844 3.578 1 97.06 114 ARG B C 1
ATOM 2591 O O . ARG B 1 114 ? -6.379 27.781 3.523 1 97.06 114 ARG B O 1
ATOM 2598 N N . MET B 1 115 ? -4.641 26.75 4.457 1 96.88 115 MET B N 1
ATOM 2599 C CA . MET B 1 115 ? -4.457 27.797 5.465 1 96.88 115 MET B CA 1
ATOM 2600 C C . MET B 1 115 ? -4.145 29.141 4.809 1 96.88 115 MET B C 1
ATOM 2602 O O . MET B 1 115 ? -4.633 30.172 5.25 1 96.88 115 MET B O 1
ATOM 2606 N N . ASN B 1 116 ? -3.305 29.031 3.816 1 96.12 116 ASN B N 1
ATOM 2607 C CA . ASN B 1 116 ? -2.914 30.25 3.098 1 96.12 116 ASN B CA 1
ATOM 2608 C C . ASN B 1 116 ? -4.109 30.906 2.414 1 96.12 116 ASN B C 1
ATOM 2610 O O . ASN B 1 116 ? -4.152 32.125 2.27 1 96.12 116 ASN B O 1
ATOM 2614 N N . ASP B 1 117 ? -5.086 30.109 2.008 1 95.25 117 ASP B N 1
ATOM 2615 C CA . ASP B 1 117 ? -6.246 30.609 1.271 1 95.25 117 ASP B CA 1
ATOM 2616 C C . ASP B 1 117 ? -7.34 31.094 2.223 1 95.25 117 ASP B C 1
ATOM 2618 O O . ASP B 1 117 ? -8.273 31.781 1.807 1 95.25 117 ASP B O 1
ATOM 2622 N N . LEU B 1 118 ? -7.18 30.719 3.443 1 94.75 118 LEU B N 1
ATOM 2623 C CA . LEU B 1 118 ? -8.18 31.125 4.426 1 94.75 118 LEU B CA 1
ATOM 2624 C C . LEU B 1 118 ? -8.164 32.656 4.625 1 94.75 118 LEU B C 1
ATOM 2626 O O . LEU B 1 118 ? -7.094 33.25 4.672 1 94.75 118 LEU B O 1
ATOM 2630 N N . ARG B 1 119 ? -9.414 33.25 4.672 1 91.75 119 ARG B N 1
ATOM 2631 C CA . ARG B 1 119 ? -9.539 34.688 4.867 1 91.75 119 ARG B CA 1
ATOM 2632 C C . ARG B 1 119 ? -10.492 35 6.02 1 91.75 119 ARG B C 1
ATOM 2634 O O . ARG B 1 119 ? -11.43 34.25 6.281 1 91.75 119 ARG B O 1
ATOM 2641 N N . SER B 1 120 ? -10.055 36.094 6.676 1 91.5 120 SER B N 1
ATOM 2642 C CA . SER B 1 120 ? -10.984 36.594 7.684 1 91.5 120 SER B CA 1
ATOM 2643 C C . SER B 1 120 ? -12.305 37.031 7.055 1 91.5 120 SER B C 1
ATOM 2645 O O . SER B 1 120 ? -12.344 37.406 5.891 1 91.5 120 SER B O 1
ATOM 2647 N N . SER B 1 121 ? -13.328 36.781 7.887 1 93.38 121 SER B N 1
ATOM 2648 C CA . SER B 1 121 ? -14.648 37.094 7.359 1 93.38 121 SER B CA 1
ATOM 2649 C C . SER B 1 121 ? -15.539 37.719 8.445 1 93.38 121 SER B C 1
ATOM 2651 O O . SER B 1 121 ? -15.289 37.531 9.633 1 93.38 121 SER B O 1
ATOM 2653 N N . GLU B 1 122 ? -16.484 38.562 7.902 1 94.62 122 GLU B N 1
ATOM 2654 C CA . GLU B 1 122 ? -17.531 39.125 8.734 1 94.62 122 GLU B CA 1
ATOM 2655 C C . GLU B 1 122 ? -18.922 38.812 8.188 1 94.62 122 GLU B C 1
ATOM 2657 O O . GLU B 1 122 ? -19.156 38.906 6.98 1 94.62 122 GLU B O 1
ATOM 2662 N N . GLN B 1 123 ? -19.688 38.219 9.141 1 93.69 123 GLN B N 1
ATOM 2663 C CA . GLN B 1 123 ? -21.047 37.844 8.742 1 93.69 123 GLN B CA 1
ATOM 2664 C C . GLN B 1 123 ? -22.062 38.375 9.742 1 93.69 123 GLN B C 1
ATOM 2666 O O . GLN B 1 123 ? -21.844 38.375 10.953 1 93.69 123 GLN B O 1
ATOM 2671 N N . LEU B 1 124 ? -23.141 38.875 9.18 1 94.5 124 LEU B N 1
ATOM 2672 C CA . LEU B 1 124 ? -24.266 39.312 10.008 1 94.5 124 LEU B CA 1
ATOM 2673 C C . LEU B 1 124 ? -25.359 38.25 10 1 94.5 124 LEU B C 1
ATOM 2675 O O . LEU B 1 124 ? -25.906 37.906 8.945 1 94.5 124 LEU B O 1
ATOM 2679 N N . LEU B 1 125 ? -25.578 37.688 11.141 1 93.75 125 LEU B N 1
ATOM 2680 C CA . LEU B 1 125 ? -26.656 36.719 11.297 1 93.75 125 LEU B CA 1
ATOM 2681 C C . LEU B 1 125 ? -27.922 37.375 11.812 1 93.75 125 LEU B C 1
ATOM 2683 O O . LEU B 1 125 ? -28.062 37.656 13.008 1 93.75 125 LEU B O 1
ATOM 2687 N N . SER B 1 126 ? -28.844 37.531 10.922 1 91.19 126 SER B N 1
ATOM 2688 C CA . SER B 1 126 ? -30.094 38.188 11.297 1 91.19 126 SER B CA 1
ATOM 2689 C C . SER B 1 126 ? -30.906 37.344 12.273 1 91.19 126 SER B C 1
ATOM 2691 O O . SER B 1 126 ? -31.156 36.156 12.008 1 91.19 126 SER B O 1
ATOM 2693 N N . GLY B 1 127 ? -31.25 37.938 13.359 1 90 127 GLY B N 1
ATOM 2694 C CA . GLY B 1 127 ? -32.062 37.25 14.359 1 90 127 GLY B CA 1
ATOM 2695 C C . GLY B 1 127 ? -31.344 36.062 14.977 1 90 127 GLY B C 1
ATOM 2696 O O . GLY B 1 127 ? -31.984 35.125 15.438 1 90 127 GLY B O 1
ATOM 2697 N N . GLY B 1 128 ? -30.047 36.094 14.828 1 86.94 128 GLY B N 1
ATOM 2698 C CA . GLY B 1 128 ? -29.266 34.969 15.289 1 86.94 128 GLY B CA 1
ATOM 2699 C C . GLY B 1 128 ? -29.219 34.844 16.797 1 86.94 128 GLY B C 1
ATOM 2700 O O . GLY B 1 128 ? -28.922 33.781 17.328 1 86.94 128 GLY B O 1
ATOM 2701 N N . GLY B 1 129 ? -29.484 35.938 17.469 1 89.5 129 GLY B N 1
ATOM 2702 C CA . GLY B 1 129 ? -29.484 35.938 18.922 1 89.5 129 GLY B CA 1
ATOM 2703 C C . GLY B 1 129 ? -30.891 36 19.516 1 89.5 129 GLY B C 1
ATOM 2704 O O . GLY B 1 129 ? -31.766 36.688 18.969 1 89.5 129 GLY B O 1
ATOM 2705 N N . THR B 1 130 ? -31.062 35.156 20.531 1 88.38 130 THR B N 1
ATOM 2706 C CA . THR B 1 130 ? -32.344 35.188 21.234 1 88.38 130 THR B CA 1
ATOM 2707 C C . THR B 1 130 ? -32.125 35.438 22.719 1 88.38 130 THR B C 1
ATOM 2709 O O . THR B 1 130 ? -31.078 35.062 23.281 1 88.38 130 THR B O 1
ATOM 2712 N N . GLY B 1 131 ? -33.125 36.188 23.219 1 85.12 131 GLY B N 1
ATOM 2713 C CA . GLY B 1 131 ? -33.094 36.469 24.656 1 85.12 131 GLY B CA 1
ATOM 2714 C C . GLY B 1 131 ? -34.438 36.875 25.203 1 85.12 131 GLY B C 1
ATOM 2715 O O . GLY B 1 131 ? -35.469 36.75 24.516 1 85.12 131 GLY B O 1
ATOM 2716 N N . TYR B 1 132 ? -34.406 37.094 26.516 1 86.44 132 TYR B N 1
ATOM 2717 C CA . TYR B 1 132 ? -35.625 37.531 27.172 1 86.44 132 TYR B CA 1
ATOM 2718 C C . TYR B 1 132 ? -35.438 38.844 27.906 1 86.44 132 TYR B C 1
ATOM 2720 O O . TYR B 1 132 ? -34.312 39.125 28.375 1 86.44 132 TYR B O 1
ATOM 2728 N N . ARG B 1 133 ? -36.5 39.625 27.828 1 82.81 133 ARG B N 1
ATOM 2729 C CA . ARG B 1 133 ? -36.5 40.875 28.609 1 82.81 133 ARG B CA 1
ATOM 2730 C C . ARG B 1 133 ? -37.844 41.031 29.344 1 82.81 133 ARG B C 1
ATOM 2732 O O . ARG B 1 133 ? -38.812 40.375 29.016 1 82.81 133 ARG B O 1
ATOM 2739 N N . PHE B 1 134 ? -37.656 41.75 30.391 1 84.75 134 PHE B N 1
ATOM 2740 C CA . PHE B 1 134 ? -38.875 42.031 31.125 1 84.75 134 PHE B CA 1
ATOM 2741 C C . PHE B 1 134 ? -39.5 43.344 30.672 1 84.75 134 PHE B C 1
ATOM 2743 O O . PHE B 1 134 ? -38.781 44.344 30.5 1 84.75 134 PHE B O 1
ATOM 2750 N N . ASN B 1 135 ? -40.781 43.312 30.453 1 80.12 135 ASN B N 1
ATOM 2751 C CA . ASN B 1 135 ? -41.469 44.562 30.078 1 80.12 135 ASN B CA 1
ATOM 2752 C C . ASN B 1 135 ? -41.938 45.312 31.297 1 80.12 135 ASN B C 1
ATOM 2754 O O . ASN B 1 135 ? -41.656 44.938 32.438 1 80.12 135 ASN B O 1
ATOM 2758 N N . ALA B 1 136 ? -42.5 46.531 30.969 1 82.69 136 ALA B N 1
ATOM 2759 C CA . ALA B 1 136 ? -42.938 47.438 32.031 1 82.69 136 ALA B CA 1
ATOM 2760 C C . ALA B 1 136 ? -43.938 46.719 32.938 1 82.69 136 ALA B C 1
ATOM 2762 O O . ALA B 1 136 ? -44.031 47.031 34.125 1 82.69 136 ALA B O 1
ATOM 2763 N N . GLU B 1 137 ? -44.656 45.75 32.469 1 87.5 137 GLU B N 1
ATOM 2764 C CA . GLU B 1 137 ? -45.656 45.031 33.219 1 87.5 137 GLU B CA 1
ATOM 2765 C C . GLU B 1 137 ? -45.062 43.844 33.969 1 87.5 137 GLU B C 1
ATOM 2767 O O . GLU B 1 137 ? -45.75 43.125 34.688 1 87.5 137 GLU B O 1
ATOM 2772 N N . GLY B 1 138 ? -43.875 43.688 33.844 1 86.31 138 GLY B N 1
ATOM 2773 C CA . GLY B 1 138 ? -43.188 42.625 34.562 1 86.31 138 GLY B CA 1
ATOM 2774 C C . GLY B 1 138 ? -43.219 41.281 33.875 1 86.31 138 GLY B C 1
ATOM 2775 O O . GLY B 1 138 ? -42.875 40.25 34.438 1 86.31 138 GLY B O 1
ATOM 2776 N N . ASN B 1 139 ? -43.688 41.281 32.562 1 87.81 139 ASN B N 1
ATOM 2777 C CA . ASN B 1 139 ? -43.75 40.031 31.812 1 87.81 139 ASN B CA 1
ATOM 2778 C C . ASN B 1 139 ? -42.469 39.781 31.047 1 87.81 139 ASN B C 1
ATOM 2780 O O . ASN B 1 139 ? -41.812 40.719 30.594 1 87.81 139 ASN B O 1
ATOM 2784 N N . GLN B 1 140 ? -42.156 38.5 30.953 1 88.12 140 GLN B N 1
ATOM 2785 C CA . GLN B 1 140 ? -41 38.062 30.156 1 88.12 140 GLN B CA 1
ATOM 2786 C C . GLN B 1 140 ? -41.344 38 28.672 1 88.12 140 GLN B C 1
ATOM 2788 O O . GLN B 1 140 ? -42.25 37.25 28.281 1 88.12 140 GLN B O 1
ATOM 2793 N N . ILE B 1 141 ? -40.625 38.844 27.844 1 85.81 141 ILE B N 1
ATOM 2794 C CA . ILE B 1 141 ? -40.844 38.812 26.406 1 85.81 141 ILE B CA 1
ATOM 2795 C C . ILE B 1 141 ? -39.562 38.406 25.688 1 85.81 141 ILE B C 1
ATOM 2797 O O . ILE B 1 141 ? -38.469 38.844 26.047 1 85.81 141 ILE B O 1
ATOM 2801 N N . ALA B 1 142 ? -39.875 37.5 24.781 1 87.31 142 ALA B N 1
ATOM 2802 C CA . ALA B 1 142 ? -38.719 37.062 23.984 1 87.31 142 ALA B CA 1
ATOM 2803 C C . ALA B 1 142 ? -38.344 38.094 22.953 1 87.31 142 ALA B C 1
ATOM 2805 O O . ALA B 1 142 ? -39.188 38.812 22.422 1 87.31 142 ALA B O 1
ATOM 2806 N N . TYR B 1 143 ? -36.938 38.281 22.828 1 87.06 143 TYR B N 1
ATOM 2807 C CA . TYR B 1 143 ? -36.5 39.156 21.734 1 87.06 143 TYR B CA 1
ATOM 2808 C C . TYR B 1 143 ? -35.469 38.438 20.875 1 87.06 143 TYR B C 1
ATOM 2810 O O . TYR B 1 143 ? -34.906 37.406 21.281 1 87.06 143 TYR B O 1
ATOM 2818 N N . ARG B 1 144 ? -35.375 38.875 19.609 1 90.88 144 ARG B N 1
ATOM 2819 C CA . ARG B 1 144 ? -34.344 38.438 18.688 1 90.88 144 ARG B CA 1
ATOM 2820 C C . ARG B 1 144 ? -33.469 39.594 18.266 1 90.88 144 ARG B C 1
ATOM 2822 O O . ARG B 1 144 ? -33.938 40.719 18.078 1 90.88 144 ARG B O 1
ATOM 2829 N N . CYS B 1 145 ? -32.188 39.375 18.391 1 91.81 145 CYS B N 1
ATOM 2830 C CA . CYS B 1 145 ? -31.266 40.375 17.938 1 91.81 145 CYS B CA 1
ATOM 2831 C C . CYS B 1 145 ? -30.344 39.844 16.859 1 91.81 145 CYS B C 1
ATOM 2833 O O . CYS B 1 145 ? -30.234 38.625 16.703 1 91.81 145 CYS B O 1
ATOM 2835 N N . ASP B 1 146 ? -29.734 40.75 16.109 1 93.38 146 ASP B N 1
ATOM 2836 C CA . ASP B 1 146 ? -28.734 40.344 15.125 1 93.38 146 ASP B CA 1
ATOM 2837 C C . ASP B 1 146 ? -27.406 40 15.797 1 93.38 146 ASP B C 1
ATOM 2839 O O . ASP B 1 146 ? -27.109 40.531 16.875 1 93.38 146 ASP B O 1
ATOM 2843 N N . VAL B 1 147 ? -26.734 39.062 15.195 1 94.81 147 VAL B N 1
ATOM 2844 C CA . VAL B 1 147 ? -25.406 38.688 15.672 1 94.81 147 VAL B CA 1
ATOM 2845 C C . VAL B 1 147 ? -24.375 38.938 14.57 1 94.81 147 VAL B C 1
ATOM 2847 O O . VAL B 1 147 ? -24.547 38.5 13.438 1 94.81 147 VAL B O 1
ATOM 2850 N N . LYS B 1 148 ? -23.375 39.781 14.977 1 94.88 148 LYS B N 1
ATOM 2851 C CA . LYS B 1 148 ? -22.234 40 14.086 1 94.88 148 LYS B CA 1
ATOM 2852 C C . LYS B 1 148 ? -21.125 38.969 14.367 1 94.88 148 LYS B C 1
ATOM 2854 O O . LYS B 1 148 ? -20.531 39 15.445 1 94.88 148 LYS B O 1
ATOM 2859 N N . ARG B 1 149 ? -20.922 38.188 13.391 1 95.31 149 ARG B N 1
ATOM 2860 C CA . ARG B 1 149 ? -19.891 37.156 13.516 1 95.31 149 ARG B CA 1
ATOM 2861 C C . ARG B 1 149 ? -18.625 37.562 12.773 1 95.31 149 ARG B C 1
ATOM 2863 O O . ARG B 1 149 ? -18.656 37.812 11.562 1 95.31 149 ARG B O 1
ATOM 2870 N N . VAL B 1 150 ? -17.547 37.656 13.508 1 95 150 VAL B N 1
ATOM 2871 C CA . VAL B 1 150 ? -16.25 37.969 12.906 1 95 150 VAL B CA 1
ATOM 2872 C C . VAL B 1 150 ? -15.305 36.812 13.062 1 95 150 VAL B C 1
ATOM 2874 O O . VAL B 1 150 ? -15.039 36.344 14.18 1 95 150 VAL B O 1
ATOM 2877 N N . THR B 1 151 ? -14.898 36.281 11.93 1 94.44 151 THR B N 1
ATOM 2878 C CA . THR B 1 151 ? -13.93 35.188 11.891 1 94.44 151 THR B CA 1
ATOM 2879 C C . THR B 1 151 ? -12.562 35.688 11.453 1 94.44 151 THR B C 1
ATOM 2881 O O . THR B 1 151 ? -12.438 36.312 10.406 1 94.44 151 THR B O 1
ATOM 2884 N N . THR B 1 152 ? -11.523 35.469 12.273 1 94.5 152 THR B N 1
ATOM 2885 C CA . THR B 1 152 ? -10.156 35.875 11.953 1 94.5 152 THR B CA 1
ATOM 2886 C C . THR B 1 152 ? -9.211 34.688 12.023 1 94.5 152 THR B C 1
ATOM 2888 O O . THR B 1 152 ? -9.461 33.719 12.758 1 94.5 152 THR B O 1
ATOM 2891 N N . ILE B 1 153 ? -8.133 34.719 11.25 1 94.44 153 ILE B N 1
ATOM 2892 C CA . ILE B 1 153 ? -7.141 33.656 11.297 1 94.44 153 ILE B CA 1
ATOM 2893 C C . ILE B 1 153 ? -6.309 33.812 12.578 1 94.44 153 ILE B C 1
ATOM 2895 O O . ILE B 1 153 ? -6.07 34.906 13.055 1 94.44 153 ILE B O 1
ATOM 2899 N N . ASN B 1 154 ? -5.906 32.75 13.195 1 93.56 154 ASN B N 1
ATOM 2900 C CA . ASN B 1 154 ? -5.164 32.812 14.445 1 93.56 154 ASN B CA 1
ATOM 2901 C C . ASN B 1 154 ? -3.756 32.25 14.297 1 93.56 154 ASN B C 1
ATOM 2903 O O . ASN B 1 154 ? -3.275 31.516 15.164 1 93.56 154 ASN B O 1
ATOM 2907 N N . TYR B 1 155 ? -3.107 32.406 13.18 1 96.06 155 TYR B N 1
ATOM 2908 C CA . TYR B 1 155 ? -1.734 32 12.891 1 96.06 155 TYR B CA 1
ATOM 2909 C C . TYR B 1 155 ? -1.011 33.094 12.086 1 96.06 155 TYR B C 1
ATOM 2911 O O . TYR B 1 155 ? -1.626 34.062 11.633 1 96.06 155 TYR B O 1
ATOM 2919 N N . ASP B 1 156 ? 0.333 32.969 11.953 1 96.25 156 ASP B N 1
ATOM 2920 C CA . ASP B 1 156 ? 1.147 33.875 11.164 1 96.25 156 ASP B CA 1
ATOM 2921 C C . ASP B 1 156 ? 1.137 33.469 9.688 1 96.25 156 ASP B C 1
ATOM 2923 O O . ASP B 1 156 ? 1.804 32.531 9.289 1 96.25 156 ASP B O 1
ATOM 2927 N N . ARG B 1 157 ? 0.48 34.25 8.93 1 95.44 157 ARG B N 1
ATOM 2928 C CA . ARG B 1 157 ? 0.292 33.938 7.516 1 95.44 157 ARG B CA 1
ATOM 2929 C C . ARG B 1 157 ? 1.62 34 6.766 1 95.44 157 ARG B C 1
ATOM 2931 O O . ARG B 1 157 ? 1.801 33.281 5.777 1 95.44 157 ARG B O 1
ATOM 2938 N N . ARG B 1 158 ? 2.514 34.812 7.156 1 95.88 158 ARG B N 1
ATOM 2939 C CA . ARG B 1 158 ? 3.809 34.938 6.492 1 95.88 158 ARG B CA 1
ATOM 2940 C C . ARG B 1 158 ? 4.602 33.656 6.605 1 95.88 158 ARG B C 1
ATOM 2942 O O . ARG B 1 158 ? 5.277 33.25 5.656 1 95.88 158 ARG B O 1
ATOM 2949 N N . VAL B 1 159 ? 4.48 33.031 7.781 1 96.44 159 VAL B N 1
ATOM 2950 C CA . VAL B 1 159 ? 5.184 31.781 8.016 1 96.44 159 VAL B CA 1
ATOM 2951 C C . VAL B 1 159 ? 4.613 30.703 7.105 1 96.44 159 VAL B C 1
ATOM 2953 O O . VAL B 1 159 ? 5.367 29.969 6.457 1 96.44 159 VAL B O 1
ATOM 2956 N N . ILE B 1 160 ? 3.326 30.625 7.016 1 97.88 160 ILE B N 1
ATOM 2957 C CA . ILE B 1 160 ? 2.643 29.625 6.211 1 97.88 160 ILE B CA 1
ATOM 2958 C C . ILE B 1 160 ? 2.951 29.844 4.734 1 97.88 160 ILE B C 1
ATOM 2960 O O . ILE B 1 160 ? 3.262 28.891 4.008 1 97.88 160 ILE B O 1
ATOM 2964 N N . HIS B 1 161 ? 2.92 31.047 4.359 1 97.56 161 HIS B N 1
ATOM 2965 C CA . HIS B 1 161 ? 3.182 31.391 2.967 1 97.56 161 HIS B CA 1
ATOM 2966 C C . HIS B 1 161 ? 4.605 31.016 2.566 1 97.56 161 HIS B C 1
ATOM 2968 O O . HIS B 1 161 ? 4.82 30.422 1.511 1 97.56 161 HIS B O 1
ATOM 2974 N N . ALA B 1 162 ? 5.523 31.391 3.389 1 97.69 162 ALA B N 1
ATOM 2975 C CA . ALA B 1 162 ? 6.926 31.094 3.117 1 97.69 162 ALA B CA 1
ATOM 2976 C C . ALA B 1 162 ? 7.156 29.578 3.072 1 97.69 162 ALA B C 1
ATOM 2978 O O . ALA B 1 162 ? 7.852 29.078 2.186 1 97.69 162 ALA B O 1
ATOM 2979 N N . ALA B 1 163 ? 6.566 28.859 4.031 1 97.75 163 ALA B N 1
ATOM 2980 C CA . ALA B 1 163 ? 6.715 27.406 4.086 1 97.75 163 ALA B CA 1
ATOM 2981 C C . ALA B 1 163 ? 6.098 26.75 2.859 1 97.75 163 ALA B C 1
ATOM 2983 O O . ALA B 1 163 ? 6.672 25.812 2.293 1 97.75 163 ALA B O 1
ATOM 2984 N N . LEU B 1 164 ? 4.945 27.219 2.49 1 97.88 164 LEU B N 1
ATOM 2985 C CA . LEU B 1 164 ? 4.258 26.688 1.315 1 97.88 164 LEU B CA 1
ATOM 2986 C C . LEU B 1 164 ? 5.117 26.859 0.065 1 97.88 164 LEU B C 1
ATOM 2988 O O . LEU B 1 164 ? 5.289 25.906 -0.706 1 97.88 164 LEU B O 1
ATOM 2992 N N . GLY B 1 165 ? 5.656 28.031 -0.108 1 97.56 165 GLY B N 1
ATOM 2993 C CA . GLY B 1 165 ? 6.527 28.266 -1.247 1 97.56 165 GLY B CA 1
ATOM 2994 C C . GLY B 1 165 ? 7.715 27.328 -1.291 1 97.56 165 GLY B C 1
ATOM 2995 O O . GLY B 1 165 ? 8.031 26.766 -2.342 1 97.56 165 GLY B O 1
ATOM 2996 N N . LYS B 1 166 ? 8.336 27.156 -0.186 1 97.5 166 LYS B N 1
ATOM 2997 C CA . LYS B 1 166 ? 9.492 26.281 -0.086 1 97.5 166 LYS B CA 1
ATOM 2998 C C . LYS B 1 166 ? 9.102 24.828 -0.371 1 97.5 166 LYS B C 1
ATOM 3000 O O . LYS B 1 166 ? 9.789 24.125 -1.115 1 97.5 166 LYS B O 1
ATOM 3005 N N . LEU B 1 167 ? 8.023 24.391 0.228 1 98 167 LEU B N 1
ATOM 3006 C CA . LEU B 1 167 ? 7.547 23.016 0.048 1 98 167 LEU B CA 1
ATOM 3007 C C . LEU B 1 167 ? 7.215 22.75 -1.415 1 98 167 LEU B C 1
ATOM 3009 O O . LEU B 1 167 ? 7.598 21.719 -1.961 1 98 167 LEU B O 1
ATOM 3013 N N . ASN B 1 168 ? 6.535 23.688 -2.043 1 97.62 168 ASN B N 1
ATOM 3014 C CA . ASN B 1 168 ? 6.148 23.516 -3.439 1 97.62 168 ASN B CA 1
ATOM 3015 C C . ASN B 1 168 ? 7.367 23.453 -4.352 1 97.62 168 ASN B C 1
ATOM 3017 O O . ASN B 1 168 ? 7.434 22.594 -5.242 1 97.62 168 ASN B O 1
ATOM 3021 N N . ARG B 1 169 ? 8.297 24.281 -4.113 1 97.62 169 ARG B N 1
ATOM 3022 C CA . ARG B 1 169 ? 9.523 24.266 -4.91 1 97.62 169 ARG B CA 1
ATOM 3023 C C . ARG B 1 169 ? 10.258 22.953 -4.762 1 97.62 169 ARG B C 1
ATOM 3025 O O . ARG B 1 169 ? 10.648 22.328 -5.754 1 97.62 169 ARG B O 1
ATOM 3032 N N . GLN B 1 170 ? 10.422 22.547 -3.59 1 97 170 GLN B N 1
ATOM 3033 C CA . GLN B 1 170 ? 11.117 21.281 -3.316 1 97 170 GLN B CA 1
ATOM 3034 C C . GLN B 1 170 ? 10.367 20.094 -3.92 1 97 170 GLN B C 1
ATOM 3036 O O . GLN B 1 170 ? 10.977 19.203 -4.5 1 97 170 GLN B O 1
ATOM 3041 N N . ALA B 1 171 ? 9.055 20.094 -3.715 1 97.25 171 ALA B N 1
ATOM 3042 C CA . ALA B 1 171 ? 8.234 19.016 -4.258 1 97.25 171 ALA B CA 1
ATOM 3043 C C . ALA B 1 171 ? 8.352 18.953 -5.777 1 97.25 171 ALA B C 1
ATOM 3045 O O . ALA B 1 171 ? 8.5 17.859 -6.352 1 97.25 171 ALA B O 1
ATOM 3046 N N . ASP B 1 172 ? 8.328 20.078 -6.418 1 96.75 172 ASP B N 1
ATOM 3047 C CA . ASP B 1 172 ? 8.422 20.156 -7.875 1 96.75 172 ASP B CA 1
ATOM 3048 C C . ASP B 1 172 ? 9.789 19.672 -8.359 1 96.75 172 ASP B C 1
ATOM 3050 O O . ASP B 1 172 ? 9.883 18.906 -9.312 1 96.75 172 ASP B O 1
ATOM 3054 N N . GLU B 1 173 ? 10.766 20.172 -7.719 1 96.62 173 GLU B N 1
ATOM 3055 C CA . GLU B 1 173 ? 12.117 19.766 -8.07 1 96.62 173 GLU B CA 1
ATOM 3056 C C . GLU B 1 173 ? 12.305 18.266 -7.93 1 96.62 173 GLU B C 1
ATOM 3058 O O . GLU B 1 173 ? 12.859 17.609 -8.812 1 96.62 173 GLU B O 1
ATOM 3063 N N . THR B 1 174 ? 11.859 17.734 -6.844 1 96.44 174 THR B N 1
ATOM 3064 C CA . THR B 1 174 ? 11.977 16.312 -6.594 1 96.44 174 THR B CA 1
ATOM 3065 C C . THR B 1 174 ? 11.164 15.508 -7.609 1 96.44 174 THR B C 1
ATOM 3067 O O . THR B 1 174 ? 11.648 14.516 -8.156 1 96.44 174 THR B O 1
ATOM 3070 N N . SER B 1 175 ? 9.961 15.938 -7.906 1 95.75 175 SER B N 1
ATOM 3071 C CA . SER B 1 175 ? 9.117 15.273 -8.891 1 95.75 175 SER B CA 1
ATOM 3072 C C . SER B 1 175 ? 9.781 15.234 -10.258 1 95.75 175 SER B C 1
ATOM 3074 O O . SER B 1 175 ? 9.781 14.203 -10.93 1 95.75 175 SER B O 1
ATOM 3076 N N . ASN B 1 176 ? 10.336 16.328 -10.594 1 96.44 176 ASN B N 1
ATOM 3077 C CA . ASN B 1 176 ? 11.008 16.422 -11.883 1 96.44 176 ASN B CA 1
ATOM 3078 C C . ASN B 1 176 ? 12.211 15.477 -11.961 1 96.44 176 ASN B C 1
ATOM 3080 O O . ASN B 1 176 ? 12.422 14.82 -12.977 1 96.44 176 ASN B O 1
ATOM 3084 N N . ARG B 1 177 ? 12.945 15.477 -10.93 1 95.25 177 ARG B N 1
ATOM 3085 C CA . ARG B 1 177 ? 14.102 14.586 -10.859 1 95.25 177 ARG B CA 1
ATOM 3086 C C . ARG B 1 177 ? 13.68 13.125 -10.953 1 95.25 177 ARG B C 1
ATOM 3088 O O . ARG B 1 177 ? 14.305 12.336 -11.664 1 95.25 177 ARG B O 1
ATOM 3095 N N . ILE B 1 178 ? 12.68 12.742 -10.227 1 95.31 178 ILE B N 1
ATOM 3096 C CA . ILE B 1 178 ? 12.156 11.375 -10.242 1 95.31 178 ILE B CA 1
ATOM 3097 C C . ILE B 1 178 ? 11.703 11.016 -11.656 1 95.31 178 ILE B C 1
ATOM 3099 O O . ILE B 1 178 ? 12.062 9.961 -12.18 1 95.31 178 ILE B O 1
ATOM 3103 N N . ASP B 1 179 ? 11.016 11.93 -12.297 1 95.06 179 ASP B N 1
ATOM 3104 C CA . ASP B 1 179 ? 10.516 11.695 -13.648 1 95.06 179 ASP B CA 1
ATOM 3105 C C . ASP B 1 179 ? 11.664 11.484 -14.633 1 95.06 179 ASP B C 1
ATOM 3107 O O . ASP B 1 179 ? 11.602 10.594 -15.484 1 95.06 179 ASP B O 1
ATOM 3111 N N . LEU B 1 180 ? 12.586 12.305 -14.5 1 95.5 180 LEU B N 1
ATOM 3112 C CA . LEU B 1 180 ? 13.75 12.195 -15.375 1 95.5 180 LEU B CA 1
ATOM 3113 C C . LEU B 1 180 ? 14.453 10.852 -15.18 1 95.5 180 LEU B C 1
ATOM 3115 O O . LEU B 1 180 ? 14.812 10.188 -16.156 1 95.5 180 LEU B O 1
ATOM 3119 N N . CYS B 1 181 ? 14.633 10.414 -13.922 1 94.69 181 CYS B N 1
ATOM 3120 C CA . CYS B 1 181 ? 15.273 9.141 -13.617 1 94.69 181 CYS B CA 1
ATOM 3121 C C . CYS B 1 181 ? 14.469 7.977 -14.188 1 94.69 181 CYS B C 1
ATOM 3123 O O . CYS B 1 181 ? 15.047 7.008 -14.688 1 94.69 181 CYS B O 1
ATOM 3125 N N . LEU B 1 182 ? 13.164 8.07 -14.156 1 95.5 182 LEU B N 1
ATOM 3126 C CA . LEU B 1 182 ? 12.273 7.008 -14.617 1 95.5 182 LEU B CA 1
ATOM 3127 C C . LEU B 1 182 ? 12.461 6.762 -16.109 1 95.5 182 LEU B C 1
ATOM 3129 O O . LEU B 1 182 ? 12.398 5.617 -16.578 1 95.5 182 LEU B O 1
ATOM 3133 N N . VAL B 1 183 ? 12.781 7.824 -16.875 1 95.12 183 VAL B N 1
ATOM 3134 C CA . VAL B 1 183 ? 12.781 7.699 -18.328 1 95.12 183 VAL B CA 1
ATOM 3135 C C . VAL B 1 183 ? 14.219 7.578 -18.828 1 95.12 183 VAL B C 1
ATOM 3137 O O . VAL B 1 183 ? 14.453 7.156 -19.969 1 95.12 183 VAL B O 1
ATOM 3140 N N . THR B 1 184 ? 15.195 7.883 -17.984 1 94.88 184 THR B N 1
ATOM 3141 C CA . THR B 1 184 ? 16.562 7.895 -18.469 1 94.88 184 THR B CA 1
ATOM 3142 C C . THR B 1 184 ? 17.344 6.707 -17.922 1 94.88 184 THR B C 1
ATOM 3144 O O . THR B 1 184 ? 18.406 6.352 -18.438 1 94.88 184 THR B O 1
ATOM 3147 N N . SER B 1 185 ? 16.891 6.156 -16.797 1 95.31 185 SER B N 1
ATOM 3148 C CA . SER B 1 185 ? 17.625 5.043 -16.188 1 95.31 185 SER B CA 1
ATOM 3149 C C . SER B 1 185 ? 17.391 3.75 -16.969 1 95.31 185 SER B C 1
ATOM 3151 O O . SER B 1 185 ? 16.25 3.348 -17.188 1 95.31 185 SER B O 1
ATOM 3153 N N . ARG B 1 186 ? 18.484 3.092 -17.281 1 95.88 186 ARG B N 1
ATOM 3154 C CA . ARG B 1 186 ? 18.406 1.868 -18.062 1 95.88 186 ARG B CA 1
ATOM 3155 C C . ARG B 1 186 ? 18.359 0.638 -17.172 1 95.88 186 ARG B C 1
ATOM 3157 O O . ARG B 1 186 ? 19.156 0.518 -16.219 1 95.88 186 ARG B O 1
ATOM 3164 N N . VAL B 1 187 ? 17.453 -0.186 -17.406 1 96.94 187 VAL B N 1
ATOM 3165 C CA . VAL B 1 187 ? 17.312 -1.476 -16.734 1 96.94 187 VAL B CA 1
ATOM 3166 C C . VAL B 1 187 ? 17.719 -2.598 -17.688 1 96.94 187 VAL B C 1
ATOM 3168 O O . VAL B 1 187 ? 17.094 -2.779 -18.75 1 96.94 187 VAL B O 1
ATOM 3171 N N . ASP B 1 188 ? 18.781 -3.359 -17.344 1 96.94 188 ASP B N 1
ATOM 3172 C CA . ASP B 1 188 ? 19.297 -4.445 -18.172 1 96.94 188 ASP B CA 1
ATOM 3173 C C . ASP B 1 188 ? 18.516 -5.738 -17.922 1 96.94 188 ASP B C 1
ATOM 3175 O O . ASP B 1 188 ? 18.922 -6.566 -17.109 1 96.94 188 ASP B O 1
ATOM 3179 N N . TYR B 1 189 ? 17.469 -5.875 -18.562 1 97.25 189 TYR B N 1
ATOM 3180 C CA . TYR B 1 189 ? 16.578 -7.031 -18.469 1 97.25 189 TYR B CA 1
ATOM 3181 C C . TYR B 1 189 ? 15.945 -7.344 -19.812 1 97.25 189 TYR B C 1
ATOM 3183 O O . TYR B 1 189 ? 15.367 -6.461 -20.453 1 97.25 189 TYR B O 1
ATOM 3191 N N . ALA B 1 190 ? 16.094 -8.594 -20.219 1 94.75 190 ALA B N 1
ATOM 3192 C CA . ALA B 1 190 ? 15.477 -9.055 -21.469 1 94.75 190 ALA B CA 1
ATOM 3193 C C . ALA B 1 190 ? 14.062 -9.57 -21.203 1 94.75 190 ALA B C 1
ATOM 3195 O O . ALA B 1 190 ? 13.875 -10.547 -20.469 1 94.75 190 ALA B O 1
ATOM 3196 N N . VAL B 1 191 ? 13.109 -8.898 -21.812 1 94.62 191 VAL B N 1
ATOM 3197 C CA . VAL B 1 191 ? 11.711 -9.266 -21.609 1 94.62 191 VAL B CA 1
ATOM 3198 C C . VAL B 1 191 ? 11.391 -10.547 -22.375 1 94.62 191 VAL B C 1
ATOM 3200 O O . VAL B 1 191 ? 11.57 -10.609 -23.594 1 94.62 191 VAL B O 1
ATOM 3203 N N . PRO B 1 192 ? 10.914 -11.523 -21.75 1 93.81 192 PRO B N 1
ATOM 3204 C CA . PRO B 1 192 ? 10.617 -12.781 -22.438 1 93.81 192 PRO B CA 1
ATOM 3205 C C . PRO B 1 192 ? 9.352 -12.711 -23.297 1 93.81 192 PRO B C 1
ATOM 3207 O O . PRO B 1 192 ? 9.188 -13.492 -24.234 1 93.81 192 PRO B O 1
ATOM 3210 N N . PHE B 1 193 ? 8.391 -11.891 -22.891 1 91.81 193 PHE B N 1
ATOM 3211 C CA . PHE B 1 193 ? 7.188 -11.711 -23.703 1 91.81 193 PHE B CA 1
ATOM 3212 C C . PHE B 1 193 ? 6.719 -10.266 -23.656 1 91.81 193 PHE B C 1
ATOM 3214 O O . PHE B 1 193 ? 7.129 -9.5 -22.781 1 91.81 193 PHE B O 1
ATOM 3221 N N . ASP B 1 194 ? 5.895 -9.977 -24.641 1 92.56 194 ASP B N 1
ATOM 3222 C CA . ASP B 1 194 ? 5.387 -8.617 -24.812 1 92.56 194 ASP B CA 1
ATOM 3223 C C . ASP B 1 194 ? 4.559 -8.188 -23.609 1 92.56 194 ASP B C 1
ATOM 3225 O O . ASP B 1 194 ? 3.781 -8.977 -23.062 1 92.56 194 ASP B O 1
ATOM 3229 N N . VAL B 1 195 ? 4.723 -6.938 -23.281 1 94 195 VAL B N 1
ATOM 3230 C CA . VAL B 1 195 ? 4.02 -6.391 -22.125 1 94 195 VAL B CA 1
ATOM 3231 C C . VAL B 1 195 ? 2.514 -6.406 -22.375 1 94 195 VAL B C 1
ATOM 3233 O O . VAL B 1 195 ? 1.719 -6.441 -21.438 1 94 195 VAL B O 1
ATOM 3236 N N . ASN B 1 196 ? 2.111 -6.395 -23.609 1 94.94 196 ASN B N 1
ATOM 3237 C CA . ASN B 1 196 ? 0.696 -6.395 -23.953 1 94.94 196 ASN B CA 1
ATOM 3238 C C . ASN B 1 196 ? 0.194 -7.805 -24.25 1 94.94 196 ASN B C 1
ATOM 3240 O O . ASN B 1 196 ? -0.963 -7.988 -24.641 1 94.94 196 ASN B O 1
ATOM 3244 N N . ALA B 1 197 ? 0.994 -8.773 -24.094 1 95.06 197 ALA B N 1
ATOM 3245 C CA . ALA B 1 197 ? 0.616 -10.156 -24.375 1 95.06 197 ALA B CA 1
ATOM 3246 C C . ALA B 1 197 ? -0.478 -10.625 -23.406 1 95.06 197 ALA B C 1
ATOM 3248 O O . ALA B 1 197 ? -0.461 -10.289 -22.234 1 95.06 197 ALA B O 1
ATOM 3249 N N . SER B 1 198 ? -1.47 -11.297 -23.953 1 96.44 198 SER B N 1
ATOM 3250 C CA . SER B 1 198 ? -2.447 -11.953 -23.078 1 96.44 198 SER B CA 1
ATOM 3251 C C . SER B 1 198 ? -1.823 -13.125 -22.328 1 96.44 198 SER B C 1
ATOM 3253 O O . SER B 1 198 ? -0.692 -13.523 -22.609 1 96.44 198 SER B O 1
ATOM 3255 N N . PHE B 1 199 ? -2.518 -13.602 -21.359 1 97.31 199 PHE B N 1
ATOM 3256 C CA . PHE B 1 199 ? -2.027 -14.758 -20.609 1 97.31 199 PHE B CA 1
ATOM 3257 C C . PHE B 1 199 ? -1.75 -15.922 -21.547 1 97.31 199 PHE B C 1
ATOM 3259 O O . PHE B 1 199 ? -0.7 -16.562 -21.453 1 97.31 199 PHE B O 1
ATOM 3266 N N . ALA B 1 200 ? -2.695 -16.203 -22.453 1 96.12 200 ALA B N 1
ATOM 3267 C CA . ALA B 1 200 ? -2.576 -17.312 -23.391 1 96.12 200 ALA B CA 1
ATOM 3268 C C . ALA B 1 200 ? -1.325 -17.172 -24.25 1 96.12 200 ALA B C 1
ATOM 3270 O O . ALA B 1 200 ? -0.59 -18.141 -24.469 1 96.12 200 ALA B O 1
ATOM 3271 N N . GLU B 1 201 ? -1.086 -15.969 -24.672 1 96.56 201 GLU B N 1
ATOM 3272 C CA . GLU B 1 201 ? 0.073 -15.703 -25.516 1 96.56 201 GLU B CA 1
ATOM 3273 C C . GLU B 1 201 ? 1.376 -15.922 -24.75 1 96.56 201 GLU B C 1
ATOM 3275 O O . GLU B 1 201 ? 2.314 -16.531 -25.266 1 96.56 201 GLU B O 1
ATOM 3280 N N . ALA B 1 202 ? 1.441 -15.352 -23.562 1 97.25 202 ALA B N 1
ATOM 3281 C CA . ALA B 1 202 ? 2.629 -15.523 -22.734 1 97.25 202 ALA B CA 1
ATOM 3282 C C . ALA B 1 202 ? 2.871 -17 -22.422 1 97.25 202 ALA B C 1
ATOM 3284 O O . ALA B 1 202 ? 4.008 -17.469 -22.484 1 97.25 202 ALA B O 1
ATOM 3285 N N . PHE B 1 203 ? 1.821 -17.719 -22.125 1 96.81 203 PHE B N 1
ATOM 3286 C CA . PHE B 1 203 ? 1.907 -19.141 -21.812 1 96.81 203 PHE B CA 1
ATOM 3287 C C . PHE B 1 203 ? 2.389 -19.938 -23.016 1 96.81 203 PHE B C 1
ATOM 3289 O O . PHE B 1 203 ? 3.26 -20.797 -22.891 1 96.81 203 PHE B O 1
ATOM 3296 N N . GLU B 1 204 ? 1.86 -19.656 -24.141 1 95.12 204 GLU B N 1
ATOM 3297 C CA . GLU B 1 204 ? 2.281 -20.328 -25.359 1 95.12 204 GLU B CA 1
ATOM 3298 C C . GLU B 1 204 ? 3.76 -20.078 -25.656 1 95.12 204 GLU B C 1
ATOM 3300 O O . GLU B 1 204 ? 4.484 -20.984 -26.047 1 95.12 204 GLU B O 1
ATOM 3305 N N . THR B 1 205 ? 4.145 -18.875 -25.5 1 95.12 205 THR B N 1
ATOM 3306 C CA . THR B 1 205 ? 5.547 -18.531 -25.688 1 95.12 205 THR B CA 1
ATOM 3307 C C . THR B 1 205 ? 6.434 -19.328 -24.734 1 95.12 205 THR B C 1
ATOM 3309 O O . THR B 1 205 ? 7.5 -19.812 -25.125 1 95.12 205 THR B O 1
ATOM 3312 N N . TYR B 1 206 ? 6.039 -19.422 -23.547 1 95.81 206 TYR B N 1
ATOM 3313 C CA . TYR B 1 206 ? 6.77 -20.203 -22.562 1 95.81 206 TYR B CA 1
ATOM 3314 C C . TYR B 1 206 ? 6.883 -21.672 -22.969 1 95.81 206 TYR B C 1
ATOM 3316 O O . TYR B 1 206 ? 7.961 -22.25 -22.906 1 95.81 206 TYR B O 1
ATOM 3324 N N . LEU B 1 207 ? 5.723 -22.297 -23.406 1 94.94 207 LEU B N 1
ATOM 3325 C CA . LEU B 1 207 ? 5.715 -23.688 -23.828 1 94.94 207 LEU B CA 1
ATOM 3326 C C . LEU B 1 207 ? 6.672 -23.922 -25 1 94.94 207 LEU B C 1
ATOM 3328 O O . LEU B 1 207 ? 7.359 -24.938 -25.047 1 94.94 207 LEU B O 1
ATOM 3332 N N . GLU B 1 208 ? 6.695 -22.969 -25.828 1 92.88 208 GLU B N 1
ATOM 3333 C CA . GLU B 1 208 ? 7.566 -23.062 -27 1 92.88 208 GLU B CA 1
ATOM 3334 C C . GLU B 1 208 ? 9.039 -23 -26.594 1 92.88 208 GLU B C 1
ATOM 3336 O O . GLU B 1 208 ? 9.883 -23.656 -27.188 1 92.88 208 GLU B O 1
ATOM 3341 N N . SER B 1 209 ? 9.328 -22.25 -25.594 1 90.69 209 SER B N 1
ATOM 3342 C CA . SER B 1 209 ? 10.703 -22.078 -25.141 1 90.69 209 SER B CA 1
ATOM 3343 C C . SER B 1 209 ? 11.18 -23.312 -24.375 1 90.69 209 SER B C 1
ATOM 3345 O O . SER B 1 209 ? 12.383 -23.609 -24.359 1 90.69 209 SER B O 1
ATOM 3347 N N . THR B 1 210 ? 10.359 -24.016 -23.672 1 87.88 210 THR B N 1
ATOM 3348 C CA . THR B 1 210 ? 10.734 -25.172 -22.875 1 87.88 210 THR B CA 1
ATOM 3349 C C . THR B 1 210 ? 10.797 -26.422 -23.75 1 87.88 210 THR B C 1
ATOM 3351 O O . THR B 1 210 ? 11.555 -27.359 -23.453 1 87.88 210 THR B O 1
ATOM 3354 N N . ASN B 1 211 ? 9.938 -26.484 -24.766 1 78.44 211 ASN B N 1
ATOM 3355 C CA . ASN B 1 211 ? 9.938 -27.625 -25.672 1 78.44 211 ASN B CA 1
ATOM 3356 C C . ASN B 1 211 ? 11.016 -27.484 -26.75 1 78.44 211 ASN B C 1
ATOM 3358 O O . ASN B 1 211 ? 11.25 -28.422 -27.516 1 78.44 211 ASN B O 1
ATOM 3362 N N . ALA B 1 212 ? 11.688 -26.359 -26.859 1 67.69 212 ALA B N 1
ATOM 3363 C CA . ALA B 1 212 ? 12.781 -26.203 -27.828 1 67.69 212 ALA B CA 1
ATOM 3364 C C . ALA B 1 212 ? 14.109 -26.656 -27.234 1 67.69 212 ALA B C 1
ATOM 3366 O O . ALA B 1 212 ? 14.297 -26.609 -26.016 1 67.69 212 ALA B O 1
#

Secondary structure (DSSP, 8-state):
-BHHHHHHHHHHHHHHHHHHHHHHT-HHHHEEEEEEEEGGGT-TTPPPEEEEPPPSSGGGGGHHHHHHHHHHHHHHHHHHHHHHHHHHHTSSS-HHHHHHHHHHHHHHHHHHHHHHH---EEEEEEEEEEEEEE-TTS-EEEEEEEEEEEEEE-S-HHHHHHHHHHHHHHHHHHHHHHHHHHHH-B-----SS-TT--HHHHHHHHHHHHH-/-BHHHHHHHHHHHHHHHHHHHHHHT-HHHHEEEEEEEEGGGT-TTPPPEEEEPPPSSGGGG-HHHHHHHHHHHHHHHHHHHHHHHHHHHTSSS-HHHHHHHHHHHHHHHHHHHHHHH---EEEEEEEEEEEEEE-TTS-EEEEEEEEEEEEEE-S-HHHHHHHHHHHHHHHHHHHHHHHHHHHH-B-----SS-TT--HHHHHHHHHHHHH-